Protein 4X2H (pdb70)

Solvent-accessible surface area: 17339 Å² total; per-residue (Å²): 39,100,36,9,92,101,63,107,41,30,76,77,8,42,162,84,83,7,3,64,86,0,5,110,28,0,9,109,47,11,31,152,69,29,68,52,0,11,82,67,11,11,26,74,99,0,17,0,2,27,26,60,6,47,138,9,90,134,8,12,0,45,57,15,21,71,135,18,54,160,75,26,85,104,149,39,95,231,49,85,17,96,132,54,158,16,29,78,9,27,132,24,0,20,61,2,1,122,66,10,19,53,9,142,29,35,59,46,119,99,107,110,96,4,43,18,1,0,2,48,6,37,17,2,49,16,38,54,63,158,13,95,53,0,34,0,0,0,0,3,0,3,9,85,8,55,5,16,18,163,92,122,133,114,71,0,43,0,15,4,4,4,2,0,0,0,0,5,14,74,105,87,42,83,58,90,15,26,0,24,0,0,2,11,2,9,29,40,6,115,95,139,131,30,16,88,151,12,0,123,58,0,9,101,37,0,8,102,21,9,36,82,86,99,90,0,10,76,0,1,2,40,93,11,77,34,0,86,189,44,54,26,57,92,5,34,0,0,2,0,7,82,70,2,68,53,0,83,64,1,14,56,10,5,111,115,5,43,101,122,140,29,76,176,58,74,44,45,12,21,6,40,55,77,20,73,11,5,0,43,13,10,40,42,0,111,29,28,19,26,153,133,8,45,148,108,26,48,62,130,73,17,23,4,7,3,0,0,0,4,0,1,0,8,0,10,3,0,1,33,78,232,20,76,122,45,85,92,79,96,9,16,0,0,1,0,0,0,0,0,0,9,5,40,28,14,104,84,124,57,44,221,99,52,25,118,8,4,0,11,2,0,0,3,3,2,79,164,62,37,72,19,14

Foldseek 3Di:
DDPDDDDFAADAQDDVPVVVVVVQVQQVCLQPPNLVVCQAFHFQQAKEAEAEPDDAPLPQQVVLVVVLVVVCCVVPVPDCCVPVRIDGGSPSVSSSSVSGFRKAADHVVPRVQKHKYKHKDKADPDLANPDR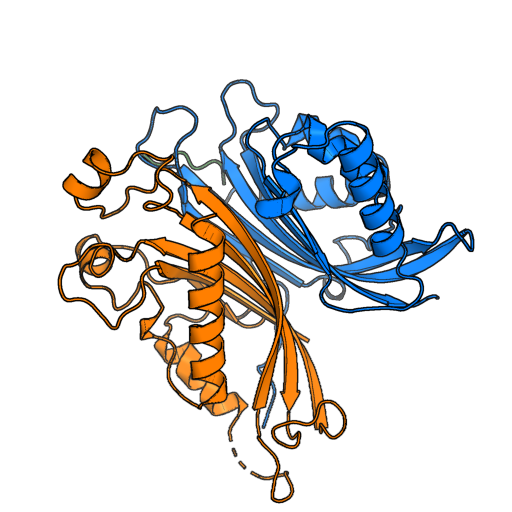IWIKMKIKIWGKIFTARPVVRATWIWTKMKIWIKTADHPPGNDRIHTRYIYIYTYYTGHD/DLQVVLQVVCVVVQQVCLQVLHAPQQQAPPPADLCVVLPQDAAFEAEQRRTDRGSVVVSVVSCVQLPPPADPQWRAKHWDWDDKDKDFPDLQAPRSADPVCNVVDDSVNSQQTWMKMKIKTKMFGGHRPPDPPPGPDMKIKMKIFTKGARNCQRVPPPRDDGRRIHTRYMYMHID/DDPDPD

CATH classification: 3.10.450.50

Organism: Chaetomium thermophilum (strain DSM 1495 / CBS 144.50 / IMI 039719) (NCBI:txid759272)

InterPro domains:
  IPR001611 Leucine-rich repeat [PS51450] (288-309)
  IPR002075 Nuclear transport factor 2 domain [PF22602] (383-550)
  IPR005637 TAP C-terminal (TAP-C) domain [PF03943] (604-651)
  IPR005637 TAP C-terminal (TAP-C) domain [PS51281] (600-654)
  IPR005637 TAP C-terminal (TAP-C) domain [SM00804] (591-653)
  IPR005637 TAP C-terminal (TAP-C) domain [cd14342] (602-651)
  IPR009060 UBA-like superfamily [SSF46934] (589-652)
  IPR018222 Nuclear transport factor 2, eukaryote [PS50177] (382-550)
  IPR030217 Nuclear RNA export factor [PTHR10662] (63-651)
  IPR032675 Leucine-rich repeat domain superfamily [G3DSA:3.80.10.10] (196-360)
  IPR032710 NTF2-like domain superfamily [SSF54427] (379-568)
  IPR040736 Mex67, RNA recognition motif [PF18444] (116-176)
  IPR057125 NXF1/2/3/5-like, leucine-rich repeat domain [PF24048] (206-347)

Nearest PDB structures (foldseek):
  4x2h-assembly1_A  TM=1.005E+00  e=4.197E-41  Thermochaetoides thermophila DSM 1495
  4x2o-assembly1_A  TM=9.628E-01  e=6.781E-32  Thermochaetoides thermophila DSM 1495
  4wp5-assembly1_A  TM=9.268E-01  e=3.949E-32  Thermochaetoides thermophila DSM 1495
  4xm4-assembly1_A  TM=8.913E-01  e=6.779E-29  Thermochaetoides thermophila
  4x2h-assembly1_B  TM=1.006E+00  e=5.656E-40  Thermochaetoides thermophila DSM 1495

Radius of gyration: 20.56 Å; Cα contacts (8 Å, |Δi|>4): 803; chains: 3; bounding box: 54×43×58 Å

Secondary structure (DSSP, 8-state):
--PPP----EEE--TT-HHHHHHHHHHHHHHH-GGGHHHHH--TT-EEEEEESS--TT-HHHHHHHHHHHHHHHH-TT-THHHH-SEESHHHHHHHHHHSPPEEPPPTT-GGGEEEEEEEEEEE--TTSSSS-EEEEEEEEEEEEEEEETTTTEEEEEEEEEEEEEEEPPTT-SSSEEEEEEEEEEEEEEE-/-HHHHHHHHHHHHHHHHHHTT---GGGBGGG-HHHHHHTPPPPEEEETTEEES-HHHHHHHHHHHT---SPTT-EEEEEEEEEEEEEEEETT--TT--HHHHHH--TTSS-S-EEEEEEEEEEEEEE-TT-SSS-SEEEEEEEEEEEEE-TTTTT-TT--SS-SEEEEEEEEEE-/--B---

Structure (mmCIF, N/CA/C/O backbone):
data_4X2H
#
_entry.id   4X2H
#
_cell.length_a   53.019
_cell.length_b   74.195
_cell.length_c   54.816
_cell.angle_alpha   90.00
_cell.angle_beta   112.87
_cell.angle_gamma   90.00
#
_symmetry.space_group_name_H-M   'P 1 21 1'
#
loop_
_entity.id
_entity.type
_entity.pdbx_description
1 polymer 'Putative mRNA export protein'
2 polymer 'Putative uncharacterized protein'
3 polymer SER-SER-VAL-PHE-GLY-ALA-PRO-ALA
4 water water
#
loop_
_atom_site.group_PDB
_atom_site.id
_atom_site.type_symbol
_atom_site.label_atom_id
_atom_site.label_alt_id
_atom_site.label_comp_id
_atom_site.label_asym_id
_atom_site.label_entity_id
_atom_site.label_seq_id
_atom_site.pdbx_PDB_ins_code
_atom_site.Cartn_x
_atom_site.Cartn_y
_atom_site.Cartn_z
_atom_site.occupancy
_atom_site.B_iso_or_equiv
_atom_site.auth_seq_id
_atom_site.auth_comp_id
_atom_site.auth_asym_id
_atom_site.auth_atom_id
_atom_site.pdbx_PDB_model_num
ATOM 1 N N . PRO A 1 2 ? -80.613 -231.813 43.492 1.00 45.81 365 PRO A N 1
ATOM 2 C CA . PRO A 1 2 ? -80.532 -231.107 44.775 1.00 42.54 365 PRO A CA 1
ATOM 3 C C . PRO A 1 2 ? -79.873 -229.735 44.657 1.00 38.67 365 PRO A C 1
ATOM 4 O O . PRO A 1 2 ? -79.003 -229.547 43.810 1.00 34.72 365 PRO A O 1
ATOM 15 N N . THR A 1 3 ? -80.293 -228.794 45.501 1.00 35.54 366 THR A N 1
ATOM 16 C CA . THR A 1 3 ? -79.764 -227.432 45.485 1.00 33.26 366 THR A CA 1
ATOM 17 C C . THR A 1 3 ? -79.309 -227.043 46.887 1.00 26.51 366 THR A C 1
ATOM 18 O O . THR A 1 3 ? -80.138 -226.953 47.791 1.00 23.32 366 THR A O 1
ATOM 29 N N . PRO A 1 4 ? -77.994 -226.824 47.082 1.00 21.84 367 PRO A N 1
ATOM 30 C CA . PRO A 1 4 ? -77.526 -226.423 48.415 1.00 20.34 367 PRO A CA 1
ATOM 31 C C . PRO A 1 4 ? -78.279 -225.221 48.974 1.00 20.89 367 PRO A C 1
ATOM 32 O O . PRO A 1 4 ? -78.630 -224.313 48.221 1.00 19.26 367 PRO A O 1
ATOM 43 N N . LEU A 1 5 ? -78.522 -225.241 50.282 1.00 19.09 368 LEU A N 1
ATOM 44 C CA . LEU A 1 5 ? -79.194 -224.151 50.980 1.00 18.78 368 LEU A CA 1
ATOM 45 C C . LEU A 1 5 ? -78.596 -222.797 50.607 1.00 16.23 368 LEU A C 1
ATOM 46 O O . LEU A 1 5 ? -77.375 -222.673 50.521 1.00 15.98 368 LEU A O 1
ATOM 62 N N . PRO A 1 6 ? -79.448 -221.777 50.391 1.00 19.95 369 PRO A N 1
ATOM 63 C CA . PRO A 1 6 ? -78.928 -220.433 50.104 1.00 22.78 369 PRO A CA 1
ATOM 64 C C . PRO A 1 6 ? -77.926 -219.962 51.154 1.00 17.71 369 PRO A C 1
ATOM 65 O O . PRO A 1 6 ? -78.112 -220.238 52.339 1.00 18.45 369 PRO A O 1
ATOM 76 N N . GLN A 1 7 ? -76.881 -219.270 50.715 1.00 16.78 370 GLN A N 1
ATOM 77 C CA . GLN A 1 7 ? -75.864 -218.752 51.621 1.00 18.14 370 GLN A CA 1
ATOM 78 C C . GLN A 1 7 ? -76.009 -217.241 51.760 1.00 19.38 370 GLN A C 1
ATOM 79 O O . GLN A 1 7 ? -75.917 -216.506 50.779 1.00 18.70 370 GLN A O 1
ATOM 93 N N . LEU A 1 8 ? -76.252 -216.791 52.986 1.00 18.39 371 LEU A N 1
ATOM 94 C CA . LEU A 1 8 ? -76.413 -215.371 53.269 1.00 17.60 371 LEU A CA 1
ATOM 95 C C . LEU A 1 8 ? -75.203 -214.868 54.053 1.00 18.39 371 LEU A C 1
ATOM 96 O O . LEU A 1 8 ? -74.425 -215.671 54.574 1.00 15.54 371 LEU A O 1
ATOM 112 N N . PRO A 1 9 ? -75.025 -213.538 54.121 1.00 15.99 372 PRO A N 1
ATOM 113 C CA . PRO A 1 9 ? -73.895 -212.975 54.866 1.00 15.98 372 PRO A CA 1
ATOM 114 C C . PRO A 1 9 ? -74.023 -213.175 56.374 1.00 14.91 372 PRO A C 1
ATOM 115 O O . PRO A 1 9 ? -75.028 -213.703 56.850 1.00 17.77 372 PRO A O 1
ATOM 126 N N . SER A 1 10 ? -72.990 -212.755 57.096 1.00 14.02 373 SER A N 1
ATOM 127 C CA . SER A 1 10 ? -72.974 -212.738 58.552 1.00 14.92 373 SER A CA 1
ATOM 128 C C . SER A 1 10 ? -74.276 -212.218 59.159 1.00 13.77 373 SER A C 1
ATOM 129 O O . SER A 1 10 ? -74.816 -211.201 58.717 1.00 16.92 373 SER A O 1
ATOM 137 N N . ASN A 1 11 ? -74.761 -212.925 60.177 1.00 13.39 374 ASN A N 1
ATOM 138 C CA . ASN A 1 11 ? -75.990 -212.568 60.879 1.00 17.15 374 ASN A CA 1
ATOM 139 C C . ASN A 1 11 ? -75.665 -212.201 62.324 1.00 14.89 374 ASN A C 1
ATOM 140 O O . ASN A 1 11 ? -75.552 -213.071 63.182 1.00 15.09 374 ASN A O 1
ATOM 151 N N . VAL A 1 12 ? -75.513 -210.904 62.578 1.00 15.94 375 VAL A N 1
ATOM 152 C CA . VAL A 1 12 ? -75.026 -210.411 63.864 1.00 16.40 375 VAL A CA 1
ATOM 153 C C . VAL A 1 12 ? -76.162 -209.830 64.701 1.00 20.27 375 VAL A C 1
ATOM 154 O O . VAL A 1 12 ? -76.674 -208.750 64.408 1.00 19.93 375 VAL A O 1
ATOM 167 N N . ARG A 1 13 ? -76.540 -210.562 65.746 1.00 17.24 376 ARG A N 1
ATOM 168 C CA . ARG A 1 13 ? -77.622 -210.163 66.641 1.00 18.53 376 ARG A CA 1
ATOM 169 C C . ARG A 1 13 ? -77.152 -210.165 68.094 1.00 20.50 376 ARG A C 1
ATOM 170 O O . ARG A 1 13 ? -77.696 -210.895 68.924 1.00 20.94 376 ARG A O 1
ATOM 191 N N . ASP A 1 14 ? -76.150 -209.346 68.405 1.00 22.77 377 ASP A N 1
ATOM 192 C CA . ASP A 1 14 ? -75.492 -209.417 69.712 1.00 27.14 377 ASP A CA 1
ATOM 193 C C . ASP A 1 14 ? -75.978 -208.377 70.714 1.00 26.57 377 ASP A C 1
ATOM 194 O O . ASP A 1 14 ? -75.346 -208.175 71.747 1.00 32.60 377 ASP A O 1
ATOM 203 N N . GLY A 1 15 ? -77.086 -207.713 70.413 1.00 23.64 378 GLY A N 1
ATOM 204 C CA . GLY A 1 15 ? -77.700 -206.818 71.378 1.00 25.76 378 GLY A CA 1
ATOM 205 C C . GLY A 1 15 ? -77.116 -205.418 71.400 1.00 25.04 378 GLY A C 1
ATOM 206 O O . GLY A 1 15 ? -76.255 -205.069 70.591 1.00 24.10 378 GLY A O 1
ATOM 210 N N . GLU A 1 16 ? -77.586 -204.627 72.361 1.00 24.40 379 GLU A N 1
ATOM 211 C CA . GLU A 1 16 ? -77.341 -203.188 72.402 1.00 23.88 379 GLU A CA 1
ATOM 212 C C . GLU A 1 16 ? -75.862 -202.799 72.491 1.00 21.39 379 GLU A C 1
ATOM 213 O O . GLU A 1 16 ? -75.426 -201.866 71.817 1.00 26.02 379 GLU A O 1
ATOM 225 N N . ASN A 1 17 ? -75.095 -203.507 73.314 1.00 19.82 380 ASN A N 1
ATOM 226 C CA . ASN A 1 17 ? -73.716 -203.110 73.609 1.00 19.68 380 ASN A CA 1
ATOM 227 C C . ASN A 1 17 ? -72.683 -203.535 72.562 1.00 18.31 380 ASN A C 1
ATOM 228 O O . ASN A 1 17 ? -71.499 -203.250 72.720 1.00 20.25 380 ASN A O 1
ATOM 239 N N . ASN A 1 18 ? -73.127 -204.217 71.509 1.00 16.67 381 ASN A N 1
ATOM 240 C CA . ASN A 1 18 ? -72.248 -204.612 70.402 1.00 14.04 381 ASN A CA 1
ATOM 241 C C . ASN A 1 18 ? -70.985 -205.352 70.853 1.00 14.95 381 ASN A C 1
ATOM 242 O O . ASN A 1 18 ? -69.913 -205.173 70.280 1.00 14.15 381 ASN A O 1
ATOM 253 N N . VAL A 1 19 ? -71.113 -206.190 71.878 1.00 11.85 382 VAL A N 1
ATOM 254 C CA . VAL A 1 19 ? -69.955 -206.886 72.430 1.00 13.82 382 VAL A CA 1
ATOM 255 C C . VAL A 1 19 ? -69.251 -207.765 71.390 1.00 15.77 382 VAL A C 1
ATOM 256 O O . VAL A 1 19 ? -68.027 -207.892 71.409 1.00 14.92 382 VAL A O 1
ATOM 269 N N . ALA A 1 20 ? -70.015 -208.362 70.480 1.00 16.04 383 ALA A N 1
ATOM 270 C CA . ALA A 1 20 ? -69.426 -209.261 69.490 1.00 16.05 383 ALA A CA 1
ATOM 271 C C . ALA A 1 20 ? -68.448 -208.498 68.602 1.00 15.99 383 ALA A C 1
ATOM 272 O O . ALA A 1 20 ? -67.389 -209.012 68.247 1.00 14.52 383 ALA A O 1
ATOM 279 N N . SER A 1 21 ? -68.797 -207.262 68.258 1.00 14.67 384 SER A N 1
ATOM 280 C CA . SER A 1 21 ? -67.916 -206.431 67.443 1.00 14.30 384 SER A CA 1
ATOM 281 C C . SER A 1 21 ? -66.676 -206.031 68.229 1.00 14.88 384 SER A C 1
ATOM 282 O O . SER A 1 21 ? -65.553 -206.145 67.741 1.00 15.91 384 SER A O 1
ATOM 290 N N . THR A 1 22 ? -66.884 -205.562 69.454 1.00 14.33 385 THR A N 1
ATOM 291 C CA . THR A 1 22 ? -65.783 -205.088 70.279 1.00 17.12 385 THR A CA 1
ATOM 292 C C . THR A 1 22 ? -64.844 -206.233 70.633 1.00 14.53 385 THR A C 1
ATOM 293 O O . THR A 1 22 ? -63.626 -206.093 70.536 1.00 16.79 385 THR A O 1
ATOM 304 N N . PHE A 1 23 ? -65.412 -207.363 71.047 1.00 16.10 386 PHE A N 1
ATOM 305 C CA . PHE A 1 23 ? -64.619 -208.546 71.363 1.00 14.47 386 PHE A CA 1
ATOM 306 C C . PHE A 1 23 ? -63.832 -209.058 70.155 1.00 13.26 386 PHE A C 1
ATOM 307 O O . PHE A 1 23 ? -62.617 -209.231 70.233 1.00 12.54 386 PHE A O 1
ATOM 324 N N . LEU A 1 24 ? -64.519 -209.303 69.044 1.00 11.84 387 LEU A N 1
ATOM 325 C CA . LEU A 1 24 ? -63.861 -209.904 67.879 1.00 15.57 387 LEU A CA 1
ATOM 326 C C . LEU A 1 24 ? -62.799 -208.990 67.282 1.00 15.42 387 LEU A C 1
ATOM 327 O O . LEU A 1 24 ? -61.773 -209.467 66.791 1.00 20.27 387 LEU A O 1
ATOM 343 N N . GLN A 1 25 ? -63.041 -207.684 67.312 1.00 15.43 388 GLN A N 1
ATOM 344 C CA . GLN A 1 25 ? -62.043 -206.723 66.857 1.00 18.56 388 GLN A CA 1
ATOM 345 C C . GLN A 1 25 ? -60.761 -206.916 67.660 1.00 20.11 388 GLN A C 1
ATOM 346 O O . GLN A 1 25 ? -59.675 -207.057 67.099 1.00 24.50 388 GLN A O 1
ATOM 360 N N . ALA A 1 26 ? -60.900 -206.933 68.980 1.00 21.78 389 ALA A N 1
ATOM 361 C CA . ALA A 1 26 ? -59.758 -207.117 69.865 1.00 19.98 389 ALA A CA 1
ATOM 362 C C . ALA A 1 26 ? -59.125 -208.494 69.688 1.00 22.21 389 ALA A C 1
ATOM 363 O O . ALA A 1 26 ? -57.901 -208.626 69.684 1.00 19.72 389 ALA A O 1
ATOM 370 N N . PHE A 1 27 ? -59.961 -209.518 69.544 1.00 20.71 390 PHE A N 1
ATOM 371 C CA . PHE A 1 27 ? -59.474 -210.891 69.567 1.00 18.08 390 PHE A CA 1
ATOM 372 C C . PHE A 1 27 ? -58.535 -211.206 68.404 1.00 20.18 390 PHE A C 1
ATOM 373 O O . PHE A 1 27 ? -57.420 -211.681 68.613 1.00 20.76 390 PHE A O 1
ATOM 390 N N . PHE A 1 28 ? -58.977 -210.953 67.179 1.00 21.54 391 PHE A N 1
ATOM 391 C CA . PHE A 1 28 ? -58.197 -211.373 66.020 1.00 25.11 391 PHE A CA 1
ATOM 392 C C . PHE A 1 28 ? -56.992 -210.470 65.788 1.00 29.14 391 PHE A C 1
ATOM 393 O O . PHE A 1 28 ? -55.987 -210.902 65.227 1.00 28.90 391 PHE A O 1
ATOM 410 N N . GLN A 1 29 ? -57.091 -209.222 66.231 1.00 30.04 392 GLN A N 1
ATOM 411 C CA . GLN A 1 29 ? -55.941 -208.330 66.240 1.00 33.80 392 GLN A CA 1
ATOM 412 C C . GLN A 1 29 ? -54.851 -208.886 67.153 1.00 28.45 392 GLN A C 1
ATOM 413 O O . GLN A 1 29 ? -53.693 -209.014 66.751 1.00 29.18 392 GLN A O 1
ATOM 427 N N . LEU A 1 30 ? -55.232 -209.219 68.383 1.00 22.36 393 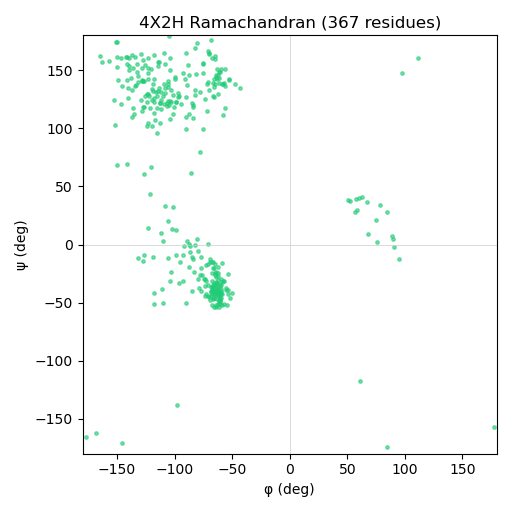LEU A N 1
ATOM 428 C CA . LEU A 1 30 ? -54.282 -209.713 69.372 1.00 22.01 393 LEU A CA 1
ATOM 429 C C . LEU A 1 30 ? -53.862 -211.152 69.090 1.00 25.65 393 LEU A C 1
ATOM 430 O O . LEU A 1 30 ? -52.748 -211.553 69.426 1.00 26.12 393 LEU A O 1
ATOM 446 N N . TRP A 1 31 ? -54.747 -211.932 68.478 1.00 25.03 394 TRP A N 1
ATOM 447 C CA . TRP A 1 31 ? -54.424 -213.319 68.168 1.00 22.38 394 TRP A CA 1
ATOM 448 C C . TRP A 1 31 ? -53.214 -213.385 67.244 1.00 24.18 394 TRP A C 1
ATOM 449 O O . TRP A 1 31 ? -52.382 -214.284 67.359 1.00 24.19 394 TRP A O 1
ATOM 470 N N . ASP A 1 32 ? -53.120 -212.419 66.338 1.00 24.76 395 ASP A N 1
ATOM 471 C CA . ASP A 1 32 ? -52.024 -212.365 65.379 1.00 29.08 395 ASP A CA 1
ATOM 472 C C . ASP A 1 32 ? -50.731 -211.812 65.977 1.00 32.81 395 ASP A C 1
ATOM 473 O O . ASP A 1 32 ? -49.644 -212.285 65.649 1.00 32.18 395 ASP A O 1
ATOM 482 N N . HIS A 1 33 ? -50.852 -210.819 66.853 1.00 33.71 396 HIS A N 1
ATOM 483 C CA . HIS A 1 33 ? -49.702 -209.999 67.238 1.00 37.88 396 HIS A CA 1
ATOM 484 C C . HIS A 1 33 ? -49.235 -210.208 68.674 1.00 37.83 396 HIS A C 1
ATOM 485 O O . HIS A 1 33 ? -48.034 -210.196 68.945 1.00 38.56 396 HIS A O 1
ATOM 499 N N . ASP A 1 34 ? -50.176 -210.392 69.593 1.00 34.50 397 ASP A N 1
ATOM 500 C CA . ASP A 1 34 ? -49.832 -210.590 70.995 1.00 34.26 397 ASP A CA 1
ATOM 501 C C . ASP A 1 34 ? -50.879 -211.470 71.657 1.00 30.28 397 ASP A C 1
ATOM 502 O O . ASP A 1 34 ? -51.644 -211.035 72.517 1.00 29.01 397 ASP A O 1
ATOM 511 N N . ARG A 1 35 ? -50.875 -212.725 71.231 1.00 29.61 398 ARG A N 1
ATOM 512 C CA . ARG A 1 35 ? -51.888 -213.712 71.570 1.00 27.98 398 ARG A CA 1
ATOM 513 C C . ARG A 1 35 ? -52.181 -213.861 73.064 1.00 25.98 398 ARG A C 1
ATOM 514 O O . ARG A 1 35 ? -53.341 -213.916 73.477 1.00 24.71 398 ARG A O 1
ATOM 535 N N . LEU A 1 36 ? -51.130 -213.932 73.871 1.00 22.74 399 LEU A N 1
ATOM 536 C CA . LEU A 1 36 ? -51.281 -214.291 75.275 1.00 22.89 399 LEU A CA 1
ATOM 537 C C . LEU A 1 36 ? -51.937 -213.205 76.127 1.00 23.93 399 LEU A C 1
ATOM 538 O O . LEU A 1 36 ? -52.409 -213.488 77.226 1.00 28.43 399 LEU A O 1
ATOM 554 N N . THR A 1 37 ? -51.979 -211.972 75.634 1.00 23.72 400 THR A N 1
ATOM 555 C CA . THR A 1 37 ? -52.597 -210.895 76.406 1.00 25.37 400 THR A CA 1
ATOM 556 C C . THR A 1 37 ? -54.116 -211.031 76.442 1.00 24.65 400 THR A C 1
ATOM 557 O O . THR A 1 37 ? -54.774 -210.435 77.293 1.00 24.18 400 THR A O 1
ATOM 568 N N . LEU A 1 38 ? -54.672 -211.817 75.524 1.00 21.76 401 LEU A N 1
ATOM 569 C CA . LEU A 1 38 ? -56.108 -212.081 75.521 1.00 22.49 401 LEU A CA 1
ATOM 570 C C . LEU A 1 38 ? -56.535 -212.833 76.775 1.00 21.67 401 LEU A C 1
ATOM 571 O O . LEU A 1 38 ? -57.672 -212.707 77.225 1.00 22.97 401 LEU A O 1
ATOM 587 N N . ILE A 1 39 ? -55.620 -213.614 77.339 1.00 21.65 402 ILE A N 1
ATOM 588 C CA . ILE A 1 39 ? -55.959 -214.500 78.447 1.00 23.21 402 ILE A CA 1
ATOM 589 C C . ILE A 1 39 ? -56.347 -213.706 79.702 1.00 24.50 402 ILE A C 1
ATOM 590 O O . ILE A 1 39 ? -57.420 -213.930 80.261 1.00 23.19 402 ILE A O 1
ATOM 606 N N . PRO A 1 40 ? -55.484 -212.777 80.154 1.00 24.58 403 PRO A N 1
ATOM 607 C CA . PRO A 1 40 ? -55.897 -211.986 81.321 1.00 22.80 403 PRO A CA 1
ATOM 608 C C . PRO A 1 40 ? -57.102 -211.082 81.055 1.00 21.94 403 PRO A C 1
ATOM 609 O O . PRO A 1 40 ? -57.817 -210.746 81.995 1.00 23.19 403 PRO A O 1
ATOM 620 N N . GLN A 1 41 ? -57.328 -210.704 79.803 1.00 22.11 404 GLN A N 1
ATOM 621 C CA . GLN A 1 41 ? -58.425 -209.794 79.478 1.00 23.29 404 GLN A CA 1
ATOM 622 C C . GLN A 1 41 ? -59.800 -210.470 79.484 1.00 22.28 404 GLN A C 1
ATOM 623 O O . GLN A 1 41 ? -60.771 -209.879 79.964 1.00 21.52 404 GLN A O 1
ATOM 637 N N . PHE A 1 42 ? -59.884 -211.699 78.971 1.00 19.54 405 PHE A N 1
ATOM 638 C CA . PHE A 1 42 ? -61.185 -212.328 78.713 1.00 17.11 405 PHE A CA 1
ATOM 639 C C . PHE A 1 42 ? -61.331 -213.764 79.225 1.00 17.20 405 PHE A C 1
ATOM 640 O O . PHE A 1 42 ? -62.439 -214.306 79.238 1.00 20.38 405 PHE A O 1
ATOM 657 N N . TYR A 1 43 ? -60.227 -214.384 79.624 1.00 14.66 406 TYR A N 1
ATOM 658 C CA . TYR A 1 43 ? -60.252 -215.778 80.057 1.00 17.05 406 TYR A CA 1
ATOM 659 C C . TYR A 1 43 ? -60.054 -215.854 81.566 1.00 21.25 406 TYR A C 1
ATOM 660 O O . TYR A 1 43 ? -59.494 -214.940 82.166 1.00 24.66 406 TYR A O 1
ATOM 678 N N . ASP A 1 44 ? -60.536 -216.929 82.183 1.00 19.49 407 ASP A N 1
ATOM 679 C CA . ASP A 1 44 ? -60.306 -217.136 83.608 1.00 22.89 407 ASP A CA 1
ATOM 680 C C . ASP A 1 44 ? -60.152 -218.618 83.932 1.00 23.10 407 ASP A C 1
ATOM 681 O O . ASP A 1 44 ? -60.062 -219.455 83.036 1.00 24.87 407 ASP A O 1
ATOM 690 N N . SER A 1 45 ? -60.130 -218.932 85.222 1.00 24.99 408 SER A N 1
ATOM 691 C CA . SER A 1 45 ? -59.838 -220.282 85.686 1.00 24.47 408 SER A CA 1
ATOM 692 C C . SER A 1 45 ? -60.865 -221.305 85.210 1.00 24.34 408 SER A C 1
ATOM 693 O O . SER A 1 45 ? -60.585 -222.503 85.194 1.00 26.85 408 SER A O 1
ATOM 701 N N . GLU A 1 46 ? -62.044 -220.831 84.815 1.00 19.99 409 GLU A N 1
ATOM 702 C CA . GLU A 1 46 ? -63.129 -221.716 84.402 1.00 20.92 409 GLU A CA 1
ATOM 703 C C . GLU A 1 46 ? -63.264 -221.864 82.887 1.00 18.75 409 GLU A C 1
ATOM 704 O O . GLU A 1 46 ? -64.040 -222.699 82.422 1.00 18.65 409 GLU A O 1
ATOM 716 N N . THR A 1 47 ? -62.531 -221.062 82.118 1.00 17.60 410 THR A N 1
ATOM 717 C CA . THR A 1 47 ? -62.667 -221.098 80.660 1.00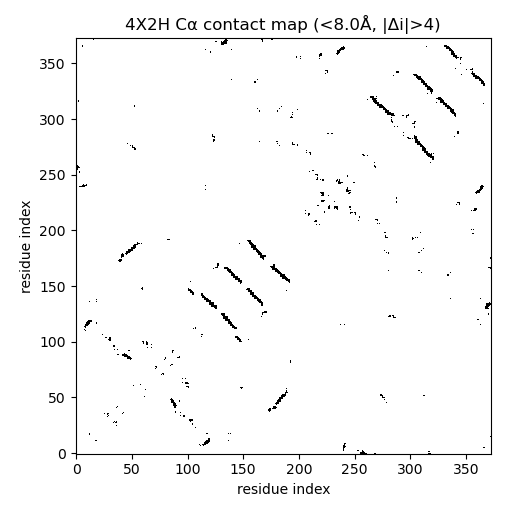 14.81 410 THR A CA 1
ATOM 718 C C . THR A 1 47 ? -62.198 -222.421 80.076 1.00 14.27 410 THR A C 1
ATOM 719 O O . THR A 1 47 ? -61.137 -222.929 80.439 1.00 15.90 410 THR A O 1
ATOM 730 N N . THR A 1 48 ? -62.988 -222.956 79.151 1.00 10.50 411 THR A N 1
ATOM 731 C CA . THR A 1 48 ? -62.652 -224.201 78.473 1.00 12.11 411 THR A CA 1
ATOM 732 C C . THR A 1 48 ? -62.259 -223.931 77.024 1.00 15.43 411 THR A C 1
ATOM 733 O O . THR A 1 48 ? -62.924 -223.170 76.323 1.00 13.92 411 THR A O 1
ATOM 744 N N . PHE A 1 49 ? -61.167 -224.557 76.594 1.00 14.49 412 PHE A N 1
ATOM 745 C CA . PHE A 1 49 ? -60.672 -224.419 75.231 1.00 12.01 412 PHE A CA 1
ATOM 746 C C . PHE A 1 49 ? -60.432 -225.777 74.590 1.00 15.11 412 PHE A C 1
ATOM 747 O O . PHE A 1 49 ? -59.951 -226.699 75.245 1.00 17.77 412 PHE A O 1
ATOM 764 N N . SER A 1 50 ? -60.776 -225.888 73.310 1.00 16.32 413 SER A N 1
ATOM 765 C CA . SER A 1 50 ? -60.503 -227.089 72.518 1.00 14.28 413 SER A CA 1
ATOM 766 C C . SER A 1 50 ? -60.016 -226.724 71.122 1.00 12.69 413 SER A C 1
ATOM 767 O O . SER A 1 50 ? -60.477 -225.742 70.543 1.00 16.03 413 SER A O 1
ATOM 775 N N . VAL A 1 51 ? -59.079 -227.517 70.599 1.00 12.00 414 VAL A N 1
ATOM 776 C CA . VAL A 1 51 ? -58.716 -227.485 69.183 1.00 15.69 414 VAL A CA 1
ATOM 777 C C . VAL A 1 51 ? -59.037 -228.846 68.586 1.00 17.02 414 VAL A C 1
ATOM 778 O O . VAL A 1 51 ? -58.601 -229.873 69.113 1.00 20.04 414 VAL A O 1
ATOM 791 N N . VAL A 1 52 ? -59.811 -228.855 67.505 1.00 13.56 415 VAL A N 1
ATOM 792 C CA . VAL A 1 52 ? -60.130 -230.089 66.802 1.00 16.70 415 VAL A CA 1
ATOM 793 C C . VAL A 1 52 ? -59.823 -229.942 65.323 1.00 14.99 415 VAL A C 1
ATOM 794 O O . VAL A 1 52 ? -59.872 -228.841 64.775 1.00 16.04 415 VAL A O 1
ATOM 807 N N . PHE A 1 53 ? -59.513 -231.065 64.687 1.00 18.65 416 PHE A N 1
ATOM 808 C CA . PHE A 1 53 ? -59.141 -231.081 63.276 1.00 20.54 416 PHE A CA 1
ATOM 809 C C . PHE A 1 53 ? -60.214 -231.765 62.446 1.00 20.33 416 PHE A C 1
ATOM 810 O O . PHE A 1 53 ? -60.583 -232.907 62.716 1.00 21.41 416 PHE A O 1
ATOM 827 N N . ALA A 1 54 ? -60.710 -231.052 61.440 1.00 19.39 417 ALA A N 1
ATOM 828 C CA . ALA A 1 54 ? -61.791 -231.543 60.595 1.00 24.56 417 ALA A CA 1
ATOM 829 C C . ALA A 1 54 ? -61.256 -232.245 59.349 1.00 34.14 417 ALA A C 1
ATOM 830 O O . ALA A 1 54 ? -62.016 -232.856 58.597 1.00 34.61 417 ALA A O 1
ATOM 837 N N . THR A 1 55 ? -59.950 -232.150 59.130 1.00 40.89 418 THR A N 1
ATOM 838 C CA . THR A 1 55 ? -59.328 -232.784 57.974 1.00 50.62 418 THR A CA 1
ATOM 839 C C . THR A 1 55 ? -57.889 -233.173 58.286 1.00 52.27 418 THR A C 1
ATOM 840 O O . THR A 1 55 ? -57.367 -232.849 59.354 1.00 50.86 418 THR A O 1
ATOM 851 N N . ASP A 1 56 ? -57.258 -233.872 57.348 1.00 55.32 419 ASP A N 1
ATOM 852 C CA . ASP A 1 56 ? -55.886 -234.338 57.517 1.00 58.32 419 ASP A CA 1
ATOM 853 C C . ASP A 1 56 ? -54.992 -233.766 56.422 1.00 58.93 419 ASP A C 1
ATOM 854 O O . ASP A 1 56 ? -54.483 -234.496 55.574 1.00 58.77 419 ASP A O 1
ATOM 863 N N . SER A 1 57 ? -54.809 -232.450 56.444 1.00 59.37 420 SER A N 1
ATOM 864 C CA . SER A 1 57 ? -53.958 -231.783 55.467 1.00 60.37 420 SER A CA 1
ATOM 865 C C . SER A 1 57 ? -52.509 -232.231 55.638 1.00 63.39 420 SER A C 1
ATOM 866 O O . SER A 1 57 ? -52.034 -232.361 56.766 1.00 64.95 420 SER A O 1
ATOM 874 N N . PRO A 1 58 ? -51.800 -232.479 54.524 1.00 63.54 421 PRO A N 1
ATOM 875 C CA . PRO A 1 58 ? -50.384 -232.834 54.667 1.00 61.73 421 PRO A CA 1
ATOM 876 C C . PRO A 1 58 ? -49.562 -231.681 55.233 1.00 58.89 421 PRO A C 1
ATOM 877 O O . PRO A 1 58 ? -49.817 -230.525 54.889 1.00 56.70 421 PRO A O 1
ATOM 888 N N . GLN A 1 59 ? -48.594 -231.997 56.090 1.00 58.44 422 GLN A N 1
ATOM 889 C CA . GLN A 1 59 ? -47.693 -230.995 56.655 1.00 58.21 422 GLN A CA 1
ATOM 890 C C . GLN A 1 59 ? -48.468 -229.911 57.410 1.00 51.28 422 GLN A C 1
ATOM 891 O O . GLN A 1 59 ? -48.032 -228.763 57.495 1.00 51.79 422 GLN A O 1
ATOM 905 N N . ASP A 1 60 ? -49.619 -230.290 57.958 1.00 41.98 423 ASP A N 1
ATOM 906 C CA . ASP A 1 60 ? -50.434 -229.381 58.759 1.00 34.21 423 ASP A CA 1
ATOM 907 C C . ASP A 1 60 ? -49.612 -228.849 59.936 1.00 28.63 423 ASP A C 1
ATOM 908 O O . ASP A 1 60 ? -49.280 -229.606 60.846 1.00 24.30 423 ASP A O 1
ATOM 917 N N . PRO A 1 61 ? -49.275 -227.545 59.921 1.00 30.02 424 PRO A N 1
ATOM 918 C CA . PRO A 1 61 ? -48.385 -227.023 60.967 1.00 28.76 424 PRO A CA 1
ATOM 919 C C . PRO A 1 61 ? -49.004 -227.035 62.361 1.00 28.47 424 PRO A C 1
ATOM 920 O O . PRO A 1 61 ? -48.292 -227.273 63.335 1.00 30.99 424 PRO A O 1
ATOM 931 N N . ALA A 1 62 ? -50.304 -226.781 62.456 1.00 25.79 425 ALA A N 1
ATOM 932 C CA . ALA A 1 62 ? -50.979 -226.790 63.751 1.00 22.13 425 ALA A CA 1
ATOM 933 C C . ALA A 1 62 ? -51.019 -228.204 64.320 1.00 24.44 425 ALA A C 1
ATOM 934 O O . ALA A 1 62 ? -50.895 -228.406 65.530 1.00 24.54 425 ALA A O 1
ATOM 941 N N . SER A 1 63 ? -51.191 -229.183 63.439 1.00 25.67 426 SER A N 1
ATOM 942 C CA . SER A 1 63 ? -51.237 -230.578 63.852 1.00 29.06 426 SER A CA 1
ATOM 943 C C . SER A 1 63 ? -49.907 -230.990 64.482 1.00 27.59 426 SER A C 1
ATOM 944 O O . SER A 1 63 ? -49.879 -231.664 65.512 1.00 25.65 426 SER A O 1
ATOM 952 N N . SER A 1 64 ? -48.809 -230.572 63.861 1.00 26.17 427 SER A N 1
ATOM 953 C CA . SER A 1 64 ? -47.478 -230.851 64.391 1.00 27.81 427 SER A CA 1
ATOM 954 C C . SER A 1 64 ? -47.291 -230.225 65.770 1.00 26.32 427 SER A C 1
ATOM 955 O O . SER A 1 64 ? -46.827 -230.882 66.699 1.00 29.12 427 SER A O 1
ATOM 963 N N . SER A 1 65 ? -47.657 -228.955 65.903 1.00 27.61 428 SER A N 1
ATOM 964 C CA . SER A 1 65 ? -47.466 -228.243 67.164 1.00 29.10 428 SER A CA 1
ATOM 965 C C . SER A 1 65 ? -48.355 -228.815 68.266 1.00 26.18 428 SER A C 1
ATOM 966 O O . SER A 1 65 ? -47.951 -228.877 69.428 1.00 24.10 428 SER A O 1
ATOM 974 N N . CYS A 1 66 ? -49.564 -229.232 67.903 1.00 24.99 429 CYS A N 1
ATOM 975 C CA . CYS A 1 66 ? -50.470 -229.844 68.869 1.00 24.94 429 CYS A CA 1
ATOM 976 C C . CYS A 1 66 ? -49.936 -231.195 69.345 1.00 25.33 429 CYS A C 1
ATOM 977 O O . CYS A 1 66 ? -50.045 -231.534 70.523 1.00 27.39 429 CYS A O 1
ATOM 985 N N . SER A 1 67 ? -49.358 -231.966 68.430 1.00 23.95 430 SER A N 1
ATOM 986 C CA . SER A 1 67 ? -48.793 -233.263 68.790 1.00 28.49 430 SER A CA 1
ATOM 987 C C . SER A 1 67 ? -47.594 -233.092 69.721 1.00 25.77 430 SER A C 1
ATOM 988 O O . SER A 1 67 ? -47.410 -233.871 70.658 1.00 25.52 430 SER A O 1
ATOM 996 N N . LYS A 1 68 ? -46.786 -232.070 69.462 1.00 23.82 431 LYS A N 1
ATOM 997 C CA . LYS A 1 68 ? -45.644 -231.776 70.319 1.00 25.27 431 LYS A CA 1
ATOM 998 C C . LYS A 1 68 ? -46.114 -231.336 71.696 1.00 22.10 431 LYS A C 1
ATOM 999 O O . LYS A 1 68 ? -45.513 -231.695 72.709 1.00 21.46 431 LYS A O 1
ATOM 1018 N N . PHE A 1 69 ? -47.187 -230.553 71.725 1.00 20.72 432 PHE A N 1
ATOM 1019 C CA . PHE A 1 69 ? -47.748 -230.088 72.985 1.00 22.68 432 PHE A CA 1
ATOM 1020 C C . PHE A 1 69 ? -48.242 -231.265 73.813 1.00 21.52 432 PHE A C 1
ATOM 1021 O O . PHE A 1 69 ? -47.957 -231.358 75.005 1.00 20.30 432 PHE A O 1
ATOM 1038 N N . SER A 1 70 ? -48.985 -232.159 73.169 1.00 26.11 433 SER A N 1
ATOM 1039 C CA . SER A 1 70 ? -49.533 -233.331 73.837 1.00 28.71 433 SER A CA 1
ATOM 1040 C C . SER A 1 70 ? -48.423 -234.231 74.366 1.00 25.07 433 SER A C 1
ATOM 1041 O O . SER A 1 70 ? -48.527 -234.763 75.471 1.00 22.51 433 SER A O 1
ATOM 1049 N N . ARG A 1 71 ? -47.364 -234.401 73.577 1.00 24.19 434 ARG A N 1
ATOM 1050 C CA . ARG A 1 71 ? -46.215 -235.189 74.014 1.00 27.77 434 ARG A CA 1
ATOM 1051 C C . ARG A 1 71 ? -45.601 -234.578 75.266 1.00 21.91 434 ARG A C 1
ATOM 1052 O O . ARG A 1 71 ? -45.389 -235.265 76.265 1.00 21.43 434 ARG A O 1
ATOM 1073 N N . ASN A 1 72 ? -45.320 -233.281 75.206 1.00 19.49 435 ASN A N 1
ATOM 1074 C CA . ASN A 1 72 ? -44.665 -232.592 76.310 1.00 18.62 435 ASN A CA 1
ATOM 1075 C C . ASN A 1 72 ? -45.523 -232.601 77.569 1.00 15.86 435 ASN A C 1
ATOM 1076 O O . ASN A 1 72 ?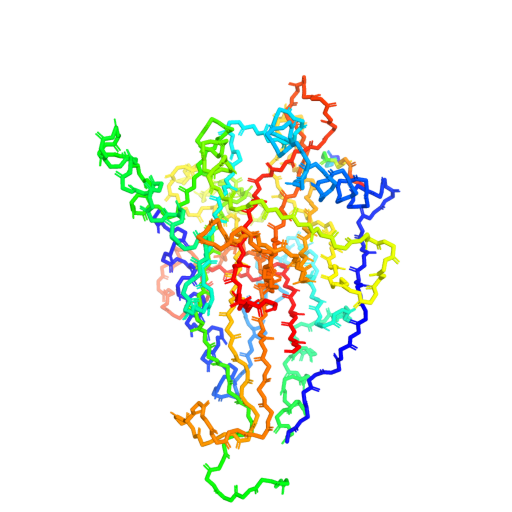 -45.002 -232.652 78.680 1.00 16.32 435 ASN A O 1
ATOM 1087 N N . LEU A 1 73 ? -46.839 -232.558 77.390 1.00 15.87 436 LEU A N 1
ATOM 1088 C CA . LEU A 1 73 ? -47.757 -232.593 78.518 1.00 23.47 436 LEU A CA 1
ATOM 1089 C C . LEU A 1 73 ? -47.685 -233.950 79.219 1.00 20.28 436 LEU A C 1
ATOM 1090 O O . LEU A 1 73 ? -47.737 -234.020 80.444 1.00 24.02 436 LEU A O 1
ATOM 1106 N N . ASN A 1 74 ? -47.558 -235.021 78.440 1.00 20.35 437 ASN A N 1
ATOM 1107 C CA . ASN A 1 74 ? -47.416 -236.360 79.007 1.00 22.47 437 ASN A CA 1
ATOM 1108 C C . ASN A 1 74 ? -46.097 -236.504 79.761 1.00 23.27 437 ASN A C 1
ATOM 1109 O O . ASN A 1 74 ? -46.017 -237.209 80.765 1.00 21.53 437 ASN A O 1
ATOM 1120 N N . ILE A 1 75 ? -45.061 -235.838 79.263 1.00 19.41 438 ILE A N 1
ATOM 1121 C CA . ILE A 1 75 ? -43.750 -235.876 79.902 1.00 18.76 438 ILE A CA 1
ATOM 1122 C C . ILE A 1 75 ? -43.792 -235.161 81.250 1.00 23.08 438 ILE A C 1
ATOM 1123 O O . ILE A 1 75 ? -43.244 -235.654 82.236 1.00 26.04 438 ILE A O 1
ATOM 1139 N N . LEU A 1 76 ? -44.461 -234.011 81.290 1.00 20.05 439 LEU A N 1
ATOM 1140 C CA . LEU A 1 76 ? -44.461 -233.158 82.476 1.00 20.63 439 LEU A CA 1
ATOM 1141 C C . LEU A 1 76 ? -45.629 -233.415 83.427 1.00 23.88 439 LEU A C 1
ATOM 1142 O O . LEU A 1 76 ? -45.495 -233.228 84.636 1.00 23.96 439 LEU A O 1
ATOM 1158 N N . SER A 1 77 ? -46.768 -233.824 82.877 1.00 32.74 440 SER A N 1
ATOM 1159 C CA . SER A 1 77 ? -47.987 -234.011 83.660 1.00 31.22 440 SER A CA 1
ATOM 1160 C C . SER A 1 77 ? -48.732 -235.253 83.172 1.00 25.28 440 SER A C 1
ATOM 1161 O O . SER A 1 77 ? -49.807 -235.146 82.581 1.00 25.14 440 SER A O 1
ATOM 1169 N N . PRO A 1 78 ? -48.160 -236.439 83.427 1.00 24.63 441 PRO A N 1
ATOM 1170 C CA . PRO A 1 78 ? -48.617 -237.708 82.842 1.00 29.69 441 PRO A CA 1
ATOM 1171 C C . PRO A 1 78 ? -50.076 -238.084 83.104 1.00 35.48 441 PRO A C 1
ATOM 1172 O O . PRO A 1 78 ? -50.684 -238.734 82.252 1.00 37.97 441 PRO A O 1
ATOM 1183 N N . ARG A 1 79 ? -50.623 -237.697 84.251 1.00 33.96 442 ARG A N 1
ATOM 1184 C CA . ARG A 1 79 ? -51.989 -238.075 84.600 1.00 36.71 442 ARG A CA 1
ATOM 1185 C C . ARG A 1 79 ? -52.928 -236.877 84.514 1.00 40.99 442 ARG A C 1
ATOM 1186 O O . ARG A 1 79 ? -53.893 -236.769 85.268 1.00 40.29 442 ARG A O 1
ATOM 1207 N N . HIS A 1 80 ? -52.640 -235.984 83.572 1.00 44.29 443 HIS A N 1
ATOM 1208 C CA . HIS A 1 80 ? -53.499 -234.836 83.322 1.00 49.29 443 HIS A CA 1
ATOM 1209 C C . HIS A 1 80 ? -54.786 -235.302 82.642 1.00 49.21 443 HIS A C 1
ATOM 1210 O O . HIS A 1 80 ? -54.742 -236.155 81.756 1.00 46.24 443 HIS A O 1
ATOM 1224 N N . PRO A 1 81 ? -55.940 -234.746 83.053 1.00 55.06 444 PRO A N 1
ATOM 1225 C CA . PRO A 1 81 ? -57.217 -235.239 82.521 1.00 60.47 444 PRO A CA 1
ATOM 1226 C C . PRO A 1 81 ? -57.489 -234.886 81.057 1.00 67.74 444 PRO A C 1
ATOM 1227 O O . PRO A 1 81 ? -58.540 -235.266 80.544 1.00 69.44 444 PRO A O 1
ATOM 1238 N N . SER A 1 82 ? -56.569 -234.187 80.397 1.00 71.05 445 SER A N 1
ATOM 1239 C CA . SER A 1 82 ? -56.757 -233.818 78.994 1.00 72.23 445 SER A CA 1
ATOM 1240 C C . SER A 1 82 ? -56.853 -235.047 78.093 1.00 74.61 445 SER A C 1
ATOM 1241 O O . SER A 1 82 ? -57.436 -234.989 77.009 1.00 73.79 445 SER A O 1
ATOM 1249 N N . THR A 1 83 ? -56.276 -236.156 78.546 1.00 76.57 446 THR A N 1
ATOM 1250 C CA . THR A 1 83 ? -56.241 -237.384 77.761 1.00 77.74 446 THR A CA 1
ATOM 1251 C C . THR A 1 83 ? -57.646 -237.898 77.443 1.00 75.10 446 THR A C 1
ATOM 1252 O O . THR A 1 83 ? -57.932 -238.254 76.299 1.00 72.84 446 THR A O 1
ATOM 1263 N N . LEU A 1 84 ? -58.516 -237.931 78.450 1.00 74.70 447 LEU A N 1
ATOM 1264 C CA . LEU A 1 84 ? -59.866 -238.468 78.280 1.00 73.87 447 LEU A CA 1
ATOM 1265 C C . LEU A 1 84 ? -60.934 -237.379 78.169 1.00 73.64 447 LEU A C 1
ATOM 1266 O O . LEU A 1 84 ? -62.002 -237.614 77.603 1.00 72.07 447 LEU A O 1
ATOM 1282 N N . GLN A 1 85 ? -60.655 -236.195 78.706 1.00 74.85 448 GLN A N 1
ATOM 1283 C CA . GLN A 1 85 ? -61.615 -235.096 78.642 1.00 75.29 448 GLN A CA 1
ATOM 1284 C C . GLN A 1 85 ? -61.588 -234.415 77.274 1.00 76.01 448 GLN A C 1
ATOM 1285 O O . GLN A 1 85 ? -62.604 -233.886 76.821 1.00 75.66 448 GLN A O 1
ATOM 1299 N N . ARG A 1 86 ? -60.426 -234.428 76.627 1.00 76.69 449 ARG A N 1
ATOM 1300 C CA . ARG A 1 86 ? -60.269 -233.865 75.285 1.00 75.36 449 ARG A CA 1
ATOM 1301 C C . ARG A 1 86 ? -60.538 -232.359 75.252 1.00 67.88 449 ARG A C 1
ATOM 1302 O O . ARG A 1 86 ? -61.172 -231.851 74.325 1.00 68.57 449 ARG A O 1
ATOM 1323 N N . LEU A 1 87 ? -60.050 -231.654 76.267 1.00 56.61 450 LEU A N 1
ATOM 1324 C CA . LEU A 1 87 ? -60.181 -230.205 76.335 1.00 45.21 450 LEU A CA 1
ATOM 1325 C C . LEU A 1 87 ? -59.230 -229.658 77.391 1.00 35.50 450 LEU A C 1
ATOM 1326 O O . LEU A 1 87 ? -58.749 -230.404 78.244 1.00 31.48 450 LEU A O 1
ATOM 1342 N N . PHE A 1 88 ? -58.966 -228.355 77.330 1.00 27.47 451 PHE A N 1
ATOM 1343 C CA . PHE A 1 88 ? -58.069 -227.699 78.276 1.00 25.80 451 PHE A CA 1
ATOM 1344 C C . PHE A 1 88 ? -58.816 -226.630 79.063 1.00 24.15 451 PHE A C 1
ATOM 1345 O O . PHE A 1 88 ? -59.533 -225.818 78.485 1.00 22.67 451 PHE A O 1
ATOM 1362 N N . VAL A 1 89 ? -58.644 -226.645 80.385 1.00 23.33 452 VAL A N 1
ATOM 1363 C CA . VAL A 1 89 ? -59.366 -225.746 81.281 1.00 23.50 452 VAL A CA 1
ATOM 1364 C C . VAL A 1 89 ? -58.417 -224.775 81.964 1.00 26.70 452 VAL A C 1
ATOM 1365 O O . VAL A 1 89 ? -57.386 -225.171 82.504 1.00 28.45 452 VAL A O 1
ATOM 1378 N N . GLY A 1 90 ? -58.776 -223.498 81.941 1.00 28.89 453 GLY A N 1
ATOM 1379 C CA . GLY A 1 90 ? -58.073 -222.500 82.721 1.00 32.86 453 GLY A CA 1
ATOM 1380 C C . GLY A 1 90 ? -57.029 -221.732 81.942 1.00 37.40 453 GLY A C 1
ATOM 1381 O O . GLY A 1 90 ? -56.395 -222.257 81.027 1.00 35.36 453 GLY A O 1
ATOM 1385 N N . SER A 1 91 ? -56.859 -220.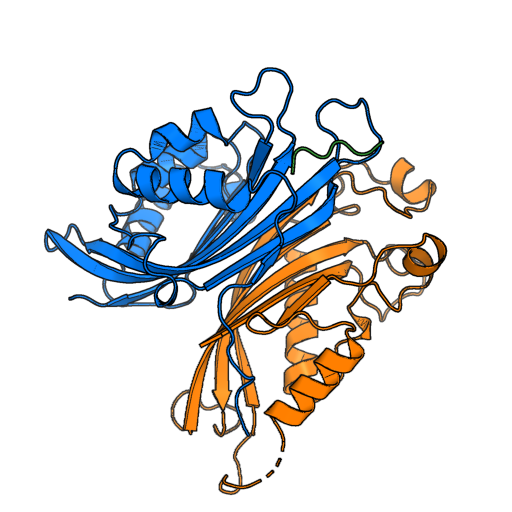474 82.332 1.00 35.32 454 SER A N 1
ATOM 1386 C CA . SER A 1 91 ? -55.916 -219.557 81.706 1.00 40.25 454 SER A CA 1
ATOM 1387 C C . SER A 1 91 ? -54.506 -220.125 81.553 1.00 43.08 454 SER A C 1
ATOM 1388 O O . SER A 1 91 ? -53.866 -219.941 80.516 1.00 41.83 454 SER A O 1
ATOM 1396 N N . ASN A 1 92 ? -54.026 -220.814 82.585 1.00 44.98 455 ASN A N 1
ATOM 1397 C CA . ASN A 1 92 ? -52.643 -221.284 82.611 1.00 47.00 455 ASN A CA 1
ATOM 1398 C C . ASN A 1 92 ? -52.326 -222.299 81.518 1.00 40.47 455 ASN A C 1
ATOM 1399 O O . ASN A 1 92 ? -51.358 -222.130 80.776 1.00 37.06 455 ASN A O 1
ATOM 1410 N N . LEU A 1 93 ? -53.131 -223.353 81.422 1.00 37.38 456 LEU A N 1
ATOM 1411 C CA . LEU A 1 93 ? -52.879 -224.406 80.444 1.00 34.88 456 LEU A CA 1
ATOM 1412 C C . LEU A 1 93 ? -53.215 -223.942 79.028 1.00 26.72 456 LEU A C 1
ATOM 1413 O O . LEU A 1 93 ? -52.541 -224.317 78.070 1.00 24.98 456 LEU A O 1
ATOM 1429 N N . ILE A 1 94 ? -54.259 -223.129 78.903 1.00 25.91 457 ILE A N 1
ATOM 1430 C CA . ILE A 1 94 ? -54.633 -222.561 77.612 1.00 25.74 457 ILE A CA 1
ATOM 1431 C C . ILE A 1 94 ? -53.481 -221.733 77.046 1.00 24.25 457 ILE A C 1
ATOM 1432 O O . ILE A 1 94 ? -53.210 -221.770 75.846 1.00 20.53 457 ILE A O 1
ATOM 1448 N N . ALA A 1 95 ? -52.802 -220.993 77.917 1.00 22.88 458 ALA A N 1
ATOM 1449 C CA . ALA A 1 95 ? -51.700 -220.136 77.492 1.00 24.85 458 ALA A CA 1
ATOM 1450 C C . ALA A 1 95 ? -50.555 -220.956 76.902 1.00 26.34 458 ALA A C 1
ATOM 1451 O O . ALA A 1 95 ? -49.987 -220.588 75.873 1.00 27.91 458 ALA A O 1
ATOM 1458 N N . ASP A 1 96 ? -50.222 -222.067 77.552 1.00 25.59 459 ASP A N 1
ATOM 1459 C CA . ASP A 1 96 ? -49.144 -222.934 77.086 1.00 29.47 459 ASP A CA 1
ATOM 1460 C C . ASP A 1 96 ? -49.422 -223.469 75.686 1.00 27.37 459 ASP A C 1
ATOM 1461 O O . ASP A 1 96 ? -48.522 -223.534 74.850 1.00 29.06 459 ASP A O 1
ATOM 1470 N N . LEU A 1 97 ? -50.667 -223.857 75.431 1.00 23.96 460 LEU A N 1
ATOM 1471 C CA . LEU A 1 97 ? -51.041 -224.376 74.121 1.00 23.56 460 LEU A CA 1
ATOM 1472 C C . LEU A 1 97 ? -51.049 -223.266 73.072 1.00 22.11 460 LEU A C 1
ATOM 1473 O O . LEU A 1 97 ? -50.556 -223.447 71.958 1.00 22.88 460 LEU A O 1
ATOM 1489 N N . TRP A 1 98 ? -51.613 -222.117 73.429 1.00 19.86 461 TRP A N 1
ATOM 1490 C CA . TRP A 1 98 ? -51.656 -220.978 72.519 1.00 17.96 461 TRP A CA 1
ATOM 1491 C C . TRP A 1 98 ? -50.261 -220.555 72.082 1.00 19.85 461 TRP A C 1
ATOM 1492 O O . TRP A 1 98 ? -50.076 -220.058 70.971 1.00 20.84 461 TRP A O 1
ATOM 1513 N N . LYS A 1 99 ? -49.281 -220.750 72.959 1.00 22.65 462 LYS A N 1
ATOM 1514 C CA . LYS A 1 99 ? -47.905 -220.367 72.657 1.00 25.45 462 LYS A CA 1
ATOM 1515 C C . LYS A 1 99 ? -47.315 -221.161 71.495 1.00 25.95 462 LYS A C 1
ATOM 1516 O O . LYS A 1 99 ? -46.525 -220.625 70.719 1.00 27.23 462 LYS A O 1
ATOM 1535 N N . VAL A 1 100 ? -47.695 -222.430 71.374 1.00 26.79 463 VAL A N 1
ATOM 1536 C CA . VAL A 1 100 ? -47.106 -223.297 70.353 1.00 25.57 463 VAL A CA 1
ATOM 1537 C C . VAL A 1 100 ? -47.936 -223.367 69.071 1.00 24.46 463 VAL A C 1
ATOM 1538 O O . VAL A 1 100 ? -47.441 -223.823 68.042 1.00 23.93 463 VAL A O 1
ATOM 1551 N N . LEU A 1 101 ? -49.190 -222.927 69.119 1.00 22.49 464 LEU A N 1
ATOM 1552 C CA . LEU A 1 101 ? -50.001 -222.896 67.906 1.00 21.64 464 LEU A CA 1
ATOM 1553 C C . LEU A 1 101 ? -49.374 -221.914 66.916 1.00 21.54 464 LEU A C 1
ATOM 1554 O O . LEU A 1 101 ? -48.825 -220.891 67.327 1.00 22.25 464 LEU A O 1
ATOM 1570 N N . PRO A 1 102 ? -49.443 -222.223 65.609 1.00 24.27 465 PRO A N 1
ATOM 1571 C CA . PRO A 1 102 ? -48.709 -221.414 64.628 1.00 24.10 465 PRO A CA 1
ATOM 1572 C C . PRO A 1 102 ? -49.101 -219.941 64.610 1.00 25.58 465 PRO A C 1
ATOM 1573 O O . PRO A 1 102 ? -50.239 -219.589 64.926 1.00 23.59 465 PRO A O 1
ATOM 1584 N N . ALA A 1 103 ? -48.147 -219.091 64.244 1.00 24.42 466 ALA A N 1
ATOM 1585 C CA . ALA A 1 103 ? -48.422 -217.677 64.039 1.00 26.26 466 ALA A CA 1
ATOM 1586 C C . ALA A 1 103 ? -49.403 -217.525 62.886 1.00 25.23 466 ALA A C 1
ATOM 1587 O O . ALA A 1 103 ? -49.436 -218.357 61.980 1.00 24.89 466 ALA A O 1
ATOM 1594 N N . THR A 1 104 ? -50.203 -216.466 62.924 1.00 26.33 467 THR A N 1
ATOM 1595 C CA . THR A 1 104 ? -51.248 -216.268 61.929 1.00 25.41 467 THR A CA 1
ATOM 1596 C C . THR A 1 104 ? -51.396 -214.811 61.514 1.00 25.39 467 THR A C 1
ATOM 1597 O O . THR A 1 104 ? -50.940 -213.901 62.204 1.00 24.63 467 THR A O 1
ATOM 1608 N N . ARG A 1 105 ? -52.036 -214.611 60.368 1.00 24.97 468 ARG A N 1
ATOM 1609 C CA . ARG A 1 105 ? -52.450 -213.288 59.925 1.00 29.42 468 ARG A CA 1
ATOM 1610 C C . ARG A 1 105 ? -53.877 -213.388 59.411 1.00 28.39 468 ARG A C 1
ATOM 1611 O O . ARG A 1 105 ? -54.136 -214.037 58.397 1.00 27.55 468 ARG A O 1
ATOM 1632 N N . HIS A 1 106 ? -54.802 -212.761 60.128 1.00 29.44 469 HIS A N 1
ATOM 1633 C CA . HIS A 1 106 ? -56.206 -212.769 59.743 1.00 28.54 469 HIS A CA 1
ATOM 1634 C C . HIS A 1 106 ? -56.518 -211.553 58.883 1.00 30.00 469 HIS A C 1
ATOM 1635 O O . HIS A 1 106 ? -55.912 -210.499 59.062 1.00 31.81 469 HIS A O 1
ATOM 1649 N N . PRO A 1 107 ? -57.459 -211.693 57.939 1.00 28.27 470 PRO A N 1
ATOM 1650 C CA . PRO A 1 107 ? -57.872 -210.496 57.205 1.00 28.70 470 PRO A CA 1
ATOM 1651 C C . PRO A 1 107 ? -58.602 -209.530 58.127 1.00 28.87 470 PRO A C 1
ATOM 1652 O O . PRO A 1 107 ? -59.071 -209.944 59.185 1.00 26.60 470 PRO A O 1
ATOM 1663 N N . SER A 1 108 ? -58.684 -208.263 57.741 1.00 30.23 471 SER A N 1
ATOM 1664 C CA . SER A 1 108 ? -59.421 -207.285 58.527 1.00 31.02 471 SER A CA 1
ATOM 1665 C C . SER A 1 108 ? -60.894 -207.662 58.597 1.00 27.39 471 SER A C 1
ATOM 1666 O O . SER A 1 108 ? -61.444 -208.211 57.644 1.00 24.64 471 SER A O 1
ATOM 1674 N N . LEU A 1 109 ? -61.531 -207.363 59.725 1.00 28.39 472 LEU A N 1
ATOM 1675 C CA . LEU A 1 109 ? -62.970 -207.558 59.855 1.00 31.33 472 LEU A CA 1
ATOM 1676 C C . LEU A 1 109 ? -63.725 -206.641 58.896 1.00 34.74 472 LEU A C 1
ATOM 1677 O O . LEU A 1 109 ? -64.905 -206.857 58.619 1.00 34.67 472 LEU A O 1
ATOM 1693 N N . ASP A 1 110 ? -63.037 -205.618 58.394 1.00 38.72 473 ASP A N 1
ATOM 1694 C CA . ASP A 1 110 ? -63.609 -204.706 57.408 1.00 42.98 473 ASP A CA 1
ATOM 1695 C C . ASP A 1 110 ? -64.002 -205.437 56.128 1.00 42.33 473 ASP A C 1
ATOM 1696 O O . ASP A 1 110 ? -64.981 -205.074 55.478 1.00 42.50 473 ASP A O 1
ATOM 1705 N N . GLN A 1 111 ? -63.232 -206.459 55.762 1.00 44.49 474 GLN A N 1
ATOM 1706 C CA . GLN A 1 111 ? -63.542 -207.258 54.581 1.00 48.45 474 GLN A CA 1
ATOM 1707 C C . GLN A 1 111 ? -64.663 -208.238 54.908 1.00 41.73 474 GLN A C 1
ATOM 1708 O O . GLN A 1 111 ? -64.415 -209.415 55.158 1.00 37.54 474 GLN A O 1
ATOM 1722 N N . THR A 1 112 ? -65.895 -207.737 54.897 1.00 40.45 475 THR A N 1
ATOM 1723 C CA . THR A 1 112 ? -67.057 -208.505 55.333 1.00 40.00 475 THR A CA 1
ATOM 1724 C C . THR A 1 112 ? -67.222 -209.830 54.591 1.00 35.21 475 THR A C 1
ATOM 1725 O O . THR A 1 112 ? -67.618 -210.832 55.185 1.00 32.14 475 THR A O 1
ATOM 1736 N N . SER A 1 113 ? -66.916 -209.833 53.298 1.00 32.94 476 SER A N 1
ATOM 1737 C CA . SER A 1 113 ? -67.091 -211.028 52.477 1.00 32.71 476 SER A CA 1
ATOM 1738 C C . SER A 1 113 ? -66.100 -212.130 52.843 1.00 25.66 476 SER A C 1
ATOM 1739 O O . SER A 1 113 ? -66.278 -213.280 52.450 1.00 26.44 476 SER A O 1
ATOM 1747 N N . GLN A 1 114 ? -65.058 -211.775 53.589 1.00 22.80 477 GLN A N 1
ATOM 1748 C CA . GLN A 1 114 ? -64.029 -212.731 53.990 1.00 22.76 477 GLN A CA 1
ATOM 1749 C C . GLN A 1 114 ? -64.412 -213.459 55.279 1.00 19.03 477 GLN A C 1
ATOM 1750 O O . GLN A 1 114 ? -63.725 -214.386 55.706 1.00 21.04 477 GLN A O 1
ATOM 1764 N N . TRP A 1 115 ? -65.511 -213.034 55.889 1.00 17.53 478 TRP A N 1
ATOM 1765 C CA . TRP A 1 115 ? -65.936 -213.571 57.183 1.00 16.03 478 TRP A CA 1
ATOM 1766 C C . TRP A 1 115 ? -67.380 -214.035 57.161 1.00 15.47 478 TRP A C 1
ATOM 1767 O O . TRP A 1 115 ? -68.233 -213.409 56.537 1.00 15.55 478 TRP A O 1
ATOM 1788 N N . LEU A 1 116 ? -67.642 -215.141 57.851 1.00 14.12 479 LEU A N 1
ATOM 1789 C CA . LEU A 1 116 ? -69.001 -215.559 58.150 1.00 14.90 479 LEU A CA 1
ATOM 1790 C C . LEU A 1 116 ? -69.138 -215.596 59.667 1.00 13.90 479 LEU A C 1
ATOM 1791 O O . LEU A 1 116 ? -68.646 -216.511 60.325 1.00 12.81 479 LEU A O 1
ATOM 1807 N N . ILE A 1 117 ? -69.775 -214.566 60.211 1.00 12.35 480 ILE A N 1
ATOM 1808 C CA . ILE A 1 117 ? -69.905 -214.409 61.653 1.00 12.96 480 ILE A CA 1
ATOM 1809 C C . ILE A 1 117 ? -71.372 -214.351 62.023 1.00 18.20 480 ILE A C 1
ATOM 1810 O O . ILE A 1 117 ? -72.093 -213.439 61.616 1.00 14.76 480 ILE A O 1
ATOM 1826 N N . ASP A 1 118 ? -71.804 -215.336 62.805 1.00 13.10 481 ASP A N 1
ATOM 1827 C CA . ASP A 1 118 ? -73.176 -215.405 63.275 1.00 13.22 481 ASP A CA 1
ATOM 1828 C C . ASP A 1 118 ? -73.163 -215.361 64.792 1.00 14.52 481 ASP A C 1
ATOM 1829 O O . ASP A 1 118 ? -72.365 -216.056 65.426 1.00 13.00 481 ASP A O 1
ATOM 1838 N N . CYS A 1 119 ? -74.028 -214.537 65.375 1.00 11.71 482 CYS A N 1
ATOM 1839 C CA . CYS A 1 119 ? -74.114 -214.466 66.825 1.00 13.51 482 CYS A CA 1
ATOM 1840 C C . CYS A 1 119 ? -75.505 -214.110 67.328 1.00 14.85 482 CYS A C 1
ATOM 1841 O O . CYS A 1 119 ? -76.283 -213.444 66.645 1.00 15.03 482 CYS A O 1
ATOM 1849 N N . HIS A 1 120 ? -75.807 -214.564 68.539 1.00 13.96 483 HIS A N 1
ATOM 1850 C CA . HIS A 1 120 ? -77.057 -214.216 69.192 1.00 14.99 483 HIS A CA 1
ATOM 1851 C C . HIS A 1 120 ? -76.910 -214.357 70.698 1.00 14.10 483 HIS A C 1
ATOM 1852 O O . HIS A 1 120 ? -76.027 -215.065 71.185 1.00 12.21 483 HIS A O 1
ATOM 1866 N N . THR A 1 121 ? -77.771 -213.655 71.424 1.00 14.21 484 THR A N 1
ATOM 1867 C CA . THR A 1 121 ? -77.804 -213.740 72.874 1.00 13.79 484 THR A CA 1
ATOM 1868 C C . THR A 1 121 ? -78.789 -214.821 73.294 1.00 13.12 484 THR A C 1
ATOM 1869 O O . THR A 1 121 ? -79.843 -214.989 72.680 1.00 13.96 484 THR A O 1
ATOM 1880 N N . PHE A 1 122 ? -78.446 -215.559 74.342 1.00 14.16 485 PHE A N 1
ATOM 1881 C CA . PHE A 1 122 ? -79.283 -216.664 74.784 1.00 11.36 485 PHE A CA 1
ATOM 1882 C C . PHE A 1 122 ? -79.364 -216.709 76.309 1.00 14.57 485 PHE A C 1
ATOM 1883 O O . PHE A 1 122 ? -78.453 -216.244 77.000 1.00 15.55 485 PHE A O 1
ATOM 1900 N N . PRO A 1 123 ? -80.461 -217.267 76.839 1.00 14.59 486 PRO A N 1
ATOM 1901 C CA . PRO A 1 123 ? -80.687 -217.260 78.288 1.00 17.61 486 PRO A CA 1
ATOM 1902 C C . PRO A 1 123 ? -80.129 -218.467 79.043 1.00 16.58 486 PRO A C 1
ATOM 1903 O O . PRO A 1 123 ? -79.757 -219.480 78.442 1.00 14.13 486 PRO A O 1
ATOM 1914 N N . HIS A 1 124 ? -80.055 -218.305 80.363 1.00 12.75 487 HIS A N 1
ATOM 1915 C CA . HIS A 1 124 ? -79.969 -219.398 81.332 1.00 15.86 487 HIS A CA 1
ATOM 1916 C C . HIS A 1 124 ? -78.560 -219.928 81.576 1.00 14.29 487 HIS A C 1
ATOM 1917 O O . HIS A 1 124 ? -78.385 -221.079 81.966 1.00 16.72 487 HIS A O 1
ATOM 1931 N N . LEU A 1 125 ? -77.563 -219.069 81.386 1.00 16.41 488 LEU A N 1
ATOM 1932 C CA . LEU A 1 125 ? -76.253 -219.293 81.985 1.00 14.79 488 LEU A CA 1
ATOM 1933 C C . LEU A 1 125 ? -76.369 -219.068 83.486 1.00 18.06 488 LEU A C 1
ATOM 1934 O O . LEU A 1 125 ? -77.359 -218.505 83.956 1.00 16.32 488 LEU A O 1
ATOM 1950 N N . ALA A 1 126 ? -75.358 -219.491 84.236 1.00 17.31 489 ALA A N 1
ATOM 1951 C CA . ALA A 1 126 ? -75.303 -219.194 85.663 1.00 22.44 489 ALA A CA 1
ATOM 1952 C C . ALA A 1 126 ? -74.756 -217.785 85.877 1.00 20.73 489 ALA A C 1
ATOM 1953 O O . ALA A 1 126 ? -73.923 -217.306 85.106 1.00 16.49 489 ALA A O 1
ATOM 1960 N N . ASP A 1 127 ? -75.241 -217.120 86.920 1.00 18.39 490 ASP A N 1
ATOM 1961 C CA . ASP A 1 127 ? -74.767 -215.790 87.274 1.00 21.92 490 ASP A CA 1
ATOM 1962 C C . ASP A 1 127 ? -73.547 -215.910 88.185 1.00 24.21 490 ASP A C 1
ATOM 1963 O O . ASP A 1 127 ? -73.675 -216.355 89.327 1.00 22.84 490 ASP A O 1
ATOM 1972 N N . PRO A 1 128 ? -72.361 -215.506 87.692 1.00 21.28 491 PRO A N 1
ATOM 1973 C CA . PRO A 1 128 ? -71.143 -215.679 88.492 1.00 23.52 491 PRO A CA 1
ATOM 1974 C C . PRO A 1 128 ? -71.102 -214.802 89.741 1.00 29.39 491 PRO A C 1
ATOM 1975 O O . PRO A 1 128 ? -70.280 -215.056 90.620 1.00 33.94 491 PRO A O 1
ATOM 1986 N N . THR A 1 129 ? -71.967 -213.794 89.816 1.00 28.40 492 THR A N 1
ATOM 1987 C CA . THR A 1 129 ? -72.037 -212.927 90.991 1.00 29.80 492 THR A CA 1
ATOM 1988 C C . THR A 1 129 ? -72.981 -213.512 92.034 1.00 34.22 492 THR A C 1
ATOM 1989 O O . THR A 1 129 ? -72.935 -213.134 93.205 1.00 35.75 492 THR A O 1
ATOM 2000 N N . GLY A 1 130 ? -73.846 -214.423 91.599 1.00 34.28 493 GLY A N 1
ATOM 2001 C CA . GLY A 1 130 ? -74.813 -215.048 92.484 1.00 36.24 493 GLY A CA 1
ATOM 2002 C C . GLY A 1 130 ? -75.980 -214.147 92.842 1.00 37.12 493 GLY A C 1
ATOM 2003 O O . GLY A 1 130 ? -76.859 -214.544 93.604 1.00 37.56 493 GLY A O 1
ATOM 2007 N N . MET A 1 131 ? -75.998 -212.938 92.288 1.00 37.19 494 MET A N 1
ATOM 2008 C CA . MET A 1 131 ? -77.028 -211.957 92.624 1.00 38.52 494 MET A CA 1
ATOM 2009 C C . MET A 1 131 ? -78.355 -212.239 91.920 1.00 36.98 494 MET A C 1
ATOM 2010 O O . MET A 1 131 ? -79.417 -211.855 92.413 1.00 34.98 494 MET A O 1
ATOM 2024 N N . ALA A 1 132 ? -78.288 -212.905 90.770 1.00 32.40 495 ALA A N 1
ATOM 2025 C CA . ALA A 1 132 ? -79.473 -213.189 89.962 1.00 30.87 495 ALA A CA 1
ATOM 2026 C C . ALA A 1 132 ? -79.620 -214.690 89.733 1.00 28.34 495 ALA A C 1
ATOM 2027 O O . ALA A 1 132 ? -78.654 -215.436 89.879 1.00 28.09 495 ALA A O 1
ATOM 2034 N N . PRO A 1 133 ? -80.830 -215.139 89.363 1.00 25.04 496 PRO A N 1
ATOM 2035 C CA . PRO A 1 133 ? -81.024 -216.570 89.117 1.00 25.51 496 PRO A CA 1
ATOM 2036 C C . PRO A 1 133 ? -80.326 -217.027 87.842 1.00 20.87 496 PRO A C 1
ATOM 2037 O O . PRO A 1 133 ? -79.827 -218.150 87.781 1.00 23.08 496 PRO A O 1
ATOM 2048 N N . TYR A 1 134 ? -80.294 -216.154 86.839 1.00 18.96 497 TYR A N 1
ATOM 2049 C CA . TYR A 1 134 ? -79.715 -216.493 85.541 1.00 19.11 497 TYR A CA 1
ATOM 2050 C C . TYR A 1 134 ? -78.851 -215.377 84.979 1.00 14.90 497 TYR A C 1
ATOM 2051 O O . TYR A 1 134 ? -78.940 -214.223 85.399 1.00 13.91 497 TYR A O 1
ATOM 2069 N N . ALA A 1 135 ? -78.024 -215.741 84.007 1.00 17.30 498 ALA A N 1
ATOM 2070 C CA . ALA A 1 135 ? -77.254 -214.777 83.247 1.00 15.92 498 ALA A CA 1
ATOM 2071 C C . ALA A 1 135 ? -77.523 -214.982 81.762 1.00 15.02 498 ALA A C 1
ATOM 2072 O O . ALA A 1 135 ? -77.903 -216.070 81.334 1.00 15.89 498 ALA A O 1
ATOM 2079 N N . MET A 1 136 ? -77.344 -213.920 80.987 1.00 14.87 499 MET A N 1
ATOM 2080 C CA . MET A 1 136 ? -77.439 -214.002 79.537 1.00 15.18 499 MET A CA 1
ATOM 2081 C C . MET A 1 136 ? -76.085 -214.385 78.979 1.00 13.97 499 MET A C 1
ATOM 2082 O O . MET A 1 136 ? -75.054 -213.988 79.522 1.00 12.71 499 MET A O 1
ATOM 2096 N N . GLY A 1 137 ? -76.097 -215.154 77.896 1.00 13.11 500 GLY A N 1
ATOM 2097 C CA . GLY A 1 137 ? -74.885 -215.523 77.199 1.00 16.54 500 GLY A CA 1
ATOM 2098 C C . GLY A 1 137 ? -74.893 -214.982 75.788 1.00 13.21 500 GLY A C 1
ATOM 2099 O O . GLY A 1 137 ? -75.935 -214.599 75.259 1.00 13.59 500 GLY A O 1
ATOM 2103 N N . LEU A 1 138 ? -73.720 -214.951 75.180 1.00 10.76 501 LEU A N 1
ATOM 2104 C CA . LEU A 1 138 ? -73.582 -214.527 73.799 1.00 11.99 501 LEU A CA 1
ATOM 2105 C C . LEU A 1 138 ? -72.818 -215.601 73.052 1.00 11.32 501 LEU A C 1
ATOM 2106 O O . LEU A 1 138 ? -71.683 -215.918 73.398 1.00 12.49 501 LEU A O 1
ATOM 2122 N N . MET A 1 139 ? -73.464 -216.181 72.050 1.00 12.94 502 MET A N 1
ATOM 2123 C CA . MET A 1 139 ? -72.826 -217.177 71.200 1.00 12.04 502 MET A CA 1
ATOM 2124 C C . MET A 1 139 ? -72.327 -216.481 69.953 1.00 13.29 502 MET A C 1
ATOM 2125 O O . MET A 1 139 ? -73.091 -215.782 69.297 1.00 12.84 502 MET A O 1
ATOM 2139 N N . ILE A 1 140 ? -71.044 -216.661 69.651 1.00 10.09 503 ILE A N 1
ATOM 2140 C CA . ILE A 1 140 ? -70.431 -216.107 68.449 1.00 10.02 503 ILE A CA 1
ATOM 2141 C C . ILE A 1 140 ? -69.743 -217.229 67.701 1.00 14.68 503 ILE A C 1
ATOM 2142 O O . ILE A 1 140 ? -68.811 -217.837 68.224 1.00 15.87 503 ILE A O 1
ATOM 2158 N N . ASN A 1 141 ? -70.186 -217.497 66.478 1.00 15.13 504 ASN A N 1
ATOM 2159 C CA . ASN A 1 141 ? -69.532 -218.499 65.654 1.00 8.50 504 ASN A CA 1
ATOM 2160 C C . ASN A 1 141 ? -68.916 -217.838 64.437 1.00 10.16 504 ASN A C 1
ATOM 2161 O O . ASN A 1 141 ? -69.582 -217.098 63.719 1.00 10.46 504 ASN A O 1
ATOM 2172 N N . VAL A 1 142 ? -67.633 -218.116 64.228 1.00 12.35 505 VAL A N 1
ATOM 2173 C CA . VAL A 1 142 ? -66.868 -217.529 63.137 1.00 10.44 505 VAL A CA 1
ATOM 2174 C C . VAL A 1 142 ? -66.429 -218.612 62.168 1.00 11.08 505 VAL A C 1
ATOM 2175 O O . VAL A 1 142 ? -65.908 -219.638 62.581 1.00 12.97 505 VAL A O 1
ATOM 2188 N N . ASN A 1 143 ? -66.650 -218.376 60.880 1.00 10.43 506 ASN A N 1
ATOM 2189 C CA . ASN A 1 143 ? -66.054 -219.192 59.836 1.00 10.46 506 ASN A CA 1
ATOM 2190 C C . ASN A 1 143 ? -65.275 -218.273 58.918 1.00 16.39 506 ASN A C 1
ATOM 2191 O O . ASN A 1 143 ? -65.791 -217.252 58.463 1.00 15.44 506 ASN A O 1
ATOM 2202 N N . GLY A 1 144 ? -64.022 -218.619 58.660 1.00 14.45 507 GLY A N 1
ATOM 2203 C CA . GLY A 1 144 ? -63.206 -217.785 57.808 1.00 18.17 507 GLY A CA 1
ATOM 2204 C C . GLY A 1 144 ? -61.917 -218.440 57.386 1.00 16.76 507 GLY A C 1
ATOM 2205 O O . GLY A 1 144 ? -61.760 -219.661 57.456 1.00 13.98 507 GLY A O 1
ATOM 2209 N N . GLN A 1 145 ? -60.997 -217.601 56.933 1.00 16.97 508 GLN A N 1
ATOM 2210 C CA . GLN A 1 145 ? -59.679 -218.045 56.536 1.00 21.67 508 GLN A CA 1
ATOM 2211 C C . GLN A 1 145 ? -58.632 -217.143 57.151 1.00 22.74 508 GLN A C 1
ATOM 2212 O O . GLN A 1 145 ? -58.902 -215.989 57.477 1.00 26.65 508 GLN A O 1
ATOM 2226 N N . CYS A 1 146 ? -57.435 -217.682 57.319 1.00 23.68 509 CYS A N 1
ATOM 2227 C CA . CYS A 1 146 ? -56.308 -216.887 57.764 1.00 25.47 509 CYS A CA 1
ATOM 2228 C C . CYS A 1 146 ? -55.044 -217.412 57.124 1.00 24.17 509 CYS A C 1
ATOM 2229 O O . CYS A 1 146 ? -55.011 -218.540 56.629 1.00 23.65 509 CYS A O 1
ATOM 2237 N N . GLU A 1 147 ? -54.012 -216.579 57.107 1.00 25.29 510 GLU A N 1
ATOM 2238 C CA . GLU A 1 147 ? -52.680 -217.052 56.793 1.00 25.55 510 GLU A CA 1
ATOM 2239 C C . GLU A 1 147 ? -52.139 -217.733 58.039 1.00 25.22 510 GLU A C 1
ATOM 2240 O O . GLU A 1 147 ? -52.239 -217.184 59.133 1.00 27.22 510 GLU A O 1
ATOM 2252 N N . GLU A 1 148 ? -51.593 -218.932 57.876 1.00 21.95 511 GLU A N 1
ATOM 2253 C CA . GLU A 1 148 ? -51.056 -219.688 59.002 1.00 26.57 511 GLU A CA 1
ATOM 2254 C C . GLU A 1 148 ? -49.644 -220.145 58.681 1.00 25.57 511 GLU A C 1
ATOM 2255 O O . GLU A 1 148 ? -49.412 -220.807 57.672 1.00 26.86 511 GLU A O 1
ATOM 2267 N N . ALA A 1 149 ? -48.706 -219.789 59.550 1.00 26.59 512 ALA A N 1
ATOM 2268 C CA . ALA A 1 149 ? -47.291 -220.018 59.292 1.00 27.78 512 ALA A CA 1
ATOM 2269 C C . ALA A 1 149 ? -46.915 -221.492 59.363 1.00 28.49 512 ALA A C 1
ATOM 2270 O O . ALA A 1 149 ? -47.398 -222.232 60.218 1.00 28.28 512 ALA A O 1
ATOM 2277 N N . ASP A 1 150 ? -46.049 -221.899 58.441 1.00 27.75 513 ASP A N 1
ATOM 2278 C CA . ASP A 1 150 ? -45.390 -223.197 58.494 1.00 33.77 513 ASP A CA 1
ATOM 2279 C C . ASP A 1 150 ? -43.907 -222.962 58.748 1.00 34.32 513 ASP A C 1
ATOM 2280 O O . ASP A 1 150 ? -43.176 -222.555 57.846 1.00 32.27 513 ASP A O 1
ATOM 2289 N N . ILE A 1 151 ? -43.466 -223.208 59.977 1.00 34.55 514 ILE A N 1
ATOM 2290 C CA . ILE A 1 151 ? -42.090 -222.901 60.360 1.00 35.84 514 ILE A CA 1
ATOM 2291 C C . ILE A 1 151 ? -41.069 -223.725 59.583 1.00 36.26 514 ILE A C 1
ATOM 2292 O O . ILE A 1 151 ? -39.914 -223.323 59.458 1.00 37.15 514 ILE A O 1
ATOM 2308 N N . SER A 1 152 ? -41.488 -224.876 59.065 1.00 36.89 515 SER A N 1
ATOM 2309 C CA . SER A 1 152 ? -40.576 -225.739 58.316 1.00 41.58 515 SER A CA 1
ATOM 2310 C C . SER A 1 152 ? -40.102 -225.055 57.036 1.00 41.96 515 SER A C 1
ATOM 2311 O O . SER A 1 152 ? -39.022 -225.355 56.528 1.00 43.60 515 SER A O 1
ATOM 2319 N N . GLN A 1 153 ? -40.916 -224.135 56.525 1.00 40.01 516 GLN A N 1
ATOM 2320 C CA . GLN A 1 153 ? -40.594 -223.402 55.305 1.00 42.80 516 GLN A CA 1
ATOM 2321 C C . GLN A 1 153 ? -40.487 -221.898 55.570 1.00 41.36 516 GLN A C 1
ATOM 2322 O O . GLN A 1 153 ? -40.026 -221.143 54.713 1.00 37.92 516 GLN A O 1
ATOM 2336 N N . ASN A 1 154 ? -40.902 -221.474 56.762 1.00 42.40 517 ASN A N 1
ATOM 2337 C CA . ASN A 1 154 ? -40.960 -220.057 57.113 1.00 47.33 517 ASN A CA 1
ATOM 2338 C C . ASN A 1 154 ? -41.852 -219.297 56.137 1.00 44.84 517 ASN A C 1
ATOM 2339 O O . ASN A 1 154 ? -41.549 -218.171 55.740 1.00 45.35 517 ASN A O 1
ATOM 2350 N N . LEU A 1 155 ? -42.955 -219.932 55.753 1.00 42.07 518 LEU A N 1
ATOM 2351 C CA . LEU A 1 155 ? -43.912 -219.344 54.827 1.00 41.02 518 LEU A CA 1
ATOM 2352 C C . LEU A 1 155 ? -45.328 -219.510 55.353 1.00 38.28 518 LEU A C 1
ATOM 2353 O O . LEU A 1 155 ? -45.632 -220.490 56.033 1.00 35.89 518 LEU A O 1
ATOM 2369 N N . TYR A 1 156 ? -46.186 -218.546 55.038 1.00 38.81 519 TYR A N 1
ATOM 2370 C CA . TYR A 1 156 ? -47.594 -218.620 55.407 1.00 39.01 519 TYR A CA 1
ATOM 2371 C C . TYR A 1 156 ? -48.379 -219.473 54.415 1.00 35.56 519 TYR A C 1
ATOM 2372 O O . TYR A 1 156 ? -48.236 -219.319 53.203 1.00 35.80 519 TYR A O 1
ATOM 2390 N N . GLY A 1 157 ? -49.197 -220.378 54.944 1.00 27.88 520 GLY A N 1
ATOM 2391 C CA . GLY A 1 157 ? -50.165 -221.108 54.145 1.00 26.50 520 GLY A CA 1
ATOM 2392 C C . GLY A 1 157 ? -51.546 -220.543 54.418 1.00 26.97 520 GLY A C 1
ATOM 2393 O O . GLY A 1 157 ? -51.676 -219.615 55.212 1.00 25.27 520 GLY A O 1
ATOM 2397 N N . THR A 1 158 ? -52.569 -221.090 53.767 1.00 25.01 521 THR A N 1
AT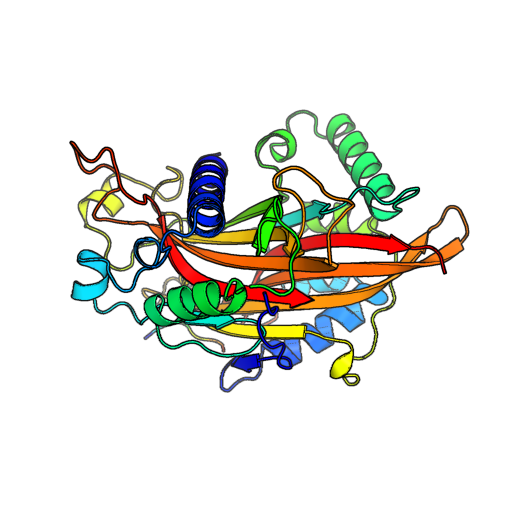OM 2398 C CA . THR A 1 158 ? -53.945 -220.642 53.974 1.00 24.75 521 THR A CA 1
ATOM 2399 C C . THR A 1 158 ? -54.737 -221.665 54.788 1.00 21.02 521 THR A C 1
ATOM 2400 O O . THR A 1 158 ? -54.866 -222.817 54.385 1.00 21.18 521 THR A O 1
ATOM 2411 N N . ARG A 1 159 ? -55.271 -221.223 55.925 1.00 21.28 522 ARG A N 1
ATOM 2412 C CA . ARG A 1 159 ? -56.062 -222.076 56.811 1.00 19.41 522 ARG A CA 1
ATOM 2413 C C . ARG A 1 159 ? -57.534 -221.689 56.761 1.00 21.16 522 ARG A C 1
ATOM 2414 O O . ARG A 1 159 ? -57.868 -220.514 56.900 1.00 19.39 522 ARG A O 1
ATOM 2435 N N . THR A 1 160 ? -58.400 -222.679 56.563 1.00 16.79 523 THR A N 1
ATOM 2436 C CA . THR A 1 160 ? -59.838 -222.502 56.752 1.00 14.39 523 THR A CA 1
ATOM 2437 C C . THR A 1 160 ? -60.193 -223.004 58.149 1.00 12.30 523 THR A C 1
ATOM 2438 O O . THR A 1 160 ? -59.785 -224.098 58.544 1.00 14.99 523 THR A O 1
ATOM 2449 N N . PHE A 1 161 ? -60.926 -222.195 58.902 1.00 12.15 524 PHE A N 1
ATOM 2450 C CA . PHE A 1 161 ? -61.228 -222.528 60.290 1.00 13.43 524 PHE A CA 1
ATOM 2451 C C . PHE A 1 161 ? -62.634 -222.130 60.698 1.00 11.29 524 PHE A C 1
ATOM 2452 O O . PHE A 1 161 ? -63.288 -221.307 60.047 1.00 10.52 524 PHE A O 1
ATOM 2469 N N . SER A 1 162 ? -63.082 -222.745 61.786 1.00 10.57 525 SER A N 1
ATOM 2470 C CA . SER A 1 162 ? -64.270 -222.321 62.501 1.00 14.02 525 SER A CA 1
ATOM 2471 C C . SER A 1 162 ? -63.857 -222.045 63.931 1.00 13.56 525 SER A C 1
ATOM 2472 O O . SER A 1 162 ? -62.945 -222.689 64.451 1.00 13.25 525 SER A O 1
ATOM 2480 N N . ARG A 1 163 ? -64.511 -221.082 64.564 1.00 11.39 526 ARG A N 1
ATOM 2481 C CA . ARG A 1 163 ? -64.248 -220.812 65.964 1.00 11.97 526 ARG A CA 1
ATOM 2482 C C . ARG A 1 163 ? -65.522 -220.358 66.640 1.00 11.10 526 ARG A C 1
ATOM 2483 O O . ARG A 1 163 ? -66.117 -219.358 66.245 1.00 14.83 526 ARG A O 1
ATOM 2504 N N . CYS A 1 164 ? -65.939 -221.104 67.656 1.00 12.21 527 CYS A N 1
ATOM 2505 C CA . CYS A 1 164 ? -67.152 -220.787 68.381 1.00 12.66 527 CYS A CA 1
ATOM 2506 C C . CYS A 1 164 ? -66.824 -220.277 69.778 1.00 12.66 527 CYS A C 1
ATOM 2507 O O . CYS A 1 164 ? -66.176 -220.966 70.574 1.00 13.21 527 CYS A O 1
ATOM 2515 N N . PHE A 1 165 ? -67.274 -219.058 70.059 1.00 10.23 528 PHE A N 1
ATOM 2516 C CA . PHE A 1 165 ? -67.128 -218.452 71.376 1.00 12.24 528 PHE A CA 1
ATOM 2517 C C . PHE A 1 165 ? -68.453 -218.448 72.109 1.00 13.31 528 PHE A C 1
ATOM 2518 O O . PHE A 1 165 ? -69.483 -218.116 71.528 1.00 19.01 528 PHE A O 1
ATOM 2535 N N . ILE A 1 166 ? -68.422 -218.813 73.385 1.00 13.13 529 ILE A N 1
ATOM 2536 C CA . ILE A 1 166 ? -69.530 -218.535 74.284 1.00 13.43 529 ILE A CA 1
ATOM 2537 C C . ILE A 1 166 ? -69.041 -217.505 75.282 1.00 12.41 529 ILE A C 1
ATOM 2538 O O . ILE A 1 166 ? -68.103 -217.776 76.035 1.00 13.45 529 ILE A O 1
ATOM 2554 N N . LEU A 1 167 ? -69.656 -216.322 75.260 1.00 10.36 530 LEU A N 1
ATOM 2555 C CA . LEU A 1 167 ? -69.356 -215.264 76.223 1.00 14.56 530 LEU A CA 1
ATOM 2556 C C . LEU A 1 167 ? -70.453 -215.156 77.271 1.00 13.33 530 LEU A C 1
ATOM 2557 O O . LEU A 1 167 ? -71.620 -215.434 76.996 1.00 13.29 530 LEU A O 1
ATOM 2573 N N . GLY A 1 168 ? -70.073 -214.726 78.467 1.00 17.66 531 GLY A N 1
ATOM 2574 C CA . GLY A 1 168 ? -71.015 -214.544 79.559 1.00 13.12 531 GLY A CA 1
ATOM 2575 C C . GLY A 1 168 ? -70.518 -213.445 80.473 1.00 15.07 531 GLY A C 1
ATOM 2576 O O . GLY A 1 168 ? -69.416 -212.937 80.283 1.00 17.55 531 GLY A O 1
ATOM 2580 N N . PRO A 1 169 ? -71.324 -213.065 81.474 1.00 18.62 532 PRO A N 1
ATOM 2581 C CA . PRO A 1 169 ? -70.830 -212.039 82.395 1.00 16.69 532 PRO A CA 1
ATOM 2582 C C . PRO A 1 169 ? -69.608 -212.540 83.157 1.00 17.37 532 PRO A C 1
ATOM 2583 O O . PRO A 1 169 ? -69.502 -213.734 83.441 1.00 18.14 532 PRO A O 1
ATOM 2594 N N . SER A 1 170 ? -68.683 -211.638 83.454 1.00 16.67 533 SER A N 1
ATOM 2595 C CA . SER A 1 170 ? -67.437 -212.015 84.104 1.00 17.85 533 SER A CA 1
ATOM 2596 C C . SER A 1 170 ? -67.614 -212.150 85.609 1.00 23.05 533 SER A C 1
ATOM 2597 O O . SER A 1 170 ? -68.647 -211.768 86.160 1.00 20.83 533 SER A O 1
ATOM 2605 N N . LYS A 1 171 ? -66.600 -212.700 86.270 1.00 25.81 534 LYS A N 1
ATOM 2606 C CA . LYS A 1 171 ? -66.590 -212.746 87.724 1.00 28.34 534 LYS A CA 1
ATOM 2607 C C . LYS A 1 171 ? -66.257 -211.355 88.252 1.00 29.31 534 LYS A C 1
ATOM 2608 O O . LYS A 1 171 ? -65.657 -210.551 87.538 1.00 26.95 534 LYS A O 1
ATOM 2627 N N . PRO A 1 172 ? -66.657 -211.058 89.497 1.00 31.01 535 PRO A N 1
ATOM 2628 C CA . PRO A 1 172 ? -66.371 -209.740 90.072 1.00 35.44 535 PRO A CA 1
ATOM 2629 C C . PRO A 1 172 ? -64.879 -209.416 90.068 1.00 37.78 535 PRO A C 1
ATOM 2630 O O . PRO A 1 172 ? -64.064 -210.283 90.388 1.00 39.12 535 PRO A O 1
ATOM 2641 N N . GLY A 1 173 ? -64.535 -208.186 89.698 1.00 37.18 536 GLY A N 1
ATOM 2642 C CA . GLY A 1 173 ? -63.149 -207.754 89.667 1.00 36.39 536 GLY A CA 1
ATOM 2643 C C . GLY A 1 173 ? -62.467 -208.019 88.337 1.00 34.00 536 GLY A C 1
ATOM 2644 O O . GLY A 1 173 ? -61.269 -207.780 88.195 1.00 32.99 536 GLY A O 1
ATOM 2648 N N . ALA A 1 174 ? -63.225 -208.509 87.360 1.00 30.95 537 ALA A N 1
ATOM 2649 C CA . ALA A 1 174 ? -62.660 -208.824 86.052 1.00 29.20 537 ALA A CA 1
ATOM 2650 C C . ALA A 1 174 ? -62.396 -207.548 85.251 1.00 29.38 537 ALA A C 1
ATOM 2651 O O . ALA A 1 174 ? -63.041 -206.527 85.488 1.00 29.43 537 ALA A O 1
ATOM 2658 N N . PRO A 1 175 ? -61.446 -207.604 84.298 1.00 26.44 538 PRO A N 1
ATOM 2659 C CA . PRO A 1 175 ? -61.113 -206.437 83.471 1.00 26.49 538 PRO A CA 1
ATOM 2660 C C . PRO A 1 175 ? -62.270 -205.930 82.611 1.00 25.78 538 PRO A C 1
ATOM 2661 O O . PRO A 1 175 ? -62.298 -204.747 82.270 1.00 26.37 538 PRO A O 1
ATOM 2672 N N . HIS A 1 176 ? -63.194 -206.817 82.254 1.00 24.07 539 HIS A N 1
ATOM 2673 C CA . HIS A 1 176 ? -64.321 -206.457 81.399 1.00 23.51 539 HIS A CA 1
ATOM 2674 C C . HIS A 1 176 ? -65.616 -207.026 81.961 1.00 21.18 539 HIS A C 1
ATOM 2675 O O . HIS A 1 176 ? -65.581 -207.944 82.776 1.00 21.67 539 HIS A O 1
ATOM 2689 N N . PRO A 1 177 ? -66.767 -206.484 81.527 1.00 19.67 540 PRO A N 1
ATOM 2690 C CA . PRO A 1 177 ? -68.057 -206.970 82.028 1.00 22.24 540 PRO A CA 1
ATOM 2691 C C . PRO A 1 177 ? -68.368 -208.395 81.591 1.00 17.70 540 PRO A C 1
ATOM 2692 O O . PRO A 1 177 ? -69.275 -209.010 82.145 1.00 20.63 540 PRO A O 1
ATOM 2703 N N . TYR A 1 178 ? -67.630 -208.900 80.606 1.00 19.26 541 TYR A N 1
ATOM 2704 C CA . TYR A 1 178 ? -67.850 -210.246 80.090 1.00 16.38 541 TYR A CA 1
ATOM 2705 C C . TYR A 1 178 ? -66.560 -211.051 80.053 1.00 17.08 541 TYR A C 1
ATOM 2706 O O . TYR A 1 178 ? -65.461 -210.498 80.148 1.00 15.77 541 TYR A O 1
ATOM 2724 N N . ARG A 1 179 ? -66.724 -212.364 79.912 1.00 13.81 542 ARG A N 1
ATOM 2725 C CA . ARG A 1 179 ? -65.619 -213.309 79.849 1.00 16.35 542 ARG A CA 1
ATOM 2726 C C . ARG A 1 179 ? -65.914 -214.365 78.789 1.00 14.81 542 ARG A C 1
ATOM 2727 O O . ARG A 1 179 ? -67.066 -214.560 78.406 1.00 14.35 542 ARG A O 1
ATOM 2748 N N . VAL A 1 180 ? -64.877 -215.052 78.332 1.00 15.59 543 VAL A N 1
ATOM 2749 C CA . VAL A 1 180 ? -65.059 -216.249 77.525 1.00 14.49 543 VAL A CA 1
ATOM 2750 C C . VAL A 1 180 ? -65.278 -217.455 78.443 1.00 15.21 543 VAL A C 1
ATOM 2751 O O . VAL A 1 180 ? -64.426 -217.772 79.275 1.00 15.41 543 VAL A O 1
ATOM 2764 N N . LEU A 1 181 ? -66.427 -218.110 78.297 1.00 11.70 544 LEU A N 1
ATOM 2765 C CA . LEU A 1 181 ? -66.690 -219.369 78.984 1.00 13.19 544 LEU A CA 1
ATOM 2766 C C . LEU A 1 181 ? -66.118 -220.533 78.197 1.00 15.25 544 LEU A C 1
ATOM 2767 O O . LEU A 1 181 ? -65.570 -221.476 78.769 1.00 14.12 544 LEU A O 1
ATOM 2783 N N . SER A 1 182 ? -66.260 -220.453 76.877 1.00 11.29 545 SER A N 1
ATOM 2784 C CA . SER A 1 182 ? -65.932 -221.558 75.990 1.00 8.96 545 SER A CA 1
ATOM 2785 C C . SER A 1 182 ? -65.372 -221.038 74.679 1.00 10.18 545 SER A C 1
ATOM 2786 O O . SER A 1 182 ? -65.905 -220.095 74.101 1.00 11.12 545 SER A O 1
ATOM 2794 N N . ASP A 1 183 ? -64.309 -221.692 74.222 1.00 9.55 546 ASP A N 1
ATOM 2795 C CA . ASP A 1 183 ? -63.597 -221.340 73.001 1.00 10.51 546 ASP A CA 1
ATOM 2796 C C . ASP A 1 183 ? -63.292 -222.647 72.277 1.00 11.70 546 ASP A C 1
ATOM 2797 O O . ASP A 1 183 ? -62.485 -223.441 72.743 1.00 14.27 546 ASP A O 1
ATOM 2806 N N . GLN A 1 184 ? -63.965 -222.880 71.156 1.00 8.78 547 GLN A N 1
ATOM 2807 C CA . GLN A 1 184 ? -63.771 -224.099 70.378 1.00 9.90 547 GLN A CA 1
ATOM 2808 C C . GLN A 1 184 ? -63.257 -223.750 68.997 1.00 10.42 547 GLN A C 1
ATOM 2809 O O . GLN A 1 184 ? -63.976 -223.141 68.209 1.00 10.98 547 GLN A O 1
ATOM 2823 N N . LEU A 1 185 ? -62.019 -224.146 68.718 1.00 12.55 548 LEU A N 1
ATOM 2824 C CA . LEU A 1 185 ? -61.367 -223.878 67.441 1.00 13.67 548 LEU A CA 1
ATOM 2825 C C . LEU A 1 185 ? -61.337 -225.143 66.594 1.00 14.33 548 LEU A C 1
ATOM 2826 O O . LEU A 1 185 ? -60.824 -226.172 67.027 1.00 18.65 548 LEU A O 1
ATOM 2842 N N . THR A 1 186 ? -61.897 -225.062 65.392 1.00 16.49 549 THR A N 1
ATOM 2843 C CA . THR A 1 186 ? -61.860 -226.171 64.447 1.00 13.48 549 THR A CA 1
ATOM 2844 C C . THR A 1 186 ? -60.998 -225.781 63.263 1.00 15.04 549 THR A C 1
ATOM 2845 O O . THR A 1 186 ? -61.265 -224.787 62.583 1.00 17.92 549 THR A O 1
ATOM 2856 N N . LEU A 1 187 ? -59.957 -226.569 63.026 1.00 14.19 550 LEU A N 1
ATOM 2857 C CA . LEU A 1 187 ? -59.041 -226.316 61.929 1.00 13.68 550 LEU A CA 1
ATOM 2858 C C . LEU A 1 187 ? -59.374 -227.235 60.772 1.00 18.67 550 LEU A C 1
ATOM 2859 O O . LEU A 1 187 ? -59.326 -228.460 60.902 1.00 18.07 550 LEU A O 1
ATOM 2875 N N . HIS A 1 188 ? -59.739 -226.632 59.644 1.00 18.47 551 HIS A N 1
ATOM 2876 C CA . HIS A 1 188 ? -60.052 -227.382 58.441 1.00 16.44 551 HIS A CA 1
ATOM 2877 C C . HIS A 1 188 ? -58.799 -227.361 57.563 1.00 19.57 551 HIS A C 1
ATOM 2878 O O . HIS A 1 188 ? -57.690 -227.493 58.078 1.00 20.43 551 HIS A O 1
ATOM 2892 N N . THR A 1 189 ? -58.957 -227.165 56.260 1.00 21.65 552 THR A N 1
ATOM 2893 C CA . THR A 1 189 ? -57.853 -227.356 55.330 1.00 26.28 552 THR A CA 1
ATOM 2894 C C . THR A 1 189 ? -56.743 -226.337 55.534 1.00 25.41 552 THR A C 1
ATOM 2895 O O . THR A 1 189 ? -57.004 -225.157 55.778 1.00 22.56 552 THR A O 1
ATOM 2906 N N . TRP A 1 190 ? -55.505 -226.817 55.454 1.00 22.76 553 TRP A N 1
ATOM 2907 C CA . TRP A 1 190 ? -54.341 -225.949 55.383 1.00 23.84 553 TRP A CA 1
ATOM 2908 C C . TRP A 1 190 ? -53.641 -226.208 54.063 1.00 27.55 553 TRP A C 1
ATOM 2909 O O . TRP A 1 190 ? -53.252 -227.342 53.782 1.00 24.60 553 TRP A O 1
ATOM 2930 N N . LYS A 1 191 ? -53.485 -225.159 53.263 1.00 31.68 554 LYS A N 1
ATOM 2931 C CA . LYS A 1 191 ? -52.853 -225.275 51.954 1.00 38.06 554 LYS A CA 1
ATOM 2932 C C . LYS A 1 191 ? -51.651 -224.340 51.844 1.00 38.65 554 LYS A C 1
ATOM 2933 O O . LYS A 1 191 ? -51.759 -223.154 52.158 1.00 35.71 554 LYS A O 1
ATOM 2952 N N . PRO A 1 192 ? -50.495 -224.870 51.406 1.00 41.49 555 PRO A N 1
ATOM 2953 C CA . PRO A 1 192 ? -49.347 -223.986 51.179 1.00 44.65 555 PRO A CA 1
ATOM 2954 C C . PRO A 1 192 ? -49.633 -222.944 50.105 1.00 46.86 555 PRO A C 1
ATOM 2955 O O . PRO A 1 192 ? -50.320 -223.251 49.131 1.00 43.37 555 PRO A O 1
ATOM 2966 N N . GLN A 1 193 ? -49.117 -221.732 50.285 1.00 54.21 556 GLN A N 1
ATOM 2967 C CA . GLN A 1 193 ? -49.284 -220.674 49.294 1.00 61.85 556 GLN A CA 1
ATOM 2968 C C . GLN A 1 193 ? -48.204 -220.763 48.222 1.00 63.47 556 GLN A C 1
ATOM 2969 O O . GLN A 1 193 ? -47.589 -221.813 48.033 1.00 64.32 556 GLN A O 1
ATOM 2983 N N . LEU B 2 2 ? -66.792 -236.505 81.165 1.00 50.43 2 LEU B N 1
ATOM 2984 C CA . LEU B 2 2 ? -67.080 -237.754 80.471 1.00 49.01 2 LEU B CA 1
ATOM 2985 C C . LEU B 2 2 ? -68.527 -237.781 79.989 1.00 35.70 2 LEU B C 1
ATOM 2986 O O . LEU B 2 2 ? -68.801 -238.128 78.842 1.00 27.78 2 LEU B O 1
ATOM 3002 N N . SER B 2 3 ? -69.445 -237.402 80.874 1.00 29.64 3 SER B N 1
ATOM 3003 C CA . SER B 2 3 ? -70.872 -237.418 80.576 1.00 25.91 3 SER B CA 1
ATOM 3004 C C . SER B 2 3 ? -71.215 -236.603 79.330 1.00 21.97 3 SER B C 1
ATOM 3005 O O . SER B 2 3 ? -72.060 -237.004 78.530 1.00 18.32 3 SER B O 1
ATOM 3013 N N . ARG B 2 4 ? -70.556 -235.460 79.175 1.00 19.44 4 ARG B N 1
ATOM 3014 C CA . ARG B 2 4 ? -70.836 -234.555 78.065 1.00 20.64 4 ARG B CA 1
ATOM 3015 C C . ARG B 2 4 ? -70.504 -235.202 76.729 1.00 19.29 4 ARG B C 1
ATOM 3016 O O . ARG B 2 4 ? -71.144 -234.922 75.717 1.00 18.26 4 ARG B O 1
ATOM 3037 N N . ARG B 2 5 ? -69.493 -236.064 76.729 1.00 19.19 5 ARG B N 1
ATOM 3038 C CA . ARG B 2 5 ? -69.040 -236.701 75.498 1.00 23.58 5 ARG B CA 1
ATOM 3039 C C . ARG B 2 5 ? -70.039 -237.755 75.037 1.00 19.90 5 ARG B C 1
ATOM 3040 O O . ARG B 2 5 ? -70.344 -237.854 73.855 1.00 19.96 5 ARG B O 1
ATOM 3061 N N . TYR B 2 6 ? -70.553 -238.541 75.976 1.00 21.18 6 TYR B N 1
ATOM 3062 C CA . TYR B 2 6 ? -71.585 -239.516 75.652 1.00 23.03 6 TYR B CA 1
ATOM 3063 C C . TYR B 2 6 ? -72.846 -238.826 75.152 1.00 16.06 6 TYR B C 1
ATOM 3064 O O . TYR B 2 6 ? -73.483 -239.298 74.217 1.00 18.92 6 TYR B O 1
ATOM 3082 N N . ALA B 2 7 ? -73.202 -237.711 75.778 1.00 15.71 7 ALA B N 1
ATOM 3083 C CA . ALA B 2 7 ? -74.390 -236.963 75.377 1.00 17.90 7 ALA B CA 1
ATOM 3084 C C . ALA B 2 7 ? -74.210 -236.384 73.978 1.00 16.89 7 ALA B C 1
ATOM 3085 O O . ALA B 2 7 ? -75.121 -236.434 73.150 1.00 15.71 7 ALA B O 1
ATOM 3092 N N . ALA B 2 8 ? -73.027 -235.842 73.718 1.00 15.97 8 ALA B N 1
ATOM 3093 C CA . ALA B 2 8 ? -72.727 -235.257 72.417 1.00 15.04 8 ALA B CA 1
ATOM 3094 C C . ALA B 2 8 ? -72.718 -236.336 71.339 1.00 14.23 8 ALA B C 1
ATOM 3095 O O . ALA B 2 8 ? -73.306 -236.166 70.271 1.00 16.13 8 ALA B O 1
ATOM 3102 N N . LYS B 2 9 ? -72.052 -237.448 71.625 1.00 14.61 9 LYS B N 1
ATOM 3103 C CA . LYS B 2 9 ? -71.923 -238.529 70.654 1.00 17.35 9 LYS B CA 1
ATOM 3104 C C . LYS B 2 9 ? -73.297 -239.067 70.271 1.00 16.90 9 LYS B C 1
ATOM 3105 O O . LYS B 2 9 ? -73.592 -239.285 69.096 1.00 20.12 9 LYS B O 1
ATOM 3124 N N . SER B 2 10 ? -74.136 -239.268 71.277 1.00 12.94 10 SER B N 1
ATOM 3125 C CA . SER B 2 10 ? -75.480 -239.780 71.061 1.00 17.41 10 SER B CA 1
ATOM 3126 C C . SER B 2 10 ? -76.315 -238.799 70.236 1.00 16.68 10 SER B C 1
ATOM 3127 O O . SER B 2 10 ? -77.050 -239.205 69.336 1.00 18.55 10 SER B O 1
ATOM 3135 N N . PHE B 2 11 ? -76.196 -237.508 70.536 1.00 15.39 11 PHE B N 1
ATOM 3136 C CA . PHE B 2 11 ? -76.950 -236.502 69.806 1.00 13.63 11 PHE B CA 1
ATOM 3137 C C . PHE B 2 11 ? -76.491 -236.413 68.358 1.00 13.84 11 PHE B C 1
ATOM 3138 O O . PHE B 2 11 ? -77.312 -236.380 67.443 1.00 12.94 11 PHE B O 1
ATOM 3155 N N . VAL B 2 12 ? -75.179 -236.361 68.156 1.00 11.09 12 VAL B N 1
ATOM 3156 C CA . VAL B 2 12 ? -74.630 -236.218 66.812 1.00 14.03 12 VAL B CA 1
ATOM 3157 C C . VAL B 2 12 ? -75.028 -237.412 65.953 1.00 15.24 12 VAL B C 1
ATOM 3158 O O . VAL B 2 12 ? -75.424 -237.258 64.796 1.00 18.95 12 VAL B O 1
ATOM 3171 N N . GLU B 2 13 ? -74.930 -238.607 66.524 1.00 15.28 13 GLU B N 1
ATOM 3172 C CA . GLU B 2 13 ? -75.270 -239.816 65.791 1.00 19.99 13 GLU B CA 1
ATOM 3173 C C . GLU B 2 13 ? -76.743 -239.780 65.401 1.00 19.27 13 GLU B C 1
ATOM 3174 O O . GLU B 2 13 ? -77.100 -240.124 64.281 1.00 17.69 13 GLU B O 1
ATOM 3186 N N . TRP B 2 14 ? -77.592 -239.333 66.320 1.00 15.62 14 TRP B N 1
ATOM 3187 C CA . TRP B 2 14 ? -79.026 -239.275 66.059 1.00 15.04 14 TRP B CA 1
ATOM 3188 C C . TRP B 2 14 ? -79.372 -238.231 65.001 1.00 14.49 14 TRP B C 1
ATOM 3189 O O . TRP B 2 14 ? -80.057 -238.526 64.027 1.00 15.78 14 TRP B O 1
ATOM 3210 N N . TYR B 2 15 ? -78.894 -237.010 65.214 1.00 16.30 15 TYR B N 1
ATOM 3211 C CA . TYR B 2 15 ? -79.272 -235.860 64.402 1.00 11.56 15 TYR B CA 1
ATOM 3212 C C . TYR B 2 15 ? -78.945 -236.050 62.915 1.00 10.50 15 TYR B C 1
ATOM 3213 O O . TYR B 2 15 ? -79.804 -235.890 62.047 1.00 10.93 15 TYR B O 1
ATOM 3231 N N . TYR B 2 16 ? -77.708 -236.407 62.616 1.00 10.78 16 TYR B N 1
ATOM 3232 C CA . TYR B 2 16 ? -77.306 -236.536 61.222 1.00 12.09 16 TYR B CA 1
ATOM 3233 C C . TYR B 2 16 ? -77.820 -237.834 60.597 1.00 12.35 16 TYR B C 1
ATOM 3234 O O . TYR B 2 16 ? -77.942 -237.929 59.380 1.00 17.36 16 TYR B O 1
ATOM 3252 N N . ARG B 2 17 ? -78.168 -238.820 61.421 1.00 16.34 17 ARG B N 1
ATOM 3253 C CA . ARG B 2 17 ? -78.813 -240.023 60.901 1.00 14.09 17 ARG B CA 1
ATOM 3254 C C . ARG B 2 17 ? -80.220 -239.683 60.400 1.00 15.22 17 ARG B C 1
ATOM 3255 O O . ARG B 2 17 ? -80.649 -240.183 59.362 1.00 13.70 17 ARG B O 1
ATOM 3276 N N . GLN B 2 18 ? -80.938 -238.836 61.135 1.00 14.97 18 GLN B N 1
ATOM 3277 C CA . GLN B 2 18 ? -82.280 -238.429 60.715 1.00 13.82 18 GLN B CA 1
ATOM 3278 C C . GLN B 2 18 ? -82.214 -237.725 59.361 1.00 14.43 18 GLN B C 1
ATOM 3279 O O . GLN B 2 18 ? -82.968 -238.047 58.443 1.00 14.12 18 GLN B O 1
ATOM 3293 N N . ILE B 2 19 ? -81.303 -236.766 59.243 1.00 10.69 19 ILE B N 1
ATOM 3294 C CA . ILE B 2 19 ? -81.177 -235.993 58.021 1.00 12.94 19 ILE B CA 1
ATOM 3295 C C . ILE B 2 19 ? -80.836 -236.921 56.862 1.00 13.00 19 ILE B C 1
ATOM 3296 O O . ILE B 2 19 ? -81.485 -236.879 55.820 1.00 17.91 19 ILE B O 1
ATOM 3312 N N . ASN B 2 20 ? -79.844 -237.784 57.054 1.00 13.50 20 ASN B N 1
ATOM 3313 C CA . ASN B 2 20 ? -79.423 -238.702 55.997 1.00 15.41 20 ASN B CA 1
ATOM 3314 C C . ASN B 2 20 ? -80.469 -239.759 55.642 1.00 20.22 20 ASN B C 1
ATOM 3315 O O . ASN B 2 20 ? -80.412 -240.343 54.562 1.00 19.14 20 ASN B O 1
ATOM 3326 N N . GLU B 2 21 ? -81.412 -240.014 56.546 1.00 14.59 21 GLU B N 1
ATOM 3327 C CA . GLU B 2 21 ? -82.485 -240.967 56.270 1.00 15.17 21 GLU B CA 1
ATOM 3328 C C . GLU B 2 21 ? -83.790 -240.254 55.909 1.00 17.85 21 GLU B C 1
ATOM 3329 O O . GLU B 2 21 ? -84.849 -240.875 55.865 1.00 21.25 21 GLU B O 1
ATOM 3341 N N . ASN B 2 22 ? -83.696 -238.955 55.634 1.00 19.20 22 ASN B N 1
ATOM 3342 C CA . ASN B 2 22 ? -84.849 -238.147 55.236 1.00 18.83 22 ASN B CA 1
ATOM 3343 C C . ASN B 2 22 ? -85.944 -238.131 56.297 1.00 19.62 22 ASN B C 1
ATOM 3344 O O . ASN B 2 22 ? -87.133 -238.194 55.981 1.00 19.57 22 ASN B O 1
ATOM 3355 N N . LYS B 2 23 ? -85.527 -238.046 57.554 1.00 16.64 23 LYS B N 1
ATOM 3356 C CA . LYS B 2 23 ? -86.455 -237.995 58.678 1.00 16.81 23 LYS B CA 1
ATOM 3357 C C . LYS B 2 23 ? -86.348 -236.637 59.367 1.00 20.54 23 LYS B C 1
ATOM 3358 O O . LYS B 2 23 ? -85.330 -235.961 59.245 1.00 15.99 23 LYS B O 1
ATOM 3377 N N . PRO B 2 24 ? -87.402 -236.227 60.087 1.00 20.19 24 PRO B N 1
ATOM 3378 C CA . PRO B 2 24 ? -87.395 -234.904 60.726 1.00 20.98 24 PRO B CA 1
ATOM 3379 C C . PRO B 2 24 ? -86.523 -234.835 61.978 1.00 18.06 24 PRO B C 1
ATOM 3380 O O . PRO B 2 24 ? -86.400 -235.828 62.698 1.00 15.61 24 PRO B O 1
ATOM 3391 N N . VAL B 2 25 ? -85.930 -233.670 62.228 1.00 17.61 25 VAL B N 1
ATOM 3392 C CA . VAL B 2 25 ? -85.133 -233.455 63.435 1.00 18.13 25 VAL B CA 1
ATOM 3393 C C . VAL B 2 25 ? -85.818 -232.503 64.418 1.00 15.82 25 VAL B C 1
ATOM 3394 O O . VAL B 2 25 ? -85.257 -232.188 65.461 1.00 13.80 25 VAL B O 1
ATOM 3407 N N . ALA B 2 26 ? -87.033 -232.065 64.096 1.00 17.29 26 ALA B N 1
ATOM 3408 C CA . ALA B 2 26 ? -87.733 -231.074 64.917 1.00 16.46 26 ALA B CA 1
ATOM 3409 C C . ALA B 2 26 ? -87.954 -231.549 66.356 1.00 17.06 26 ALA B C 1
ATOM 3410 O O . ALA B 2 26 ? -88.007 -230.739 67.286 1.00 16.20 26 ALA B O 1
ATOM 3417 N N . SER B 2 27 ? -88.077 -232.858 66.543 1.00 15.55 27 SER B N 1
ATOM 3418 C CA . SER B 2 27 ? -88.304 -233.410 67.874 1.00 16.04 27 SER B CA 1
ATOM 3419 C C . SER B 2 27 ? -87.073 -233.250 68.769 1.00 15.52 27 SER B C 1
ATOM 3420 O O . SER B 2 27 ? -87.155 -233.441 69.985 1.00 16.47 27 SER B O 1
ATOM 3428 N N . GLY B 2 28 ? -85.942 -232.890 68.169 1.00 16.11 28 GLY B N 1
ATOM 3429 C CA . GLY B 2 28 ? -84.710 -232.691 68.915 1.00 14.36 28 GLY B CA 1
ATOM 3430 C C . GLY B 2 28 ? -84.541 -231.281 69.461 1.00 10.84 28 GLY B C 1
ATOM 3431 O O . GLY B 2 28 ? -83.536 -230.981 70.104 1.00 10.59 28 GLY B O 1
ATOM 3435 N N . TYR B 2 29 ? -85.522 -230.418 69.205 1.00 14.85 29 TYR B N 1
ATOM 3436 C CA . TYR B 2 29 ? -85.474 -229.020 69.648 1.00 8.82 29 TYR B CA 1
ATOM 3437 C C . TYR B 2 29 ? -86.370 -228.777 70.858 1.00 13.06 29 TYR B C 1
ATOM 3438 O O . TYR B 2 29 ? -87.290 -229.552 71.120 1.00 15.27 29 TYR B O 1
ATOM 3456 N N . VAL B 2 30 ? -86.114 -227.690 71.586 1.00 12.77 30 VAL B N 1
ATOM 3457 C CA . VAL B 2 30 ? -86.871 -227.398 72.801 1.00 13.45 30 VAL B CA 1
ATOM 3458 C C . VAL B 2 30 ? -88.330 -227.045 72.519 1.00 13.59 30 VAL B C 1
ATOM 3459 O O . VAL B 2 30 ? -89.180 -227.219 73.388 1.00 14.51 30 VAL B O 1
ATOM 3472 N N . ASN B 2 31 ? -88.619 -226.564 71.313 1.00 11.29 31 ASN B N 1
ATOM 3473 C CA . ASN B 2 31 ? -89.950 -226.040 70.994 1.00 15.97 31 ASN B CA 1
ATOM 3474 C C . ASN B 2 31 ? -91.087 -227.008 71.306 1.00 19.58 31 ASN B C 1
ATOM 3475 O O . ASN B 2 31 ? -92.119 -226.605 71.842 1.00 25.25 31 ASN B O 1
ATOM 3486 N N . ASN B 2 32 ? -90.895 -228.278 70.970 1.00 23.00 32 ASN B N 1
ATOM 3487 C CA . ASN B 2 32 ? -91.950 -229.276 71.122 1.00 32.99 32 ASN B CA 1
ATOM 3488 C C . ASN B 2 32 ? -91.757 -230.132 72.371 1.00 33.14 32 ASN B C 1
ATOM 3489 O O . ASN B 2 32 ? -92.116 -231.310 72.392 1.00 37.04 32 ASN B O 1
ATOM 3500 N N . ASN B 2 33 ? -91.190 -229.525 73.410 1.00 23.02 33 ASN B N 1
ATOM 3501 C CA . ASN B 2 33 ? -91.000 -230.197 74.689 1.00 17.94 33 ASN B CA 1
ATOM 3502 C C . ASN B 2 33 ? -92.039 -229.721 75.699 1.00 16.87 33 ASN B C 1
ATOM 3503 O O . ASN B 2 33 ? -92.282 -228.520 75.834 1.00 18.13 33 ASN B O 1
ATOM 3514 N N . ALA B 2 34 ? -92.651 -230.674 76.396 1.00 14.82 34 ALA B N 1
ATOM 3515 C CA . ALA B 2 34 ? -93.749 -230.391 77.316 1.00 18.52 34 ALA B CA 1
ATOM 3516 C C . ALA B 2 34 ? -93.330 -229.471 78.459 1.00 17.21 34 ALA B C 1
ATOM 3517 O O . ALA B 2 34 ? -93.994 -228.477 78.749 1.00 16.04 34 ALA B O 1
ATOM 3524 N N . THR B 2 35 ? -92.226 -229.810 79.113 1.00 14.94 35 THR B N 1
ATOM 3525 C CA . THR B 2 35 ? -91.778 -229.067 80.282 1.00 14.20 35 THR B CA 1
ATOM 3526 C C . THR B 2 35 ? -91.272 -227.671 79.917 1.00 15.86 35 THR B C 1
ATOM 3527 O O . THR B 2 35 ? -91.604 -226.692 80.585 1.00 16.57 35 THR B O 1
ATOM 3538 N N . TYR B 2 36 ? -90.469 -227.569 78.865 1.00 13.74 36 TYR B N 1
ATOM 3539 C CA . TYR B 2 36 ? -89.949 -226.267 78.465 1.00 8.93 36 TYR B CA 1
ATOM 3540 C C . TYR B 2 36 ? -91.070 -225.373 77.950 1.00 14.02 36 TYR B C 1
ATOM 3541 O O . TYR B 2 36 ? -91.028 -224.159 78.131 1.00 17.96 36 TYR B O 1
ATOM 3559 N N . THR B 2 37 ? -92.085 -225.972 77.335 1.00 12.08 37 THR B N 1
ATOM 3560 C CA . THR B 2 37 ? -93.218 -225.205 76.833 1.00 15.46 37 THR B CA 1
ATOM 3561 C C . THR B 2 37 ? -94.033 -224.641 77.995 1.00 18.84 37 THR B C 1
ATOM 3562 O O . THR B 2 37 ? -94.432 -223.477 77.972 1.00 18.69 37 THR B O 1
ATOM 3573 N N . LYS B 2 38 ? -94.275 -225.464 79.011 1.00 17.65 38 LYS B N 1
ATOM 3574 C CA . LYS B 2 38 ? -95.001 -225.011 80.196 1.00 17.35 38 LYS B CA 1
ATOM 3575 C C . LYS B 2 38 ? -94.215 -223.916 80.909 1.00 20.36 38 LYS B C 1
ATOM 3576 O O . LYS B 2 38 ? -94.792 -222.971 81.449 1.00 22.80 38 LYS B O 1
ATOM 3595 N N . ALA B 2 39 ? -92.893 -224.051 80.904 1.00 15.39 39 ALA B N 1
ATOM 3596 C CA . ALA B 2 39 ? -92.018 -223.102 81.578 1.00 16.00 39 ALA B CA 1
ATOM 3597 C C . ALA B 2 39 ? -91.845 -221.812 80.780 1.00 16.65 39 ALA B C 1
ATOM 3598 O O . ALA B 2 39 ? -91.302 -220.835 81.291 1.00 19.89 39 ALA B O 1
ATOM 3605 N N . GLY B 2 40 ? -92.304 -221.814 79.533 1.00 16.81 40 GLY B N 1
ATOM 3606 C CA . GLY B 2 40 ? -92.224 -220.636 78.686 1.00 22.12 40 GLY B CA 1
ATOM 3607 C C . GLY B 2 40 ? -90.845 -220.418 78.094 1.00 18.10 40 GLY B C 1
ATOM 3608 O O . GLY B 2 40 ? -90.416 -219.284 77.910 1.00 19.00 40 GLY B O 1
ATOM 3612 N N . HIS B 2 41 ? -90.144 -221.506 77.798 1.00 17.48 41 HIS B N 1
ATOM 3613 C CA . HIS B 2 41 ? -88.848 -221.402 77.142 1.00 16.35 41 HIS B CA 1
ATOM 3614 C C . HIS B 2 41 ? -89.033 -220.685 75.810 1.00 17.18 41 HIS B C 1
ATOM 3615 O O . HIS B 2 41 ? -90.013 -220.931 75.107 1.00 17.11 41 HIS B O 1
ATOM 3630 N N . PRO B 2 42 ? -88.113 -219.777 75.462 1.00 15.64 42 PRO B N 1
ATOM 3631 C CA . PRO B 2 42 ? -88.262 -219.157 74.144 1.00 17.31 42 PRO B CA 1
ATOM 3632 C C . PRO B 2 42 ? -88.090 -220.188 73.033 1.00 16.05 42 PRO B C 1
ATOM 3633 O O . PRO B 2 42 ? -87.519 -221.248 73.281 1.00 18.59 42 PRO B O 1
ATOM 3644 N N . PRO B 2 43 ? -88.595 -219.890 71.829 1.00 17.64 43 PRO B N 1
ATOM 3645 C CA . PRO B 2 43 ? -88.378 -220.798 70.699 1.00 12.77 43 PRO B CA 1
ATOM 3646 C C . PRO B 2 43 ? -86.893 -221.035 70.487 1.00 13.10 43 PRO B C 1
ATOM 3647 O O . PRO B 2 43 ? -86.095 -220.158 70.820 1.00 11.35 43 PRO B O 1
ATOM 3658 N N . ALA B 2 44 ? -86.521 -222.199 69.962 1.00 13.44 44 ALA B N 1
ATOM 3659 C CA . ALA B 2 44 ? -85.121 -222.455 69.671 1.00 13.98 44 ALA B CA 1
ATOM 3660 C C . ALA B 2 44 ? -84.642 -221.364 68.727 1.00 11.53 44 ALA B C 1
ATOM 3661 O O . ALA B 2 44 ? -85.385 -220.950 67.838 1.00 11.53 44 ALA B O 1
ATOM 3668 N N . ASP B 2 45 ? -83.429 -220.867 68.953 1.00 9.10 45 ASP B N 1
ATOM 3669 C CA . ASP B 2 45 ? -82.850 -219.846 68.094 1.00 12.15 45 ASP B CA 1
ATOM 3670 C C . ASP B 2 45 ? -82.068 -220.533 66.981 1.00 9.57 45 ASP B C 1
ATOM 3671 O O . ASP B 2 45 ? -81.017 -221.116 67.228 1.00 9.98 45 ASP B O 1
ATOM 3680 N N . ILE B 2 46 ? -82.594 -220.454 65.763 1.00 8.58 46 ILE B N 1
ATOM 3681 C CA . ILE B 2 46 ? -82.051 -221.191 64.624 1.00 9.54 46 ILE B CA 1
ATOM 3682 C C . ILE B 2 46 ? -81.602 -220.238 63.520 1.00 11.97 46 ILE B C 1
ATOM 3683 O O . ILE B 2 46 ? -82.384 -219.417 63.041 1.00 13.82 46 ILE B O 1
ATOM 3699 N N . THR B 2 47 ? -80.340 -220.363 63.123 1.00 8.91 47 THR B N 1
ATOM 3700 C CA . THR B 2 47 ? -79.789 -219.594 62.008 1.00 10.72 47 THR B CA 1
ATOM 3701 C C . THR B 2 47 ? -79.212 -220.573 61.001 1.00 10.02 47 THR B C 1
ATOM 3702 O O . THR B 2 47 ? -78.347 -221.372 61.339 1.00 12.56 47 THR B O 1
ATOM 3713 N N . ILE B 2 48 ? -79.702 -220.512 59.765 1.00 13.06 48 ILE B N 1
ATOM 3714 C CA . ILE B 2 48 ? -79.272 -221.425 58.711 1.00 8.68 48 ILE B CA 1
ATOM 3715 C C . ILE B 2 48 ? -78.600 -220.627 57.601 1.00 9.67 48 ILE B C 1
ATOM 3716 O O . ILE B 2 48 ? -79.271 -219.919 56.849 1.00 13.14 48 ILE B O 1
ATOM 3732 N N . ASN B 2 49 ? -77.277 -220.747 57.509 1.00 9.67 49 ASN B N 1
ATOM 3733 C CA . ASN B 2 49 ? -76.488 -219.983 56.548 1.00 14.29 49 ASN B CA 1
ATOM 3734 C C . ASN B 2 49 ? -76.827 -218.498 56.640 1.00 11.83 49 ASN B C 1
ATOM 3735 O O . ASN B 2 49 ? -76.910 -217.807 55.629 1.00 16.80 49 ASN B O 1
ATOM 3746 N N . GLY B 2 50 ? -77.043 -218.023 57.863 1.00 13.26 50 GLY B N 1
ATOM 3747 C CA . GLY B 2 50 ? -77.258 -216.608 58.108 1.00 12.47 50 GLY B CA 1
ATOM 3748 C C . GLY B 2 50 ? -78.708 -216.170 58.047 1.00 12.26 50 GLY B C 1
ATOM 3749 O O . GLY B 2 50 ? -79.013 -215.000 58.277 1.00 14.57 50 GLY B O 1
ATOM 3753 N N . ARG B 2 51 ? -79.605 -217.100 57.741 1.00 10.36 51 ARG B N 1
ATOM 3754 C CA . ARG B 2 51 ? -81.035 -216.811 57.760 1.00 10.61 51 ARG B CA 1
ATOM 3755 C C . ARG B 2 51 ? -81.652 -217.296 59.068 1.00 10.64 51 ARG B C 1
ATOM 3756 O O . ARG B 2 51 ? -81.565 -218.478 59.395 1.00 12.30 51 ARG B O 1
ATOM 3777 N N . VAL B 2 52 ? -82.281 -216.396 59.813 1.00 10.82 52 VAL B N 1
ATOM 3778 C CA . VAL B 2 52 ? -82.964 -216.803 61.036 1.00 11.79 52 VAL B CA 1
ATOM 3779 C C . VAL B 2 52 ? -84.246 -217.534 60.659 1.00 14.09 52 VAL B C 1
ATOM 3780 O O . VAL B 2 52 ? -85.074 -217.010 59.915 1.00 18.18 52 VAL B O 1
ATOM 3793 N N . VAL B 2 53 ? -84.392 -218.752 61.171 1.00 14.07 53 VAL B N 1
ATOM 3794 C CA . VAL B 2 53 ? -85.523 -219.613 60.846 1.00 12.39 53 VAL B CA 1
ATOM 3795 C C . VAL B 2 53 ? -86.410 -219.730 62.078 1.00 16.91 53 VAL B C 1
ATOM 3796 O O . VAL B 2 53 ? -85.931 -220.048 63.164 1.00 16.02 53 VAL B O 1
ATOM 3809 N N . ALA B 2 54 ? -87.701 -219.467 61.903 1.00 15.15 54 ALA B N 1
ATOM 3810 C CA . ALA B 2 54 ? -88.600 -219.270 63.034 1.00 19.77 54 ALA B CA 1
ATOM 3811 C C . ALA B 2 54 ? -88.826 -220.542 63.837 1.00 17.76 54 ALA B C 1
ATOM 3812 O O . ALA B 2 54 ? -88.947 -220.483 65.061 1.00 18.36 54 ALA B O 1
ATOM 3819 N N . THR B 2 55 ? -88.891 -221.682 63.156 1.00 18.92 55 THR B N 1
ATOM 3820 C CA . THR B 2 55 ? -89.214 -222.945 63.819 1.00 17.42 55 THR B CA 1
ATOM 3821 C C . THR B 2 55 ? -88.403 -224.126 63.284 1.00 12.66 55 THR B C 1
ATOM 3822 O O . THR B 2 55 ? -87.949 -224.104 62.139 1.00 12.69 55 THR B O 1
ATOM 3833 N N . PRO B 2 56 ? -88.232 -225.172 64.114 1.00 16.03 56 PRO B N 1
ATOM 3834 C CA . PRO B 2 56 ? -87.595 -226.425 63.691 1.00 12.57 56 PRO B CA 1
ATOM 3835 C C . PRO B 2 56 ? -88.330 -227.076 62.528 1.00 11.75 56 PRO B C 1
ATOM 3836 O O . PRO B 2 56 ? -87.711 -227.737 61.690 1.00 14.00 56 PRO B O 1
ATOM 3847 N N . GLU B 2 57 ? -89.647 -226.896 62.489 1.00 12.44 57 GLU B N 1
ATOM 3848 C CA . GLU B 2 57 ? -90.465 -227.448 61.413 1.00 18.29 57 GLU B CA 1
ATOM 3849 C C . GLU B 2 57 ? -90.078 -226.853 60.064 1.00 18.10 57 GLU B C 1
ATOM 3850 O O . GLU B 2 57 ? -90.029 -227.560 59.055 1.00 18.31 57 GLU B O 1
ATOM 3862 N N . GLU B 2 58 ? -89.803 -225.552 60.045 1.00 16.15 58 GLU B N 1
ATOM 3863 C CA . GLU B 2 58 ? -89.401 -224.892 58.809 1.00 12.65 58 GLU B CA 1
ATOM 3864 C C . GLU B 2 58 ? -88.027 -225.387 58.369 1.00 15.08 58 GLU B C 1
ATOM 3865 O O . GLU B 2 58 ? -87.784 -225.600 57.180 1.00 17.30 58 GLU B O 1
ATOM 3877 N N . TRP B 2 59 ? -87.132 -225.575 59.332 1.00 14.30 59 TRP B N 1
ATOM 3878 C CA . TRP B 2 59 ? -85.809 -226.126 59.057 1.00 12.39 59 TRP B CA 1
ATOM 3879 C C . TRP B 2 59 ? -85.924 -227.513 58.426 1.00 14.49 59 TRP B C 1
ATOM 3880 O O . TRP B 2 59 ? -85.213 -227.819 57.473 1.00 10.86 59 TRP B O 1
ATOM 3901 N N . ASP B 2 60 ? -86.831 -228.345 58.935 1.00 18.13 60 ASP B N 1
ATOM 3902 C CA . ASP B 2 60 ? -87.079 -229.652 58.324 1.00 18.42 60 ASP B CA 1
ATOM 3903 C C . ASP B 2 60 ? -87.536 -229.502 56.869 1.00 17.55 60 ASP B C 1
ATOM 3904 O O . ASP B 2 60 ? -87.144 -230.283 55.994 1.00 15.68 60 ASP B O 1
ATOM 3913 N N . THR B 2 61 ? -88.353 -228.487 56.606 1.00 19.06 61 THR B N 1
ATOM 3914 C CA . THR B 2 61 ? -88.848 -228.246 55.252 1.00 18.17 61 THR B CA 1
ATOM 3915 C C . THR B 2 61 ? -87.718 -227.790 54.333 1.00 18.82 61 THR B C 1
ATOM 3916 O O . THR B 2 61 ? -87.641 -228.200 53.172 1.00 15.04 61 THR B O 1
ATOM 3927 N N . MET B 2 62 ? -86.837 -226.946 54.859 1.00 17.48 62 MET B N 1
ATOM 3928 C CA . MET B 2 62 ? -85.692 -226.462 54.097 1.00 15.83 62 MET B CA 1
ATOM 3929 C C . MET B 2 62 ? -84.762 -227.613 53.719 1.00 16.50 62 MET B C 1
ATOM 3930 O O . MET B 2 62 ? -84.215 -227.645 52.611 1.00 14.48 62 MET B O 1
ATOM 3944 N N . LEU B 2 63 ? -84.587 -228.560 54.636 1.00 14.21 63 LEU B N 1
ATOM 3945 C CA . LEU B 2 63 ? -83.770 -229.737 54.362 1.00 17.99 63 LEU B CA 1
ATOM 3946 C C . LEU B 2 63 ? -84.389 -230.564 53.239 1.00 20.80 63 LEU B C 1
ATOM 3947 O O . LEU B 2 63 ? -83.683 -231.055 52.359 1.00 18.35 63 LEU B O 1
ATOM 3963 N N . LYS B 2 64 ? -85.710 -230.711 53.275 1.00 19.21 64 LYS B N 1
ATOM 3964 C CA . LYS B 2 64 ? -86.432 -231.402 52.208 1.00 19.52 64 LYS B CA 1
ATOM 3965 C C . LYS B 2 64 ? -86.218 -230.717 50.866 1.00 17.66 64 LYS B C 1
ATOM 3966 O O . LYS B 2 64 ? -85.952 -231.374 49.855 1.00 20.28 64 LYS B O 1
ATOM 3985 N N . GLU B 2 65 ? -86.339 -229.395 50.859 1.00 15.45 65 GLU B N 1
ATOM 3986 C CA . GLU B 2 65 ? -86.203 -228.623 49.631 1.00 19.89 65 GLU B CA 1
ATOM 3987 C C . GLU B 2 65 ? -84.781 -228.702 49.093 1.00 17.75 65 GLU B C 1
ATOM 3988 O O . GLU B 2 65 ? -84.571 -228.696 47.882 1.00 16.66 65 GLU B O 1
ATOM 4000 N N . GLN B 2 66 ? -83.805 -228.793 49.992 1.00 14.79 66 GLN B N 1
ATOM 4001 C CA . GLN B 2 66 ? -82.410 -228.883 49.574 1.00 13.03 66 GLN B CA 1
ATOM 4002 C C . GLN B 2 66 ? -82.172 -230.180 48.800 1.00 15.57 66 GLN B C 1
ATOM 4003 O O . GLN B 2 66 ? -81.464 -230.187 47.793 1.00 17.05 66 GLN B O 1
ATOM 4017 N N . ARG B 2 67 ? -82.773 -231.270 49.267 1.00 16.54 67 ARG B N 1
ATOM 4018 C CA . ARG B 2 67 ? -82.622 -232.560 48.602 1.00 21.64 67 ARG B CA 1
ATOM 4019 C C . ARG B 2 67 ? -83.693 -232.756 47.533 1.00 29.05 67 ARG B C 1
ATOM 4020 O O . ARG B 2 67 ? -83.757 -233.808 46.895 1.00 30.84 67 ARG B O 1
ATOM 4041 N N . ALA B 2 68 ? -84.522 -231.733 47.339 1.00 34.22 68 ALA B N 1
ATOM 4042 C CA . ALA B 2 68 ? -85.566 -231.747 46.316 1.00 38.84 68 ALA B CA 1
ATOM 4043 C C . ALA B 2 68 ? -86.563 -232.870 46.571 1.00 43.38 68 ALA B C 1
ATOM 4044 O O . ALA B 2 68 ? -86.542 -233.896 45.891 1.00 46.67 68 ALA B O 1
ATOM 4051 N N . SER B 2 76 ? -84.331 -236.410 39.034 1.00 75.74 76 SER B N 1
ATOM 4052 C CA . SER B 2 76 ? -83.566 -235.194 39.285 1.00 75.86 76 SER B CA 1
ATOM 4053 C C . SER B 2 76 ? -82.655 -234.873 38.101 1.00 74.18 76 SER B C 1
ATOM 4054 O O . SER B 2 76 ? -82.819 -235.423 37.011 1.00 75.04 76 SER B O 1
ATOM 4061 N N . THR B 2 77 ? -81.698 -233.977 38.321 1.00 69.51 77 THR B N 1
ATOM 4062 C CA . THR B 2 77 ? -80.619 -233.750 37.369 1.00 62.59 77 THR B CA 1
ATOM 4063 C C . THR B 2 77 ? -79.559 -234.844 37.545 1.00 51.38 77 THR B C 1
ATOM 4064 O O . THR B 2 77 ? -78.512 -234.827 36.898 1.00 49.41 77 THR B O 1
ATOM 4075 N N . LEU B 2 78 ? -79.852 -235.810 38.414 1.00 41.43 78 LEU B N 1
ATOM 4076 C CA . LEU B 2 78 ? -78.886 -236.831 38.799 1.00 32.58 78 LEU B CA 1
ATOM 4077 C C . LEU B 2 78 ? -79.097 -238.143 38.056 1.00 25.76 78 LEU B C 1
ATOM 4078 O O . LEU B 2 78 ? -80.231 -238.536 37.794 1.00 23.56 78 LEU B O 1
ATOM 4094 N N . PRO B 2 79 ? -78.002 -238.837 37.726 1.00 20.97 79 PRO B N 1
ATOM 4095 C CA . PRO B 2 79 ? -78.154 -240.181 37.167 1.00 19.53 79 PRO B CA 1
ATOM 4096 C C . PRO B 2 79 ? -78.649 -241.147 38.234 1.00 18.63 79 PRO B C 1
ATOM 4097 O O . PRO B 2 79 ? -78.606 -240.818 39.421 1.00 17.31 79 PRO B O 1
ATOM 4108 N N . ILE B 2 80 ? -79.123 -242.317 37.824 1.00 21.24 80 ILE B N 1
ATOM 4109 C CA . ILE B 2 80 ? -79.577 -243.317 38.785 1.00 22.15 80 ILE B CA 1
ATOM 4110 C C . ILE B 2 80 ? -78.428 -243.738 39.695 1.00 21.35 80 ILE B C 1
ATOM 4111 O O . ILE B 2 80 ? -77.267 -243.726 39.286 1.00 22.97 80 ILE B O 1
ATOM 4127 N N . GLY B 2 81 ? -78.761 -244.089 40.933 1.00 23.80 81 GLY B N 1
ATOM 4128 C CA . GLY B 2 81 ? -77.778 -244.571 41.887 1.00 24.62 81 GLY B CA 1
ATOM 4129 C C . GLY B 2 81 ? -77.117 -243.476 42.706 1.00 24.81 81 GLY B C 1
ATOM 4130 O O . GLY B 2 81 ? -76.161 -243.744 43.436 1.00 24.21 81 GLY B O 1
ATOM 4134 N N . ARG B 2 82 ? -77.612 -242.246 42.579 1.00 18.90 82 ARG B N 1
ATOM 4135 C CA . ARG B 2 82 ? -77.064 -241.121 43.331 1.00 16.47 82 ARG B CA 1
ATOM 4136 C C . ARG B 2 82 ? -78.000 -240.708 44.454 1.00 17.21 82 ARG B C 1
ATOM 4137 O O . ARG B 2 82 ? -79.217 -240.658 44.284 1.00 19.10 82 ARG B O 1
ATOM 4158 N N . LYS B 2 83 ? -77.407 -240.423 45.605 1.00 16.67 83 LYS B N 1
ATOM 4159 C CA . LYS B 2 83 ? -78.134 -239.883 46.747 1.00 17.01 83 LYS B CA 1
ATOM 4160 C C . LYS B 2 83 ? -78.100 -238.361 46.650 1.00 18.19 83 LYS B C 1
ATOM 4161 O O . LYS B 2 83 ? -77.020 -237.787 46.506 1.00 14.96 83 LYS B O 1
ATOM 4180 N N . PRO B 2 84 ? -79.274 -237.700 46.714 1.00 14.99 84 PRO B N 1
ATOM 4181 C CA . PRO B 2 84 ? -79.297 -236.241 46.564 1.00 14.98 84 PRO B CA 1
ATOM 4182 C C . PRO B 2 84 ? -78.382 -235.492 47.532 1.00 14.43 84 PRO B C 1
ATOM 4183 O O . PRO B 2 84 ? -77.587 -234.670 47.081 1.00 14.09 84 PRO B O 1
ATOM 4194 N N . VAL B 2 85 ? -78.492 -235.770 48.828 1.00 14.16 85 VAL B N 1
ATOM 4195 C CA . VAL B 2 85 ? -77.702 -235.065 49.842 1.00 15.80 85 VAL B CA 1
ATOM 4196 C C . VAL B 2 85 ? -77.226 -236.027 50.917 1.00 12.80 85 VAL B C 1
ATOM 4197 O O . VAL B 2 85 ? -78.002 -236.838 51.407 1.00 13.07 85 VAL B O 1
ATOM 4210 N N . ARG B 2 86 ? -75.955 -235.925 51.294 1.00 15.89 86 ARG B N 1
ATOM 4211 C CA . ARG B 2 86 ? -75.411 -236.754 52.366 1.00 11.59 86 ARG B CA 1
ATOM 4212 C C . ARG B 2 86 ? -74.468 -235.945 53.240 1.00 12.85 86 ARG B C 1
ATOM 4213 O O . ARG B 2 86 ? -73.537 -235.318 52.739 1.00 12.85 86 ARG B O 1
ATOM 4234 N N . TYR B 2 87 ? -74.728 -235.960 54.549 1.00 10.03 87 TYR B N 1
ATOM 4235 C CA . TYR B 2 87 ? -73.840 -235.342 55.523 1.00 7.10 87 TYR B CA 1
ATOM 4236 C C . TYR B 2 87 ? -72.897 -236.367 56.133 1.00 9.81 87 TYR B C 1
ATOM 4237 O O . TYR B 2 87 ? -73.335 -237.399 56.641 1.00 15.11 87 TYR B O 1
ATOM 4255 N N . ASP B 2 88 ? -71.603 -236.066 56.089 1.00 10.45 88 ASP B N 1
ATOM 4256 C CA . ASP B 2 88 ? -70.571 -236.895 56.702 1.00 12.57 88 ASP B CA 1
ATOM 4257 C C . ASP B 2 88 ? -69.906 -236.110 57.813 1.00 13.41 88 ASP B C 1
ATOM 4258 O O . ASP B 2 88 ? -69.298 -235.078 57.551 1.00 14.16 88 ASP B O 1
ATOM 4267 N N . VAL B 2 89 ? -70.025 -236.589 59.050 1.00 16.14 89 VAL B N 1
ATOM 4268 C CA . VAL B 2 89 ? -69.405 -235.918 60.183 1.00 13.73 89 VAL B CA 1
ATOM 4269 C C . VAL B 2 89 ? -67.939 -236.319 60.294 1.00 15.62 89 VAL B C 1
ATOM 4270 O O . VAL B 2 89 ? -67.612 -237.507 60.295 1.00 15.83 89 VAL B O 1
ATOM 4283 N N . ASP B 2 90 ? -67.067 -235.320 60.392 1.00 12.01 90 ASP B N 1
ATOM 4284 C CA . ASP B 2 90 ? -65.627 -235.546 60.480 1.00 17.50 90 ASP B CA 1
ATOM 4285 C C . ASP B 2 90 ? -65.110 -235.344 61.897 1.00 19.09 90 ASP B C 1
ATOM 4286 O O . ASP B 2 90 ? -64.149 -235.988 62.313 1.00 20.44 90 ASP B O 1
ATOM 4295 N N . CYS B 2 91 ? -65.742 -234.442 62.639 1.00 16.75 91 CYS B N 1
ATOM 4296 C CA . CYS B 2 91 ? -65.346 -234.206 64.021 1.00 16.91 91 CYS B CA 1
ATOM 4297 C C . CYS B 2 91 ? -66.420 -233.463 64.788 1.00 16.06 91 CYS B C 1
ATOM 4298 O O . CYS B 2 91 ? -67.269 -232.792 64.204 1.00 11.62 91 CYS B O 1
ATOM 4306 N N . PHE B 2 92 ? -66.390 -233.610 66.105 1.00 15.57 92 PHE B N 1
ATOM 4307 C CA . PHE B 2 92 ? -67.192 -232.761 66.968 1.00 16.18 92 PHE B CA 1
ATOM 4308 C C . PHE B 2 92 ? -66.500 -232.574 68.303 1.00 16.59 92 PHE B C 1
ATOM 4309 O O . PHE B 2 92 ? -65.601 -233.336 68.668 1.00 16.47 92 PHE B O 1
ATOM 4326 N N . ASP B 2 93 ? -66.924 -231.543 69.021 1.00 15.82 93 ASP B N 1
ATOM 4327 C CA . ASP B 2 93 ? -66.338 -231.189 70.302 1.00 16.44 93 ASP B CA 1
ATOM 4328 C C . ASP B 2 93 ? -67.425 -230.566 71.155 1.00 14.46 93 ASP B C 1
ATOM 4329 O O . ASP B 2 93 ? -68.269 -229.828 70.645 1.00 13.58 93 ASP B O 1
ATOM 4338 N N . VAL B 2 94 ? -67.415 -230.874 72.445 1.00 13.79 94 VAL B N 1
ATOM 4339 C CA . VAL B 2 94 ? -68.435 -230.355 73.347 1.00 13.63 94 VAL B CA 1
ATOM 4340 C C . VAL B 2 94 ? -67.820 -229.800 74.622 1.00 12.69 94 VAL B C 1
ATOM 4341 O O . VAL B 2 94 ? -66.903 -230.393 75.192 1.00 11.52 94 VAL B O 1
ATOM 4354 N N . HIS B 2 95 ? -68.338 -228.645 75.037 1.00 11.99 95 HIS B N 1
ATOM 4355 C CA . HIS B 2 95 ? -68.009 -228.010 76.309 1.00 14.94 95 HIS B CA 1
ATOM 4356 C C . HIS B 2 95 ? -69.280 -227.797 77.117 1.00 14.75 95 HIS B C 1
ATOM 4357 O O . HIS B 2 95 ? -70.320 -227.443 76.564 1.00 17.32 95 HIS B O 1
ATOM 4371 N N . VAL B 2 96 ? -69.183 -227.982 78.426 1.00 13.33 96 VAL B N 1
ATOM 4372 C CA . VAL B 2 96 ? -70.266 -227.622 79.331 1.00 11.51 96 VAL B CA 1
ATOM 4373 C C . VAL B 2 96 ? -70.130 -226.144 79.670 1.00 15.66 96 VAL B C 1
ATOM 4374 O O . VAL B 2 96 ? -69.091 -225.714 80.180 1.00 17.82 96 VAL B O 1
ATOM 4387 N N . ILE B 2 97 ? -71.169 -225.366 79.372 1.00 12.16 97 ILE B N 1
ATOM 4388 C CA . ILE B 2 97 ? -71.138 -223.924 79.617 1.00 12.03 97 ILE B CA 1
ATOM 4389 C C . ILE B 2 97 ? -71.991 -223.558 80.827 1.00 12.34 97 ILE B C 1
ATOM 4390 O O . ILE B 2 97 ? -71.924 -222.436 81.316 1.00 13.36 97 ILE B O 1
ATOM 4406 N N . ASN B 2 98 ? -72.795 -224.506 81.300 1.00 12.08 98 ASN B N 1
ATOM 4407 C CA . ASN B 2 98 ? -73.449 -224.370 82.600 1.00 11.41 98 ASN B CA 1
ATOM 4408 C C . ASN B 2 98 ? -73.706 -225.744 83.191 1.00 13.52 98 ASN B C 1
ATOM 4409 O O . ASN B 2 98 ? -74.633 -226.441 82.782 1.00 17.19 98 ASN B O 1
ATOM 4420 N N . ALA B 2 99 ? -72.874 -226.124 84.154 1.00 15.58 99 ALA B N 1
ATOM 4421 C CA . ALA B 2 99 ? -72.989 -227.414 84.821 1.00 16.29 99 ALA B CA 1
ATOM 4422 C C . ALA B 2 99 ? -74.082 -227.401 85.884 1.00 17.13 99 ALA B C 1
ATOM 4423 O O . ALA B 2 99 ? -74.377 -228.435 86.484 1.00 18.11 99 ALA B O 1
ATOM 4430 N N . ASP B 2 100 ? -74.669 -226.228 86.118 1.00 15.31 100 ASP B N 1
ATOM 4431 C CA . ASP B 2 100 ? -75.717 -226.060 87.122 1.00 14.82 100 ASP B CA 1
ATOM 4432 C C . ASP B 2 100 ? -76.982 -225.542 86.452 1.00 15.57 100 ASP B C 1
ATOM 4433 O O . ASP B 2 100 ? -77.632 -224.628 86.948 1.00 15.66 100 ASP B O 1
ATOM 4442 N N . TYR B 2 101 ? -77.316 -226.118 85.307 1.00 15.00 101 TYR B N 1
ATOM 4443 C CA . TYR B 2 101 ? -78.474 -225.670 84.548 1.00 13.33 101 TYR B CA 1
ATOM 4444 C C . TYR B 2 101 ? -79.749 -225.978 85.329 1.00 16.36 101 TYR B C 1
ATOM 4445 O O . TYR B 2 101 ? -79.948 -227.113 85.768 1.00 19.45 101 TYR B O 1
ATOM 4463 N N . ARG B 2 102 ? -80.596 -224.964 85.514 1.00 15.33 102 ARG B N 1
ATOM 4464 C CA . ARG B 2 102 ? -81.767 -225.087 86.383 1.00 18.65 102 ARG B CA 1
ATOM 4465 C C . ARG B 2 102 ? -83.089 -224.700 85.735 1.00 17.06 102 ARG B C 1
ATOM 4466 O O . ARG B 2 102 ? -84.143 -224.889 86.345 1.00 14.80 102 ARG B O 1
ATOM 4487 N N . PHE B 2 103 ? -83.065 -224.130 84.537 1.00 12.67 103 PHE B N 1
ATOM 4488 C CA . PHE B 2 103 ? -84.311 -223.606 83.993 1.00 12.12 103 PHE B CA 1
ATOM 4489 C C . PHE B 2 103 ? -85.300 -224.730 83.712 1.00 15.01 103 PHE B C 1
ATOM 4490 O O . PHE B 2 103 ? -84.975 -225.707 83.039 1.00 12.28 103 PHE B O 1
ATOM 4507 N N . ALA B 2 104 ? -86.502 -224.569 84.264 1.00 19.14 104 ALA B N 1
ATOM 4508 C CA . ALA B 2 104 ? -87.607 -225.513 84.104 1.00 19.22 104 ALA B CA 1
ATOM 4509 C C . ALA B 2 104 ? -87.339 -226.850 84.799 1.00 15.06 104 ALA B C 1
ATOM 4510 O O . ALA B 2 104 ? -88.099 -227.798 84.635 1.00 13.64 104 ALA B O 1
ATOM 4517 N N . ALA B 2 105 ? -86.269 -226.913 85.584 1.00 14.25 105 ALA B N 1
ATOM 4518 C CA . ALA B 2 105 ? -85.840 -228.161 86.199 1.00 17.54 105 ALA B CA 1
ATOM 4519 C C . ALA B 2 105 ? -86.801 -228.627 87.291 1.00 20.08 105 ALA B C 1
ATOM 4520 O O . ALA B 2 105 ? -87.203 -227.830 88.135 1.00 19.31 105 ALA B O 1
ATOM 4527 N N . PRO B 2 106 ? -87.173 -229.919 87.276 1.00 20.67 106 PRO B N 1
ATOM 4528 C CA . PRO B 2 106 ? -87.870 -230.476 88.442 1.00 18.76 106 PRO B CA 1
ATOM 4529 C C . PRO B 2 106 ? -87.011 -230.322 89.682 1.00 18.08 106 PRO B C 1
ATOM 4530 O O . PRO B 2 106 ? -85.802 -230.541 89.609 1.00 15.99 106 PRO B O 1
ATOM 4541 N N . GLN B 2 107 ? -87.619 -229.945 90.802 1.00 19.09 107 GLN B N 1
ATOM 4542 C CA . GLN B 2 107 ? -86.865 -229.701 92.018 1.00 16.05 107 GLN B CA 1
ATOM 4543 C C . GLN B 2 107 ? -85.988 -230.895 92.379 1.00 15.75 107 GLN B C 1
ATOM 4544 O O . GLN B 2 107 ? -84.854 -230.726 92.829 1.00 17.63 107 GLN B O 1
ATOM 4558 N N . ARG B 2 108 ? -86.519 -232.096 92.171 1.00 15.50 108 ARG B N 1
ATOM 4559 C CA . ARG B 2 108 ? -85.822 -233.323 92.541 1.00 20.08 108 ARG B CA 1
ATOM 4560 C C . ARG B 2 108 ? -84.512 -233.479 91.772 1.00 19.43 108 ARG B C 1
ATOM 4561 O O . ARG B 2 108 ? -83.551 -234.054 92.283 1.00 18.38 108 ARG B O 1
ATOM 4582 N N . MET B 2 109 ? -84.474 -232.960 90.549 1.00 17.08 109 MET B N 1
ATOM 4583 C CA . MET B 2 109 ? -83.283 -233.082 89.715 1.00 22.32 109 MET B CA 1
ATOM 4584 C C . MET B 2 109 ? -82.180 -232.159 90.209 1.00 21.98 109 MET B C 1
ATOM 4585 O O . MET B 2 109 ? -80.996 -232.451 90.044 1.00 22.38 109 MET B O 1
ATOM 4599 N N . ILE B 2 110 ? -82.570 -231.043 90.816 1.00 20.86 110 ILE B N 1
ATOM 4600 C CA . ILE B 2 110 ? -81.603 -230.123 91.393 1.00 21.79 110 ILE B CA 1
ATOM 4601 C C . ILE B 2 110 ? -81.037 -230.713 92.681 1.00 25.76 110 ILE B C 1
ATOM 4602 O O . ILE B 2 110 ? -79.827 -230.677 92.902 1.00 25.28 110 ILE B O 1
ATOM 4618 N N . GLU B 2 111 ? -81.911 -231.261 93.521 1.00 25.40 111 GLU B N 1
ATOM 4619 C CA . GLU B 2 111 ? -81.483 -231.855 94.784 1.00 29.53 111 GLU B CA 1
ATOM 4620 C C . GLU B 2 111 ? -80.600 -233.083 94.573 1.00 27.70 111 GLU B C 1
ATOM 4621 O O . GLU B 2 111 ? -79.597 -233.256 95.266 1.00 31.46 111 GLU B O 1
ATOM 4633 N N . GLN B 2 112 ? -80.971 -233.935 93.622 1.00 26.34 112 GLN B N 1
ATOM 4634 C CA . GLN B 2 112 ? -80.297 -235.223 93.449 1.00 32.92 112 GLN B CA 1
ATOM 4635 C C . GLN B 2 112 ? -79.016 -235.148 92.630 1.00 29.54 112 GLN B C 1
ATOM 4636 O O . GLN B 2 112 ? -78.147 -236.011 92.759 1.00 27.78 112 GLN B O 1
ATOM 4650 N N . HIS B 2 113 ? -78.898 -234.125 91.791 1.00 25.70 113 HIS B N 1
ATOM 4651 C CA . HIS B 2 113 ? -77.747 -234.012 90.904 1.00 25.86 113 HIS B CA 1
ATOM 4652 C C . HIS B 2 113 ? -77.007 -232.704 91.091 1.00 24.39 113 HIS B C 1
ATOM 4653 O O . HIS B 2 113 ? -77.459 -231.645 90.660 1.00 25.31 113 HIS B O 1
ATOM 4667 N N . ALA B 2 114 ? -75.859 -232.798 91.751 1.00 21.60 114 ALA B N 1
ATOM 4668 C CA . ALA B 2 114 ? -74.976 -231.662 91.916 1.00 22.77 114 ALA B CA 1
ATOM 4669 C C . ALA B 2 114 ? -74.362 -231.336 90.564 1.00 25.50 114 ALA B C 1
ATOM 4670 O O . ALA B 2 114 ? -74.418 -232.153 89.645 1.00 25.36 114 ALA B O 1
ATOM 4677 N N . PRO B 2 115 ? -73.777 -230.139 90.431 1.00 26.74 115 PRO B N 1
ATOM 4678 C CA . PRO B 2 115 ? -73.148 -229.767 89.159 1.00 29.92 115 PRO B CA 1
ATOM 4679 C C . PRO B 2 115 ? -72.027 -230.718 88.723 1.00 32.68 115 PRO B C 1
ATOM 4680 O O . PRO B 2 115 ? -71.635 -230.698 87.555 1.00 32.04 115 PRO B O 1
ATOM 4691 N N . THR B 2 116 ? -71.529 -231.540 89.643 1.00 34.44 116 THR B N 1
ATOM 4692 C CA . THR B 2 116 ? -70.444 -232.472 89.335 1.00 38.08 116 THR B CA 1
ATOM 4693 C C . THR B 2 116 ? -70.944 -233.849 88.879 1.00 38.44 116 THR B C 1
ATOM 4694 O O . THR B 2 116 ? -70.141 -234.727 88.559 1.00 39.34 116 THR B O 1
ATOM 4705 N N . ASP B 2 117 ? -72.261 -234.035 88.838 1.00 36.30 117 ASP B N 1
ATOM 4706 C CA . ASP B 2 117 ? -72.844 -235.329 88.477 1.00 36.20 117 ASP B CA 1
ATOM 4707 C C . ASP B 2 117 ? -72.977 -235.531 86.968 1.00 29.68 117 ASP B C 1
ATOM 4708 O O . ASP B 2 117 ? -73.268 -236.637 86.516 1.00 27.04 117 ASP B O 1
ATOM 4717 N N . GLY B 2 118 ? -72.779 -234.469 86.195 1.00 26.39 118 GLY B N 1
ATOM 4718 C CA . GLY B 2 118 ? -72.826 -234.568 84.747 1.00 23.79 118 GLY B CA 1
ATOM 4719 C C . GLY B 2 118 ? -74.197 -234.890 84.182 1.00 21.62 118 GLY B C 1
ATOM 4720 O O . GLY B 2 118 ? -74.306 -235.620 83.197 1.00 24.42 118 GLY B O 1
ATOM 4724 N N . VAL B 2 119 ? -75.241 -234.341 84.794 1.00 15.17 119 VAL B N 1
ATOM 4725 C CA . VAL B 2 119 ? -76.608 -234.554 84.324 1.00 14.20 119 VAL B CA 1
ATOM 4726 C C . VAL B 2 119 ? -77.243 -233.229 83.898 1.00 16.80 119 VAL B C 1
ATOM 4727 O O . VAL B 2 119 ? -77.774 -233.116 82.793 1.00 18.88 119 VAL B O 1
ATOM 4740 N N . ARG B 2 120 ? -77.176 -232.230 84.772 1.00 15.18 120 ARG B N 1
ATOM 4741 C CA . ARG B 2 120 ? -77.805 -230.940 84.514 1.00 15.20 120 ARG B CA 1
ATOM 4742 C C . ARG B 2 120 ? -76.869 -230.044 83.714 1.00 14.99 120 ARG B C 1
ATOM 4743 O O . ARG B 2 120 ? -76.484 -228.961 84.161 1.00 17.62 120 ARG B O 1
ATOM 4764 N N . MET B 2 121 ? -76.529 -230.510 82.517 1.00 14.79 121 MET B N 1
ATOM 4765 C CA . MET B 2 121 ? -75.541 -229.858 81.665 1.00 17.35 121 MET B CA 1
ATOM 4766 C C . MET B 2 121 ? -76.166 -229.037 80.553 1.00 16.48 121 MET B C 1
ATOM 4767 O O . MET B 2 121 ? -77.010 -229.533 79.802 1.00 17.18 121 MET B O 1
ATOM 4781 N N . MET B 2 122 ? -75.733 -227.784 80.446 1.00 14.07 122 MET B N 1
ATOM 4782 C CA . MET B 2 122 ? -75.948 -226.988 79.250 1.00 14.06 122 MET B CA 1
ATOM 4783 C C . MET B 2 122 ? -74.657 -227.054 78.446 1.00 14.97 122 MET B C 1
ATOM 4784 O O . MET B 2 122 ? -73.593 -226.696 78.953 1.00 15.44 122 MET B O 1
ATOM 4798 N N . MET B 2 123 ? -74.750 -227.521 77.207 1.00 12.20 123 MET B N 1
ATOM 4799 C CA . MET B 2 123 ? -73.561 -227.798 76.409 1.00 9.25 123 MET B CA 1
ATOM 4800 C C . MET B 2 123 ? -73.475 -226.958 75.148 1.00 10.86 123 MET B C 1
ATOM 4801 O O . MET B 2 123 ? -74.481 -226.689 74.494 1.00 10.48 123 MET B O 1
ATOM 4815 N N . ALA B 2 124 ? -72.250 -226.555 74.830 1.00 6.97 124 ALA B N 1
ATOM 4816 C CA . ALA B 2 124 ? -71.917 -225.950 73.542 1.00 12.13 124 ALA B CA 1
ATOM 4817 C C . ALA B 2 124 ? -71.254 -227.006 72.673 1.00 10.87 124 ALA B C 1
ATOM 4818 O O . ALA B 2 124 ? -70.152 -227.459 72.974 1.00 13.07 124 ALA B O 1
ATOM 4825 N N . LEU B 2 125 ? -71.941 -227.403 71.606 1.00 7.86 125 LEU B N 1
ATOM 4826 C CA . LEU B 2 125 ? -71.474 -228.458 70.714 1.00 8.91 125 LEU B CA 1
ATOM 4827 C C . LEU B 2 125 ? -71.114 -227.881 69.357 1.00 10.13 125 LEU B C 1
ATOM 4828 O O . LEU B 2 125 ? -71.894 -227.127 68.787 1.00 14.70 125 LEU B O 1
ATOM 4844 N N . THR B 2 126 ? -69.935 -228.225 68.849 1.00 9.85 126 THR B N 1
ATOM 4845 C CA . THR B 2 126 ? -69.558 -227.861 67.486 1.00 10.81 126 THR B CA 1
ATOM 4846 C C . THR B 2 126 ? -69.314 -229.131 66.677 1.00 12.42 126 THR B C 1
ATOM 4847 O O . THR B 2 126 ? -68.727 -230.094 67.175 1.00 13.35 126 THR B O 1
ATOM 4858 N N . VAL B 2 127 ? -69.794 -229.127 65.437 1.00 11.38 127 VAL B N 1
ATOM 4859 C CA . VAL B 2 127 ? -69.701 -230.285 64.556 1.00 9.40 127 VAL B CA 1
ATOM 4860 C C . VAL B 2 127 ? -69.250 -229.814 63.195 1.00 9.16 127 VAL B C 1
ATOM 4861 O O . VAL B 2 127 ? -69.747 -228.810 62.691 1.00 8.71 127 VAL B O 1
ATOM 4874 N N . SER B 2 128 ? -68.320 -230.543 62.594 1.00 6.55 128 SER B N 1
ATOM 4875 C CA . SER B 2 128 ? -67.843 -230.195 61.266 1.00 6.69 128 SER B CA 1
ATOM 4876 C C . SER B 2 128 ? -67.735 -231.436 60.398 1.00 11.49 128 SER B C 1
ATOM 4877 O O . SER B 2 128 ? -67.546 -232.548 60.892 1.00 11.04 128 SER B O 1
ATOM 4885 N N . GLY B 2 129 ? -67.876 -231.235 59.095 1.00 11.58 129 GLY B N 1
ATOM 4886 C CA . GLY B 2 129 ? -67.815 -232.338 58.161 1.00 14.99 129 GLY B CA 1
ATOM 4887 C C . GLY B 2 129 ? -68.076 -231.859 56.753 1.00 13.44 129 GLY B C 1
ATOM 4888 O O . GLY B 2 129 ? -67.898 -230.677 56.455 1.00 12.47 129 GLY B O 1
ATOM 4892 N N . SER B 2 130 ? -68.507 -232.777 55.894 1.00 12.48 130 SER B N 1
ATOM 4893 C CA . SER B 2 130 ? -68.786 -232.455 54.505 1.00 11.87 130 SER B CA 1
ATOM 4894 C C . SER B 2 130 ? -70.237 -232.747 54.156 1.00 11.58 130 SER B C 1
ATOM 4895 O O . SER B 2 130 ? -70.872 -233.626 54.749 1.00 12.62 130 SER B O 1
ATOM 4903 N N . VAL B 2 131 ? -70.749 -231.986 53.197 1.00 11.44 131 VAL B N 1
ATOM 4904 C CA . VAL B 2 131 ? -72.047 -232.246 52.590 1.00 9.72 131 VAL B CA 1
ATOM 4905 C C . VAL B 2 131 ? -71.808 -232.652 51.148 1.00 11.16 131 VAL B C 1
ATOM 4906 O O . VAL B 2 131 ? -71.220 -231.889 50.384 1.00 13.18 131 VAL B O 1
ATOM 4919 N N . TYR B 2 132 ? -72.264 -233.841 50.775 1.00 13.70 132 TYR B N 1
ATOM 4920 C CA . TYR B 2 132 ? -72.112 -234.318 49.404 1.00 10.30 132 TYR B CA 1
ATOM 4921 C C . TYR B 2 132 ? -73.428 -234.253 48.652 1.00 11.10 132 TYR B C 1
ATOM 4922 O O . TYR B 2 132 ? -74.425 -234.828 49.081 1.00 15.81 132 TYR B O 1
ATOM 4940 N N . PHE B 2 133 ? -73.417 -233.544 47.529 1.00 11.92 133 PHE B N 1
ATOM 4941 C CA . PHE B 2 133 ? -74.581 -233.462 46.656 1.00 12.27 133 PHE B CA 1
ATOM 4942 C C . PHE B 2 133 ? -74.402 -234.344 45.431 1.00 13.61 133 PHE B C 1
ATOM 4943 O O . PHE B 2 133 ? -73.435 -234.191 44.687 1.00 16.20 133 PHE B O 1
ATOM 4960 N N . GLY B 2 134 ? -75.329 -235.276 45.234 1.00 13.93 134 GLY B N 1
ATOM 4961 C CA . GLY B 2 134 ? -75.349 -236.094 44.031 1.00 15.61 134 GLY B CA 1
ATOM 4962 C C . GLY B 2 134 ? -74.295 -237.186 43.981 1.00 16.23 134 GLY B C 1
ATOM 4963 O O . GLY B 2 134 ? -73.956 -237.678 42.902 1.00 17.02 134 GLY B O 1
ATOM 4967 N N . ALA B 2 135 ? -73.776 -237.570 45.141 1.00 16.50 135 ALA B N 1
ATOM 4968 C CA . ALA B 2 135 ? -72.785 -238.634 45.226 1.00 15.56 135 ALA B CA 1
ATOM 4969 C C . ALA B 2 135 ? -73.450 -239.997 45.369 1.00 14.96 135 ALA B C 1
ATOM 4970 O O . ALA B 2 135 ? -74.580 -240.103 45.854 1.00 15.47 135 ALA B O 1
ATOM 4977 N N . SER B 2 136 ? -72.745 -241.040 44.946 1.00 14.73 136 SER B N 1
ATOM 4978 C CA . SER B 2 136 ? -73.167 -242.400 45.243 1.00 18.02 136 SER B CA 1
ATOM 4979 C C . SER B 2 136 ? -73.188 -242.545 46.766 1.00 18.30 136 SER B C 1
ATOM 4980 O O . SER B 2 136 ? -72.399 -241.893 47.451 1.00 18.63 136 SER B O 1
ATOM 4988 N N . PRO B 2 137 ? -74.090 -243.385 47.302 1.00 20.48 137 PRO B N 1
ATOM 4989 C CA . PRO B 2 137 ? -74.357 -243.400 48.750 1.00 18.30 137 PRO B CA 1
ATOM 4990 C C . PRO B 2 137 ? -73.133 -243.574 49.659 1.00 20.54 137 PRO B C 1
ATOM 4991 O O . PRO B 2 137 ? -73.191 -243.143 50.811 1.00 24.57 137 PRO B O 1
ATOM 5002 N N . ARG B 2 138 ? -72.063 -244.192 49.167 1.00 20.74 138 ARG B N 1
ATOM 5003 C CA . ARG B 2 138 ? -70.870 -244.417 49.984 1.00 24.22 138 ARG B CA 1
ATOM 5004 C C . ARG B 2 138 ? -69.612 -243.816 49.372 1.00 26.14 138 ARG B C 1
ATOM 5005 O O . ARG B 2 138 ? -68.500 -244.133 49.797 1.00 30.85 138 ARG B O 1
ATOM 5026 N N . SER B 2 139 ? -69.786 -242.944 48.384 1.00 20.83 139 SER B N 1
ATOM 5027 C CA . SER B 2 139 ? -68.654 -242.347 47.690 1.00 23.20 139 SER B CA 1
ATOM 5028 C C . SER B 2 139 ? -68.358 -240.942 48.198 1.00 21.37 139 SER B C 1
ATOM 5029 O O . SER B 2 139 ? -69.273 -240.181 48.504 1.00 18.44 139 SER B O 1
ATOM 5037 N N . THR B 2 140 ? -67.072 -240.614 48.286 1.00 20.53 140 THR B N 1
ATOM 5038 C CA . THR B 2 140 ? -66.636 -239.262 48.616 1.00 20.81 140 THR B CA 1
ATOM 5039 C C . THR B 2 140 ? -65.950 -238.583 47.431 1.00 23.93 140 THR B C 1
ATOM 5040 O O . THR B 2 140 ? -65.371 -237.509 47.592 1.00 27.06 140 THR B O 1
ATOM 5051 N N . ASP B 2 141 ? -66.012 -239.195 46.247 1.00 25.28 141 ASP B N 1
ATOM 5052 C CA . ASP B 2 141 ? -65.287 -238.656 45.092 1.00 31.39 141 ASP B CA 1
ATOM 5053 C C . ASP B 2 141 ? -66.116 -238.428 43.822 1.00 31.30 141 ASP B C 1
ATOM 5054 O O . ASP B 2 141 ? -65.646 -237.741 42.916 1.00 36.17 141 ASP B O 1
ATOM 5063 N N . ASP B 2 142 ? -67.328 -238.978 43.741 1.00 25.24 142 ASP B N 1
ATOM 5064 C CA . ASP B 2 142 ? -68.130 -238.832 42.520 1.00 22.71 142 ASP B CA 1
ATOM 5065 C C . ASP B 2 142 ? -69.291 -237.845 42.684 1.00 19.87 142 ASP B C 1
ATOM 5066 O O . ASP B 2 142 ? -70.242 -237.856 41.906 1.00 23.45 142 ASP B O 1
ATOM 5075 N N . TYR B 2 143 ? -69.195 -236.977 43.686 1.00 17.73 143 TYR B N 1
ATOM 5076 C CA . TYR B 2 143 ? -70.200 -235.944 43.919 1.00 16.82 143 TYR B CA 1
ATOM 5077 C C . TYR B 2 143 ? -70.277 -234.910 42.799 1.00 18.89 143 TYR B C 1
ATOM 5078 O O . TYR B 2 143 ? -69.357 -234.776 41.993 1.00 18.58 143 TYR B O 1
ATOM 5096 N N . VAL B 2 144 ? -71.386 -234.175 42.774 1.00 17.84 144 VAL B N 1
ATOM 5097 C CA . VAL B 2 144 ? -71.563 -233.031 41.891 1.00 17.14 144 VAL B CA 1
ATOM 5098 C C . VAL B 2 144 ? -71.072 -231.771 42.600 1.00 21.03 144 VAL B C 1
ATOM 5099 O O . VAL B 2 144 ? -70.294 -230.994 42.050 1.00 17.04 144 VAL B O 1
ATOM 5112 N N . ILE B 2 145 ? -71.543 -231.585 43.831 1.00 16.31 145 ILE B N 1
ATOM 5113 C CA . ILE B 2 145 ? -71.079 -230.507 44.697 1.00 18.36 145 ILE B CA 1
ATOM 5114 C C . ILE B 2 145 ? -70.644 -231.082 46.037 1.00 16.45 145 ILE B C 1
ATOM 5115 O O . ILE B 2 145 ? -71.270 -232.002 46.557 1.00 13.87 145 ILE B O 1
ATOM 5131 N N . LYS B 2 146 ? -69.559 -230.541 46.579 1.00 12.81 146 LYS B N 1
ATOM 5132 C CA . LYS B 2 146 ? -69.139 -230.856 47.934 1.00 12.73 146 LYS B CA 1
ATOM 5133 C C . LYS B 2 146 ? -68.985 -229.564 48.719 1.00 12.95 146 LYS B C 1
ATOM 5134 O O . LYS B 2 146 ? -68.305 -228.637 48.279 1.00 14.73 146 LYS B O 1
ATOM 5153 N N . GLN B 2 147 ? -69.637 -229.509 49.875 1.00 12.69 147 GLN B N 1
ATOM 5154 C CA . GLN B 2 147 ? -69.488 -228.389 50.796 1.00 15.61 147 GLN B CA 1
ATOM 5155 C C . GLN B 2 147 ? -68.831 -228.840 52.080 1.00 13.56 147 GLN B C 1
ATOM 5156 O O . GLN B 2 147 ? -68.942 -229.996 52.472 1.00 10.89 147 GLN B O 1
ATOM 5170 N N . HIS B 2 148 ? -68.155 -227.909 52.739 1.00 13.82 148 HIS B N 1
ATOM 5171 C CA . HIS B 2 148 ? -67.770 -228.082 54.128 1.00 17.39 148 HIS B CA 1
ATOM 5172 C C . HIS B 2 148 ? -68.912 -227.533 54.971 1.00 13.81 148 HIS B C 1
ATOM 5173 O O . HIS B 2 148 ? -69.463 -226.494 54.628 1.00 12.06 148 HIS B O 1
ATOM 5187 N N . PHE B 2 149 ? -69.301 -228.225 56.040 1.00 8.72 149 PHE B N 1
ATOM 5188 C CA . PHE B 2 149 ? -70.279 -227.648 56.954 1.00 9.93 149 PHE B CA 1
ATOM 5189 C C . PHE B 2 149 ? -69.734 -227.575 58.355 1.00 10.15 149 PHE B C 1
ATOM 5190 O O . PHE B 2 149 ? -68.864 -228.352 58.752 1.00 10.75 149 PHE B O 1
ATOM 5207 N N . ASN B 2 150 ? -70.251 -226.592 59.077 1.00 10.33 150 ASN B N 1
ATOM 5208 C CA . ASN B 2 150 ? -69.951 -226.383 60.474 1.00 13.98 150 ASN B CA 1
ATOM 5209 C C . ASN B 2 150 ? -71.260 -226.071 61.184 1.00 10.73 150 ASN B C 1
ATOM 5210 O O . ASN B 2 150 ? -71.935 -225.095 60.854 1.00 11.61 150 ASN B O 1
ATOM 5221 N N . ASP B 2 151 ? -71.629 -226.944 62.118 1.00 10.59 151 ASP B N 1
ATOM 5222 C CA . ASP B 2 151 ? -72.823 -226.793 62.942 1.00 14.56 151 ASP B CA 1
ATOM 5223 C C . ASP B 2 151 ? -72.407 -226.460 64.364 1.00 11.74 151 ASP B C 1
ATOM 5224 O O . ASP B 2 151 ? -71.456 -227.040 64.873 1.00 13.55 151 ASP B O 1
ATOM 5233 N N . VAL B 2 152 ? -73.106 -225.531 65.006 1.00 11.65 152 VAL B N 1
ATOM 5234 C CA . VAL B 2 152 ? -72.955 -225.357 66.442 1.00 9.58 152 VAL B CA 1
ATOM 5235 C C . VAL B 2 152 ? -74.326 -225.414 67.101 1.00 10.72 152 VAL B C 1
ATOM 5236 O O . VAL B 2 152 ? -75.315 -224.927 66.555 1.00 12.05 152 VAL B O 1
ATOM 5249 N N . PHE B 2 153 ? -74.370 -226.052 68.265 1.00 10.00 153 PHE B N 1
ATOM 5250 C CA . PHE B 2 153 ? -75.602 -226.234 69.021 1.00 12.46 153 PHE B CA 1
ATOM 5251 C C . PHE B 2 153 ? -75.394 -225.847 70.463 1.00 13.97 153 PHE B C 1
ATOM 5252 O O . PHE B 2 153 ? -74.322 -226.083 71.023 1.00 15.07 153 PHE B O 1
ATOM 5269 N N . ILE B 2 154 ? -76.426 -225.275 71.070 1.00 8.86 154 ILE B N 1
ATOM 5270 C CA . ILE B 2 154 ? -76.508 -225.250 72.518 1.00 7.19 154 ILE B CA 1
ATOM 5271 C C . ILE B 2 154 ? -77.549 -226.282 72.937 1.00 8.31 154 ILE B C 1
ATOM 5272 O O . ILE B 2 154 ? -78.714 -226.212 72.537 1.00 10.36 154 ILE B O 1
ATOM 5288 N N . LEU B 2 155 ? -77.110 -227.255 73.723 1.00 9.76 155 LEU B N 1
ATOM 5289 C CA . LEU B 2 155 ? -77.986 -228.318 74.190 1.00 11.04 155 LEU B CA 1
ATOM 5290 C C . LEU B 2 155 ? -78.347 -228.128 75.652 1.00 10.55 155 LEU B C 1
ATOM 5291 O O . LEU B 2 155 ? -77.498 -227.738 76.450 1.00 10.45 155 LEU B O 1
ATOM 5307 N N . VAL B 2 156 ? -79.603 -228.413 75.993 1.00 11.15 156 VAL B N 1
ATOM 5308 C CA . VAL B 2 156 ? -80.076 -228.335 77.378 1.00 10.03 156 VAL B CA 1
ATOM 5309 C C . VAL B 2 156 ? -80.756 -229.651 77.772 1.00 11.73 156 VAL B C 1
ATOM 5310 O O . VAL B 2 156 ? -81.171 -230.428 76.907 1.00 12.11 156 VAL B O 1
ATOM 5323 N N . PRO B 2 157 ? -80.850 -229.926 79.084 1.00 12.79 157 PRO B N 1
ATOM 5324 C CA . PRO B 2 157 ? -81.453 -231.182 79.544 1.00 12.36 157 PRO B CA 1
ATOM 5325 C C . PRO B 2 157 ? -82.916 -231.340 79.138 1.00 14.87 157 PRO B C 1
ATOM 5326 O O . PRO B 2 157 ? -83.675 -230.372 79.198 1.00 17.97 157 PRO B O 1
ATOM 5337 N N . ASN B 2 158 ? -83.298 -232.544 78.728 1.00 13.28 158 ASN B N 1
ATOM 5338 C CA . ASN B 2 158 ? -84.708 -232.877 78.545 1.00 14.00 158 ASN B CA 1
ATOM 5339 C C . ASN B 2 158 ? -85.253 -233.435 79.849 1.00 14.26 158 ASN B C 1
ATOM 5340 O O . ASN B 2 158 ? -85.057 -234.611 80.155 1.00 16.65 158 ASN B O 1
ATOM 5351 N N . TRP B 2 159 ? -85.935 -232.589 80.617 1.00 13.26 159 TRP B N 1
ATOM 5352 C CA . TRP B 2 159 ? -86.417 -232.976 81.939 1.00 14.33 159 TRP B CA 1
ATOM 5353 C C . TRP B 2 159 ? -87.475 -234.075 81.872 1.00 18.57 159 TRP B C 1
ATOM 5354 O O . TRP B 2 159 ? -87.715 -234.767 82.860 1.00 21.74 159 TRP B O 1
ATOM 5375 N N . ASP B 2 160 ? -88.105 -234.231 80.713 1.00 15.61 160 ASP B N 1
ATOM 5376 C CA . ASP B 2 160 ? -89.180 -235.206 80.553 1.00 18.09 160 ASP B CA 1
ATOM 5377 C C . ASP B 2 160 ? -88.656 -236.605 80.248 1.00 20.47 160 ASP B C 1
ATOM 5378 O O . ASP B 2 160 ? -89.410 -237.578 80.327 1.00 25.08 160 ASP B O 1
ATOM 5387 N N . VAL B 2 161 ? -87.370 -236.704 79.917 1.00 18.83 161 VAL B N 1
ATOM 5388 C CA . VAL B 2 161 ? -86.760 -237.974 79.527 1.00 19.65 161 VAL B CA 1
ATOM 5389 C C . VAL B 2 161 ? -85.651 -238.389 80.492 1.00 20.99 161 VAL B C 1
ATOM 5390 O O . VAL B 2 161 ? -85.541 -239.563 80.845 1.00 22.44 161 VAL B O 1
ATOM 5403 N N . LEU B 2 162 ? -84.831 -237.432 80.915 1.00 19.96 162 LEU B N 1
ATOM 5404 C CA . LEU B 2 162 ? -83.726 -237.725 81.829 1.00 22.99 162 LEU B CA 1
ATOM 5405 C C . LEU B 2 162 ? -84.211 -238.392 83.110 1.00 28.51 162 LEU B C 1
ATOM 5406 O O . LEU B 2 162 ? -84.974 -237.806 83.877 1.00 28.79 162 LEU B O 1
ATOM 5422 N N . GLU B 2 163 ? -83.751 -239.621 83.325 1.00 34.96 163 GLU B N 1
ATOM 5423 C CA . GLU B 2 163 ? -84.117 -240.415 84.498 1.00 43.86 163 GLU B CA 1
ATOM 5424 C C . GLU B 2 163 ? -85.631 -240.585 84.630 1.00 44.27 163 GLU B C 1
ATOM 5425 O O . GLU B 2 163 ? -86.161 -240.751 85.729 1.00 46.64 163 GLU B O 1
ATOM 5437 N N . LYS B 2 164 ? -86.317 -240.555 83.494 1.00 42.59 164 LYS B N 1
ATOM 5438 C CA . LYS B 2 164 ? -87.731 -240.894 83.441 1.00 42.46 164 LYS B CA 1
ATOM 5439 C C . LYS B 2 164 ? -87.849 -242.412 83.338 1.00 43.11 164 LYS B C 1
ATOM 5440 O O . LYS B 2 164 ? -87.509 -242.984 82.302 1.00 37.87 164 LYS B O 1
ATOM 5459 N N . PRO B 2 165 ? -88.314 -243.077 84.412 1.00 47.04 165 PRO B N 1
ATOM 5460 C CA . PRO B 2 165 ? -88.351 -244.542 84.344 1.00 47.22 165 PRO B CA 1
ATOM 5461 C C . PRO B 2 165 ? -89.274 -245.056 83.244 1.00 44.99 165 PRO B C 1
ATOM 5462 O O . PRO B 2 165 ? -90.422 -244.624 83.145 1.00 43.57 165 PRO B O 1
ATOM 5473 N N . GLY B 2 166 ? -88.754 -245.961 82.421 1.00 45.79 166 GLY B N 1
ATOM 5474 C CA . GLY B 2 166 ? -89.515 -246.552 81.334 1.00 46.09 166 GLY B CA 1
ATOM 5475 C C . GLY B 2 166 ? -89.301 -245.830 80.016 1.00 44.68 166 GLY B C 1
ATOM 5476 O O . GLY B 2 166 ? -89.711 -246.320 78.963 1.00 41.05 166 GLY B O 1
ATOM 5480 N N . ALA B 2 167 ? -88.686 -244.652 80.070 1.00 46.04 167 ALA B N 1
ATOM 5481 C CA . ALA B 2 167 ? -88.300 -243.948 78.855 1.00 47.66 167 ALA B CA 1
ATOM 5482 C C . ALA B 2 167 ? -87.132 -244.681 78.211 1.00 51.90 167 ALA B C 1
ATOM 5483 O O . ALA B 2 167 ? -86.052 -244.772 78.794 1.00 51.82 167 ALA B O 1
ATOM 5490 N N . ARG B 2 168 ? -87.366 -245.220 77.019 1.00 57.07 168 ARG B N 1
ATOM 5491 C CA . ARG B 2 168 ? -86.332 -245.928 76.273 1.00 61.96 168 ARG B CA 1
ATOM 5492 C C . ARG B 2 168 ? -85.947 -245.087 75.068 1.00 61.64 168 ARG B C 1
ATOM 5493 O O . ARG B 2 168 ? -84.768 -244.833 74.816 1.00 60.74 168 ARG B O 1
ATOM 5514 N N . SER B 2 169 ? -86.961 -244.656 74.328 1.00 63.63 169 SER B N 1
ATOM 5515 C CA . SER B 2 169 ? -86.768 -243.726 73.231 1.00 64.64 169 SER B CA 1
ATOM 5516 C C . SER B 2 169 ? -86.668 -242.318 73.801 1.00 61.58 169 SER B C 1
ATOM 5517 O O . SER B 2 169 ? -86.872 -242.111 74.999 1.00 61.91 169 SER B O 1
ATOM 5525 N N . GLY B 2 170 ? -86.347 -241.356 72.943 1.00 55.36 170 GLY B N 1
ATOM 5526 C CA . GLY B 2 170 ? -86.358 -239.960 73.331 1.00 46.74 170 GLY B CA 1
ATOM 5527 C C . GLY B 2 170 ? -84.988 -239.320 73.399 1.00 37.08 170 GLY B C 1
ATOM 5528 O O . GLY B 2 170 ? -83.960 -239.990 73.507 1.00 34.13 170 GLY B O 1
ATOM 5532 N N . ARG B 2 171 ? -84.997 -237.995 73.343 1.00 29.31 171 ARG B N 1
ATOM 5533 C CA . ARG B 2 171 ? -83.787 -237.193 73.350 1.00 24.12 171 ARG B CA 1
ATOM 5534 C C . ARG B 2 171 ? -83.448 -236.744 74.768 1.00 19.12 171 ARG B C 1
ATOM 5535 O O . ARG B 2 171 ? -84.252 -236.081 75.408 1.00 21.24 171 ARG B O 1
ATOM 5556 N N . LYS B 2 172 ? -82.266 -237.115 75.258 1.00 16.53 172 LYS B N 1
ATOM 5557 C CA . LYS B 2 172 ? -81.855 -236.765 76.619 1.00 15.84 172 LYS B CA 1
ATOM 5558 C C . LYS B 2 172 ? -81.517 -235.285 76.756 1.00 13.39 172 LYS B C 1
ATOM 5559 O O . LYS B 2 172 ? -81.697 -234.697 77.832 1.00 14.56 172 LYS B O 1
ATOM 5578 N N . TYR B 2 173 ? -81.009 -234.705 75.671 1.00 11.14 173 TYR B N 1
ATOM 5579 C CA . TYR B 2 173 ? -80.699 -233.279 75.608 1.00 12.10 173 TYR B CA 1
ATOM 5580 C C . TYR B 2 173 ? -81.262 -232.674 74.331 1.00 15.18 173 TYR B C 1
ATOM 5581 O O . TYR B 2 173 ? -81.211 -233.296 73.262 1.00 13.84 173 TYR B O 1
ATOM 5599 N N . LEU B 2 174 ? -81.804 -231.465 74.452 1.00 11.50 174 LEU B N 1
ATOM 5600 C CA . LEU B 2 174 ? -82.525 -230.818 73.361 1.00 13.24 174 LEU B CA 1
ATOM 5601 C C . LEU B 2 174 ? -81.803 -229.576 72.857 1.00 10.62 174 LEU B C 1
ATOM 5602 O O . LEU B 2 174 ? -81.021 -228.973 73.578 1.00 14.99 174 LEU B O 1
ATOM 5618 N N . ILE B 2 175 ? -82.084 -229.192 71.618 1.00 10.12 175 ILE B N 1
ATOM 5619 C CA . ILE B 2 175 ? -81.448 -228.031 71.014 1.00 11.61 175 ILE B CA 1
ATOM 5620 C C . ILE B 2 175 ? -82.170 -226.745 71.391 1.00 9.14 175 ILE B C 1
ATOM 5621 O O . ILE B 2 175 ? -83.343 -226.554 71.054 1.00 9.48 175 ILE B O 1
ATOM 5637 N N . ALA B 2 176 ? -81.449 -225.865 72.070 1.00 11.25 176 ALA B N 1
ATOM 5638 C CA . ALA B 2 176 ? -81.956 -224.542 72.434 1.00 11.05 176 ALA B CA 1
ATOM 5639 C C . ALA B 2 176 ? -81.512 -223.491 71.425 1.00 12.45 176 ALA B C 1
ATOM 5640 O O . ALA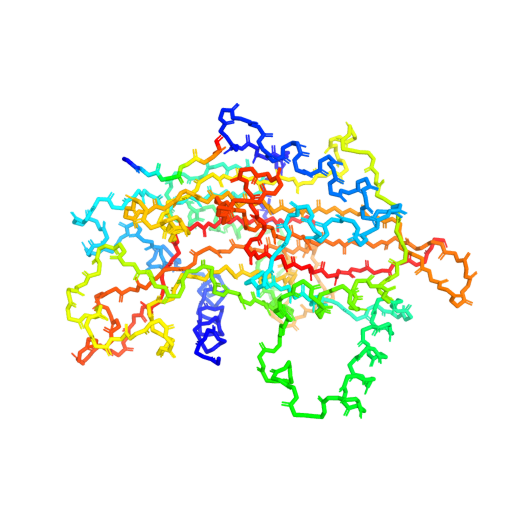 B 2 176 ? -82.226 -222.520 71.173 1.00 11.95 176 ALA B O 1
ATOM 5647 N N . SER B 2 177 ? -80.316 -223.683 70.878 1.00 10.06 177 SER B N 1
ATOM 5648 C CA . SER B 2 177 ? -79.779 -222.824 69.820 1.00 8.78 177 SER B CA 1
ATOM 5649 C C . SER B 2 177 ? -79.069 -223.680 68.790 1.00 12.04 177 SER B C 1
ATOM 5650 O O . SER B 2 177 ? -78.508 -224.726 69.122 1.00 11.69 177 SER B O 1
ATOM 5658 N N . HIS B 2 178 ? -79.081 -223.215 67.546 1.00 10.75 178 HIS B N 1
ATOM 5659 C CA . HIS B 2 178 ? -78.490 -223.942 66.441 1.00 11.06 178 HIS B CA 1
ATOM 5660 C C . HIS B 2 178 ? -78.067 -222.954 65.372 1.00 11.46 178 HIS B C 1
ATOM 5661 O O . HIS B 2 178 ? -78.880 -222.150 64.926 1.00 11.50 178 HIS B O 1
ATOM 5675 N N . LYS B 2 179 ? -76.793 -222.999 64.993 1.00 9.59 179 LYS B N 1
ATOM 5676 C CA . LYS B 2 179 ? -76.308 -222.262 63.834 1.00 10.05 179 LYS B CA 1
ATOM 5677 C C . LYS B 2 179 ? -75.675 -223.221 62.847 1.00 11.69 179 LYS B C 1
ATOM 5678 O O . LYS B 2 179 ? -74.787 -224.000 63.197 1.00 11.76 179 LYS B O 1
ATOM 5697 N N . TYR B 2 180 ? -76.135 -223.134 61.607 1.00 12.27 180 TYR B N 1
ATOM 5698 C CA . TYR B 2 180 ? -75.637 -223.966 60.525 1.00 8.72 180 TYR B CA 1
ATOM 5699 C C . TYR B 2 180 ? -74.916 -223.108 59.507 1.00 12.32 180 TYR B C 1
ATOM 5700 O O . TYR B 2 180 ? -75.405 -222.043 59.130 1.00 12.88 180 TYR B O 1
ATOM 5718 N N . ARG B 2 181 ? -73.749 -223.579 59.080 1.00 9.70 181 ARG B N 1
ATOM 5719 C CA . ARG B 2 181 ? -73.003 -222.955 57.997 1.00 8.84 181 ARG B CA 1
ATOM 5720 C C . ARG B 2 181 ? -72.463 -224.019 57.063 1.00 9.72 181 ARG B C 1
ATOM 5721 O O . ARG B 2 181 ? -71.901 -225.019 57.504 1.00 10.91 181 ARG B O 1
ATOM 5742 N N . ALA B 2 182 ? -72.647 -223.793 55.769 1.00 11.13 182 ALA B N 1
ATOM 5743 C CA . ALA B 2 182 ? -72.084 -224.657 54.753 1.00 11.58 182 ALA B CA 1
ATOM 5744 C C . ALA B 2 182 ? -71.608 -223.787 53.602 1.00 14.65 182 ALA B C 1
ATOM 5745 O O . ALA B 2 182 ? -72.246 -222.788 53.270 1.00 15.92 182 ALA B O 1
ATOM 5752 N N . TYR B 2 183 ? -70.475 -224.151 53.014 1.00 12.22 183 TYR B N 1
ATOM 5753 C CA . TYR B 2 183 ? -69.895 -223.360 51.934 1.00 14.79 183 TYR B CA 1
ATOM 5754 C C . TYR B 2 183 ? -68.901 -224.192 51.142 1.00 18.63 183 TYR B C 1
ATOM 5755 O O . TYR B 2 183 ? -68.516 -225.278 51.578 1.00 11.94 183 TYR B O 1
ATOM 5774 N N . GLN C 3 15 ? -84.514 -209.857 85.807 1.00 62.08 15 GLN C N 1
ATOM 5775 C CA . GLN C 3 15 ? -83.407 -209.498 86.686 1.00 63.44 15 GLN C CA 1
ATOM 5776 C C . GLN C 3 15 ? -82.138 -210.249 86.291 1.00 57.61 15 GLN C C 1
ATOM 5777 O O . GLN C 3 15 ? -81.218 -210.411 87.094 1.00 61.53 15 GLN C O 1
ATOM 5791 N N . VAL C 3 16 ? -82.097 -210.700 85.043 1.00 45.58 16 VAL C N 1
ATOM 5792 C CA . VAL C 3 16 ? -80.966 -211.460 84.524 1.00 33.54 16 VAL C CA 1
ATOM 5793 C C . VAL C 3 16 ? -79.692 -210.618 84.515 1.00 27.16 16 VAL C C 1
ATOM 5794 O O . VAL C 3 16 ? -79.733 -209.418 84.245 1.00 29.43 16 VAL C O 1
ATOM 5807 N N . ASN C 3 17 ? -78.563 -211.248 84.823 1.00 20.58 17 ASN C N 1
ATOM 5808 C CA . ASN C 3 17 ? -77.269 -210.611 84.630 1.00 16.90 17 ASN C CA 1
ATOM 5809 C C . ASN C 3 17 ? -76.946 -210.616 83.142 1.00 20.61 17 ASN C C 1
ATOM 5810 O O . ASN C 3 17 ? -76.501 -211.630 82.606 1.00 16.51 17 ASN C O 1
ATOM 5821 N N . ASN C 3 18 ? -77.189 -209.485 82.483 1.00 22.51 18 ASN C N 1
ATOM 5822 C CA . ASN C 3 18 ? -77.007 -209.372 81.040 1.00 19.22 18 ASN C CA 1
ATOM 5823 C C . ASN C 3 18 ? -76.056 -208.230 80.671 1.00 21.33 18 ASN C C 1
ATOM 5824 O O . ASN C 3 18 ? -76.452 -207.065 80.681 1.00 23.13 18 ASN C O 1
ATOM 5835 N N . PRO C 3 19 ? -74.797 -208.560 80.339 1.00 20.66 19 PRO C N 1
ATOM 5836 C CA . PRO C 3 19 ? -73.833 -207.524 79.957 1.00 23.26 19 PRO C CA 1
ATOM 5837 C C . PRO C 3 19 ? -73.881 -207.164 78.472 1.00 24.54 19 PRO C C 1
ATOM 5838 O O . PRO C 3 19 ? -73.134 -206.286 78.032 1.00 27.52 19 PRO C O 1
ATOM 5849 N N . PHE C 3 20 ? -74.747 -207.831 77.714 1.00 23.51 20 PHE C N 1
ATOM 5850 C CA . PHE C 3 20 ? -74.741 -207.710 76.257 1.00 27.49 20 PHE C CA 1
ATOM 5851 C C . PHE C 3 20 ? -75.820 -206.761 75.741 1.00 41.21 20 PHE C C 1
ATOM 5852 O O . PHE C 3 20 ? -75.739 -206.264 74.614 1.00 43.65 20 PHE C O 1
#

Sequence (373 aa):
PTPLPQLPSNVRDGENNVASTFLQAFFQLWDHDRLTLIPQFYDSETTFSVVFATDSPQDPASSSCSKFSRNLNILSPRHPSTLQRLFVGSNLIADLWKVLPATRHPSLDQTSQWLIDCHTFPHLADPTGMAPYAMGLMINVNGQCEEADISQNLYGTRTFSRCFILGPSKPGAPHPYRVLSDQLTLHTWKPQLSRRYAAKSFVEWYYRQINENKPVASGYVNNNATYTKAGHPPADITINGRVVATPEEWDTMLKEQRASTLPIGRKPVRYDVDCFDVHVINADYRFAAPQRMIEQHAPTDGVRMMMALTVSGSVYFGASPRSTDDYVIKQHFNDVFILVPNWDVLEKPGARSGRKYLIASHKYRAYQVNNPF

B-factor: mean 28.95, std 17.19, range [6.55, 118.89]

GO terms:
  GO:0005515 protein binding (F, IPI)

=== Feature glossary ===
The record interleaves many kinds of information about one protein. Here is each kind framed as the question it answers.

Q: What are the backbone torsion angles?
A: φ (phi) and ψ (psi) are the two rotatable backbone dihedrals per residue: φ is the C(i-1)–N–Cα–C torsion, ψ is the N–Cα–C–N(i+1) torsion, both in degrees on (−180°, 180°]. α-helical residues cluster near (−60°, −45°); β-strand residues near (−120°, +130°). A Ramachandran plot is simply a scatter of (φ, ψ) for every residue.

Q: What is the amino-acid chain?
A: This is the polypeptide sequence — one letter per residue, N-terminus first. Length ranges from a few dozen residues for small domains to over a thousand for large multi-domain proteins.

Q: How mobile is each atom in the crystal?
A: For experimental (PDB) structures, the B-factor (temperature factor) quantifies the positional spread of each atom in the crystal — a combination of thermal vibration and static disorder — in units of Å². High B-factors mark flexible loops or poorly resolved regions; low B-factors mark the rigid, well-ordered core.

Q: Are the domains correctly placed relative to each other?
A: Predicted Aligned Error (PAE) is an AlphaFold confidence matrix: entry (i, j) is the expected error in the position of residue j, in ångströms, when the prediction is superimposed on the true structure at residue i. Low PAE within a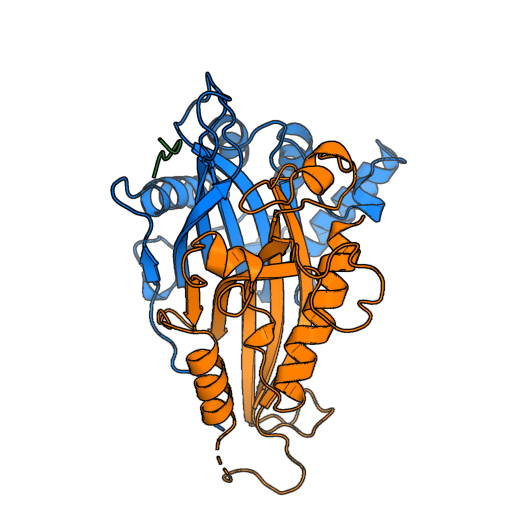 block of residues means that block is internally rigid and well-predicted; high PAE between two blocks means their relative placement is uncertain even if each block individually is confident.

Q: How confident is the AlphaFold model at each residue?
A: pLDDT is the predicted lDDT-Cα score: AlphaFold's confidence that the local environment of each residue (all inter-atomic distances within 15 Å) is correctly placed. It is a per-residue number between 0 and 100, with higher meaning more reliable.

Q: What family and function is it annotated with?
A: Functional annotations link the protein to curated databases. InterPro entries identify conserved domains and families by matching the sequence against member-database signatures (Pfam, PROSITE, CDD, …). Gene Ontology (GO) terms describe molecular function, biological process, and cellular component in a controlled vocabulary. CATH places the structure in a hierarchical fold classification (Class/Architecture/Topology/Homologous-superfamily). The organism is the source species.

Q: How big and how compact is the whole molecule?
A: Three whole-structure scalars: the radius of gyration (RMS distance of Cα from centroid, in Å), the count of Cα–Cα contacts (pairs closer than 8 Å and separated by more than four residues in sequence — i.e. tertiary, not local, contacts), and the bounding-box dimensions. Together they distinguish compact globular folds from extended fibres or disordered chains.

Q: What known structures does this most resemble?
A: The Foldseek neighbor list gives the closest experimentally determined structures in the PDB, ranked by structural alignment. TM-score near 1 means near-identical fold; near 0.3 means only rough topology match. This is how one finds what a novel AlphaFold prediction most resembles in the solved-structure universe.

Q: Which residues are buried vs exposed?
A: SASA measures how much of the protein is reachable by solvent. It is computed by rolling a water-sized probe over the atomic surface and summing the exposed area (Å²). Per-residue SASA distinguishes core (buried, low SASA) from surface (exposed, high SASA) residues; total SASA is a whole-molecule size measure.

Q: Which residues are in helices, strands, or loops?
A: Eight-state secondary structure (DSSP): H is the canonical α-helix, G the tighter 3₁₀-helix, I the wider π-helix; E/B are β-structure, T and S are turns and bends, and '-' is everything else. DSSP derives these from the pattern of main-chain N–H···O=C hydrogen bonds, not from the sequence.

Q: Where is each backbone atom in 3D?
A: Structure coordinates are given as an mmCIF _atom_site loop: one row per atom with element, residue name, chain id, sequence number, and x/y/z position in Å. Only the four main-chain atoms per residue are included here; side chains are omitted to keep the record compact.

Q: What if only a Cα trace is available?
A: Three-state secondary structure (P-SEA) collapses the eight DSSP classes into helix (a), strand (b), and coil (c). P-SEA assigns these from Cα geometry alone — distances and angles — without requiring backbone oxygens, so it works on any Cα trace.

Q: What do the rendered images show?
A: The six renders are orthographic views along the three Cartesian axes in both directions. Representation (cartoon, sticks, or surface) and color scheme (sequence-rainbow or by-chain) vary across proteins so the training set covers all the common visualization conventions.

Q: What does the local fold look like, residue by residue?
A: Foldseek's 3Di representation compresses backbone geometry into a per-residue letter drawn from a learned twenty-state alphabet. It captures the tertiary interaction pattern around each residue — which residues are packed against it in space, regardless of where they are in sequence.

Q: What do the diagnostic plots show?
A: The contact map is a binary N×N matrix image: pixel (i, j) is dark where Cα_i and Cα_j are within 8 Å and |i−j|>4. Because the |i−j|>4 filter removes local helical contacts, off-diagonal stripes parallel to the main diagonal indicate parallel β-sheets; stripes perpendicular to it indicate antiparallel β-sheets. The Ramachandran plot scatters every residue's (φ, ψ) pair against the sterically allowed regions. The PAE heatmap renders the predicted-aligned-error matrix.